Protein AF-A0A2V8LKN6-F1 (afdb_monomer)

Nearest PDB structures (foldseek):
  7vnx-assembly1_A  TM=5.200E-01  e=3.731E+00  Thermococcus kodakarensis
  2mbm-assembly1_A  TM=4.857E-01  e=4.946E+00  synthetic construct
  5x11-assembly4_H  TM=2.671E-01  e=2.246E+00  Bacillus spizizenii str. W23
  5x11-assembly2_E  TM=2.662E-01  e=2.007E+00  Bacillus spizizenii str. W23
  5x11-assembly3_D  TM=2.699E-01  e=6.197E+00  Bacillus spizizenii str. W23

pLDDT: mean 82.4, std 20.18, range [33.5, 98.5]

Solvent-accessible surface area (backbone atoms only — not comparable to full-atom values): 24604 Å² total; per-residue (Å²): 137,89,82,85,87,82,88,91,85,86,77,79,76,67,68,62,62,59,60,67,70,73,63,70,79,82,66,79,77,76,75,74,74,74,75,70,57,70,71,64,58,54,65,75,62,60,66,59,50,88,78,30,35,48,78,50,75,72,41,78,54,87,62,91,79,61,69,93,65,62,73,45,36,39,34,35,39,32,27,42,87,87,65,38,30,33,37,41,38,40,36,35,32,92,36,44,61,51,11,47,17,50,48,28,49,51,36,70,75,76,46,84,60,57,46,37,73,67,73,35,46,43,34,23,40,65,61,99,56,37,39,38,28,22,33,17,34,29,26,38,40,39,33,59,45,74,93,44,57,70,67,58,53,50,48,52,46,44,53,47,41,69,75,48,63,48,66,89,60,68,77,57,67,75,51,66,35,42,65,67,22,87,62,39,54,28,70,29,37,40,25,70,42,62,68,52,44,56,48,50,65,50,59,69,63,79,62,69,84,82,64,59,89,85,74,66,88,84,63,86,81,74,73,72,80,66,65,56,62,75,44,60,70,50,70,82,71,20,36,35,38,37,36,77,61,86,74,23,35,43,34,43,35,41,34,75,38,65,65,58,26,54,57,34,49,56,40,36,54,54,41,46,54,52,30,55,75,68,72,45,84,67,63,40,26,75,48,78,50,86,34,28,45,40,37,20,34,64,29,97,40,52,68,62,21,42,58,55,55,73,52,47,58,80,74,85,80,80,77,59,98,56,86,54,90,53,49,66,59,51,51,48,49,51,47,49,56,54,48,49,52,52,51,51,51,52,51,51,51,51,50,50,49,51,52,50,52,52,51,52,49,51,53,52,50,49,52,53,50,51,51,55,50,51,57,53,49,63,75,62,44,90,76,72,73,67,80,71,77,71,56,73,83,75,57,69,83,79,75,90,81,76,86,83,81,81,87,78,88,75,89,78,82,88,76,90,133

Mean predicted aligned error: 13.29 Å

Structure (mmCIF, N/CA/C/O backbone):
data_AF-A0A2V8LKN6-F1
#
_entry.id   AF-A0A2V8LKN6-F1
#
loop_
_atom_site.group_PDB
_atom_site.id
_atom_site.type_symbol
_atom_site.label_atom_id
_atom_site.label_alt_id
_atom_site.label_comp_id
_atom_site.label_asym_id
_atom_site.label_entity_id
_atom_site.label_seq_id
_atom_site.pdbx_PDB_ins_code
_atom_site.Cartn_x
_atom_site.Cartn_y
_atom_site.Cartn_z
_atom_site.occupancy
_atom_site.B_iso_or_equiv
_atom_site.auth_seq_id
_atom_site.auth_comp_id
_atom_site.auth_asym_id
_atom_site.auth_atom_id
_atom_site.pdbx_PDB_model_num
ATOM 1 N N . MET A 1 1 ? 40.137 40.638 77.095 1.00 41.91 1 MET A N 1
ATOM 2 C CA . MET A 1 1 ? 40.154 39.273 76.521 1.00 41.91 1 MET A CA 1
ATOM 3 C C . MET A 1 1 ? 39.345 39.269 75.228 1.00 41.91 1 MET A C 1
ATOM 5 O O . MET A 1 1 ? 38.194 39.682 75.280 1.00 41.91 1 MET A O 1
ATOM 9 N N . PRO A 1 2 ? 39.936 38.898 74.079 1.00 47.81 2 PRO A N 1
ATOM 10 C CA . PRO A 1 2 ? 39.302 39.020 72.771 1.00 47.81 2 PRO A CA 1
ATOM 11 C C . PRO A 1 2 ? 38.662 37.695 72.332 1.00 47.81 2 PRO A C 1
ATOM 13 O O . PRO A 1 2 ? 39.321 36.656 72.329 1.00 47.81 2 PRO A O 1
ATOM 16 N N . LEU A 1 3 ? 37.404 37.733 71.891 1.00 44.50 3 LEU A N 1
ATOM 17 C CA . LEU A 1 3 ? 36.773 36.624 71.172 1.00 44.50 3 LEU A CA 1
ATOM 18 C C . LEU A 1 3 ? 36.695 36.965 69.682 1.00 44.50 3 LEU A C 1
ATOM 20 O O . LEU A 1 3 ? 36.073 37.935 69.251 1.00 44.50 3 LEU A O 1
ATOM 24 N N . LYS A 1 4 ? 37.428 36.157 68.916 1.00 43.59 4 LYS A N 1
ATOM 25 C CA . LYS A 1 4 ? 37.643 36.214 67.471 1.00 43.59 4 LYS A CA 1
ATOM 26 C C . LYS A 1 4 ? 36.321 36.113 66.700 1.00 43.59 4 LYS A C 1
ATOM 28 O O . LYS A 1 4 ? 35.663 35.080 66.741 1.00 43.59 4 LYS A O 1
ATOM 33 N N . ARG A 1 5 ? 36.010 37.125 65.884 1.00 48.78 5 ARG A N 1
ATOM 34 C CA . ARG A 1 5 ? 35.146 36.986 64.700 1.00 48.78 5 ARG A CA 1
ATOM 35 C C . ARG A 1 5 ? 36.017 36.635 63.495 1.00 48.78 5 ARG A C 1
ATOM 37 O O . ARG A 1 5 ? 36.739 37.497 63.005 1.00 48.78 5 ARG A O 1
ATOM 44 N N . LYS A 1 6 ? 35.942 35.397 63.004 1.00 48.50 6 LYS A N 1
ATOM 45 C CA . LYS A 1 6 ? 36.314 35.033 61.627 1.00 48.50 6 LYS A CA 1
ATOM 46 C C . LYS A 1 6 ? 35.448 33.865 61.149 1.00 48.50 6 LYS A C 1
ATOM 48 O O . LYS A 1 6 ? 35.215 32.934 61.905 1.00 48.50 6 LYS A O 1
ATOM 53 N N . ALA A 1 7 ? 35.108 33.935 59.861 1.00 49.06 7 ALA A N 1
ATOM 54 C CA . ALA A 1 7 ? 34.593 32.880 58.986 1.00 49.06 7 ALA A CA 1
ATOM 55 C C . ALA A 1 7 ? 33.067 32.685 58.896 1.00 49.06 7 ALA A C 1
ATOM 57 O O . ALA A 1 7 ? 32.526 31.695 59.369 1.00 49.06 7 ALA A O 1
ATOM 58 N N . THR A 1 8 ? 32.417 33.539 58.100 1.00 51.28 8 THR A N 1
ATOM 59 C CA . THR A 1 8 ? 31.242 33.138 57.298 1.00 51.28 8 THR A CA 1
ATOM 60 C C . THR A 1 8 ? 31.161 33.987 56.030 1.00 51.28 8 THR A C 1
ATOM 62 O O . THR A 1 8 ? 30.294 34.827 55.851 1.00 51.28 8 THR A O 1
ATOM 65 N N . ALA A 1 9 ? 32.125 33.790 55.134 1.00 50.34 9 ALA A N 1
ATOM 66 C CA . ALA A 1 9 ? 32.105 34.374 53.794 1.00 50.34 9 ALA A CA 1
ATOM 67 C C . ALA A 1 9 ? 32.779 33.401 52.822 1.00 50.34 9 ALA A C 1
ATOM 69 O O . ALA A 1 9 ? 33.890 33.651 52.370 1.00 50.34 9 ALA A O 1
ATOM 70 N N . LYS A 1 10 ? 32.168 32.225 52.605 1.00 45.16 10 LYS A N 1
ATOM 71 C CA . LYS A 1 10 ? 32.581 31.267 51.553 1.00 45.16 10 LYS A CA 1
ATOM 72 C C . LYS A 1 10 ? 31.569 30.140 51.271 1.00 45.16 10 LYS A C 1
ATOM 74 O O . LYS A 1 10 ? 31.955 29.042 50.893 1.00 45.16 10 LYS A O 1
ATOM 79 N N . ARG A 1 11 ? 30.265 30.388 51.453 1.00 43.31 11 ARG A N 1
ATOM 80 C CA . ARG A 1 11 ? 29.203 29.421 51.088 1.00 43.31 11 ARG A CA 1
ATOM 81 C C . ARG A 1 11 ? 28.077 29.987 50.217 1.00 43.31 11 ARG A C 1
ATOM 83 O O . ARG A 1 11 ? 27.134 29.264 49.936 1.00 43.31 11 ARG A O 1
ATOM 90 N N . LEU A 1 12 ? 28.193 31.230 49.741 1.00 41.12 12 LEU A N 1
ATOM 91 C CA . LEU A 1 12 ? 27.159 31.865 48.909 1.00 41.12 12 LEU A CA 1
ATOM 92 C C . LEU A 1 12 ? 27.519 31.969 47.415 1.00 41.12 12 LEU A C 1
ATOM 94 O O . LEU A 1 12 ? 26.747 32.517 46.642 1.00 41.12 12 LEU A O 1
ATOM 98 N N . THR A 1 13 ? 28.670 31.443 46.989 1.00 37.94 13 THR A N 1
ATOM 99 C CA . THR A 1 13 ? 29.116 31.526 45.583 1.00 37.94 13 THR A CA 1
ATOM 100 C C . THR A 1 13 ? 29.052 30.200 44.826 1.00 37.94 13 THR A C 1
ATOM 102 O O . THR A 1 13 ? 29.232 30.196 43.616 1.00 37.94 13 THR A O 1
ATOM 105 N N . VAL A 1 14 ? 28.755 29.080 45.496 1.00 39.69 14 VAL A N 1
ATOM 106 C CA . VAL A 1 14 ? 28.666 27.755 44.843 1.00 39.69 14 VAL A CA 1
ATOM 107 C C . VAL A 1 14 ? 27.216 27.363 44.527 1.00 39.69 14 VAL A C 1
ATOM 109 O O . VAL A 1 14 ? 26.972 26.625 43.580 1.00 39.69 14 VAL A O 1
ATOM 112 N N . THR A 1 15 ? 26.227 27.925 45.224 1.00 38.94 15 THR A N 1
ATOM 113 C CA . THR A 1 15 ? 24.809 27.587 44.999 1.00 38.94 15 THR A CA 1
ATOM 114 C C . THR A 1 15 ? 24.164 28.367 43.847 1.00 38.94 15 THR A C 1
ATOM 116 O O . THR A 1 15 ? 23.124 27.952 43.348 1.00 38.94 15 THR A O 1
ATOM 119 N N . LEU A 1 16 ? 24.782 29.457 43.372 1.00 33.62 16 LEU A N 1
ATOM 120 C CA . LEU A 1 16 ? 24.269 30.241 42.236 1.00 33.62 16 LEU A CA 1
ATOM 121 C C . LEU A 1 16 ? 24.789 29.760 40.868 1.00 33.62 16 LEU A C 1
ATOM 123 O O . LEU A 1 16 ? 24.175 30.055 39.848 1.00 33.62 16 LEU A O 1
ATOM 127 N N . ALA A 1 17 ? 25.860 28.960 40.835 1.00 37.25 17 ALA A N 1
ATOM 128 C CA . ALA A 1 17 ? 26.372 28.351 39.602 1.00 37.25 17 ALA A CA 1
ATOM 129 C C . ALA A 1 17 ? 25.634 27.053 39.213 1.00 37.25 17 ALA A C 1
ATOM 131 O O . ALA A 1 17 ? 25.708 26.629 38.065 1.00 37.25 17 ALA A O 1
ATOM 132 N N . ILE A 1 18 ? 24.888 26.440 40.140 1.00 39.50 18 ILE A N 1
ATOM 133 C CA . ILE A 1 18 ? 24.123 25.208 39.877 1.00 39.50 18 ILE A CA 1
ATOM 134 C C . ILE A 1 18 ? 22.707 25.522 39.361 1.00 39.50 18 ILE A C 1
ATOM 136 O O . ILE A 1 18 ? 22.150 24.744 38.596 1.00 39.50 18 ILE A O 1
ATOM 140 N N . ILE A 1 19 ? 22.145 26.695 39.673 1.00 38.78 19 ILE A N 1
ATOM 141 C CA . ILE A 1 19 ? 20.815 27.097 39.173 1.00 38.78 19 ILE A CA 1
ATOM 142 C C . ILE A 1 19 ? 20.893 27.680 37.746 1.00 38.78 19 ILE A C 1
ATOM 144 O O . ILE A 1 19 ? 19.965 27.504 36.962 1.00 38.78 19 ILE A O 1
ATOM 148 N N . ALA A 1 20 ? 22.024 28.276 37.349 1.00 35.50 20 ALA A N 1
ATOM 149 C CA . ALA A 1 20 ? 22.226 28.776 35.982 1.00 35.50 20 ALA A CA 1
ATOM 150 C C . ALA A 1 20 ? 22.552 27.674 34.946 1.00 35.50 20 ALA A C 1
ATOM 152 O O . ALA A 1 20 ? 22.441 27.916 33.748 1.00 35.50 20 ALA A O 1
ATOM 153 N N . GLY A 1 21 ? 22.918 26.462 35.384 1.00 35.81 21 GLY A N 1
ATOM 154 C CA . GLY A 1 21 ? 23.175 25.312 34.502 1.00 35.81 21 GLY A CA 1
ATOM 155 C C . GLY A 1 21 ? 21.941 24.460 34.175 1.00 35.81 21 GLY A C 1
ATOM 156 O O . GLY A 1 21 ? 22.018 23.597 33.308 1.00 35.81 21 GLY A O 1
ATOM 157 N N . VAL A 1 22 ? 20.809 24.697 34.849 1.00 40.00 22 VAL A N 1
ATOM 158 C CA . VAL A 1 22 ? 19.568 23.901 34.709 1.00 40.00 22 VAL A CA 1
ATOM 159 C C . VAL A 1 22 ? 18.453 24.676 33.983 1.00 40.00 22 VAL A C 1
ATOM 161 O O . VAL A 1 22 ? 17.411 24.123 33.657 1.00 40.00 22 VAL A O 1
ATOM 164 N N . LEU A 1 23 ? 18.697 25.940 33.629 1.00 35.22 23 LEU A N 1
ATOM 165 C CA . LEU A 1 23 ? 17.820 26.759 32.787 1.00 35.22 23 LEU A CA 1
ATOM 166 C C . LEU A 1 23 ? 18.462 26.998 31.414 1.00 35.22 23 LEU A C 1
ATOM 168 O O . LEU A 1 23 ? 18.544 28.129 30.944 1.00 35.22 23 LEU A O 1
ATOM 172 N N . CYS A 1 24 ? 18.937 25.933 30.761 1.00 34.44 24 CYS A N 1
ATOM 173 C CA . CYS A 1 24 ? 19.103 25.990 29.313 1.00 34.44 24 CYS A CA 1
ATOM 174 C C . CYS A 1 24 ? 17.680 26.006 28.744 1.00 34.44 24 CYS A C 1
ATOM 176 O O . CYS A 1 24 ? 16.954 25.026 28.939 1.00 34.44 24 CYS A O 1
ATOM 178 N N . PRO A 1 25 ? 17.214 27.113 28.145 1.00 43.22 25 PRO A N 1
ATOM 179 C CA . PRO A 1 25 ? 15.868 27.146 27.629 1.00 43.22 25 PRO A CA 1
ATOM 180 C C . PRO A 1 25 ? 15.853 26.135 26.482 1.00 43.22 25 PRO A C 1
ATOM 182 O O . PRO A 1 25 ? 16.597 26.268 25.510 1.00 43.22 25 PRO A O 1
ATOM 185 N N . ILE A 1 26 ? 15.056 25.079 26.643 1.00 41.94 26 ILE A N 1
ATOM 186 C CA . ILE A 1 26 ? 14.714 24.137 25.582 1.00 41.94 26 ILE A CA 1
ATOM 187 C C . ILE A 1 26 ? 13.903 24.958 24.579 1.00 41.94 26 ILE A C 1
ATOM 189 O O . ILE A 1 26 ? 12.678 24.953 24.583 1.00 41.94 26 ILE A O 1
ATOM 193 N N . TRP A 1 27 ? 14.588 25.777 23.785 1.00 33.78 27 TRP A N 1
ATOM 194 C CA . TRP A 1 27 ? 14.007 26.339 22.585 1.00 33.78 27 TRP A CA 1
ATOM 195 C C . TRP A 1 27 ? 13.787 25.126 21.699 1.00 33.78 27 TRP A C 1
ATOM 197 O O . TRP A 1 27 ? 14.765 24.412 21.438 1.00 33.78 27 TRP A O 1
ATOM 207 N N . PRO A 1 28 ? 12.543 24.827 21.291 1.00 35.88 28 PRO A N 1
ATOM 208 C CA . PRO A 1 28 ? 12.328 23.799 20.297 1.00 35.88 28 PRO A CA 1
ATOM 209 C C . PRO A 1 28 ? 13.202 24.191 19.109 1.00 35.88 28 PRO A C 1
ATOM 211 O O . PRO A 1 28 ? 12.992 25.230 18.481 1.00 35.88 28 PRO A O 1
ATOM 214 N N . ARG A 1 29 ? 14.253 23.405 18.852 1.00 33.50 29 ARG A N 1
ATOM 215 C CA . ARG A 1 29 ? 14.942 23.459 17.573 1.00 33.50 29 ARG A CA 1
ATOM 216 C C . ARG A 1 29 ? 13.887 23.015 16.583 1.00 33.50 29 ARG A C 1
ATOM 218 O O . ARG A 1 29 ? 13.658 21.823 16.421 1.00 33.50 29 ARG A O 1
ATOM 225 N N . VAL A 1 30 ? 13.198 23.984 15.994 1.00 37.75 30 VAL A N 1
ATOM 226 C CA . VAL A 1 30 ? 12.434 23.763 14.780 1.00 37.75 30 VAL A CA 1
ATOM 227 C C . VAL A 1 30 ? 13.489 23.347 13.770 1.00 37.75 30 VAL A C 1
ATOM 229 O O . VAL A 1 30 ? 14.242 24.174 13.258 1.00 37.75 30 VAL A O 1
ATOM 232 N N . ILE A 1 31 ? 13.643 22.036 13.598 1.00 39.00 31 ILE A N 1
ATOM 233 C CA . ILE A 1 31 ? 14.401 21.472 12.497 1.00 39.00 31 ILE A CA 1
ATOM 234 C C . ILE A 1 31 ? 13.554 21.828 11.285 1.00 39.00 31 ILE A C 1
ATOM 236 O O . ILE A 1 31 ? 12.595 21.136 10.960 1.00 39.00 31 ILE A O 1
ATOM 240 N N . THR A 1 32 ? 13.842 22.971 10.668 1.00 44.47 32 THR A N 1
ATOM 241 C CA . THR A 1 32 ? 13.369 23.242 9.319 1.00 44.47 32 THR A CA 1
ATOM 242 C C . THR A 1 32 ? 13.982 22.148 8.463 1.00 44.47 32 THR A C 1
ATOM 244 O O . THR A 1 32 ? 15.193 22.157 8.227 1.00 44.47 32 THR A O 1
ATOM 247 N N . ALA A 1 33 ? 13.179 21.148 8.100 1.00 51.22 33 ALA A N 1
ATOM 248 C CA . ALA A 1 33 ? 13.589 20.131 7.153 1.00 51.22 33 ALA A CA 1
ATOM 249 C C . ALA A 1 33 ? 14.034 20.876 5.893 1.00 51.22 33 ALA A C 1
ATOM 251 O O . ALA A 1 33 ? 13.239 21.585 5.276 1.00 51.22 33 ALA A O 1
ATOM 252 N N . ASN A 1 34 ? 15.328 20.809 5.575 1.00 59.28 34 ASN A N 1
ATOM 253 C CA . ASN A 1 34 ? 15.840 21.409 4.354 1.00 59.28 34 ASN A CA 1
ATOM 254 C C . ASN A 1 34 ? 15.078 20.761 3.201 1.00 59.28 34 ASN A C 1
ATOM 256 O O . ASN A 1 34 ? 15.179 19.547 3.006 1.00 59.28 34 ASN A O 1
ATOM 260 N N . THR A 1 35 ? 14.297 21.558 2.471 1.00 64.00 35 THR A N 1
ATOM 261 C CA . THR A 1 35 ? 13.681 21.114 1.223 1.00 64.00 35 THR A CA 1
ATOM 262 C C . THR A 1 35 ? 14.800 20.548 0.353 1.00 64.00 35 THR A C 1
ATOM 264 O O . THR A 1 35 ? 15.792 21.262 0.153 1.00 64.00 35 THR A O 1
ATOM 267 N N . PRO A 1 36 ? 14.708 19.283 -0.099 1.00 67.81 36 PRO A N 1
ATOM 268 C CA . PRO A 1 36 ? 15.742 18.693 -0.932 1.00 67.81 36 PRO A CA 1
ATOM 269 C C . PRO A 1 36 ? 16.043 19.622 -2.102 1.00 67.81 36 PRO A C 1
ATOM 271 O O . PRO A 1 36 ? 15.123 20.151 -2.723 1.00 67.81 36 PRO A O 1
ATOM 274 N N . ASP A 1 37 ? 17.326 19.842 -2.380 1.00 79.81 37 ASP A N 1
ATOM 275 C CA . ASP A 1 37 ? 17.744 20.621 -3.542 1.00 79.81 37 ASP A CA 1
ATOM 276 C C . ASP A 1 37 ? 17.088 20.009 -4.795 1.00 79.81 37 ASP A C 1
ATOM 278 O O . ASP A 1 37 ? 17.311 18.819 -5.048 1.00 79.81 37 ASP A O 1
ATOM 282 N N . PRO A 1 38 ? 16.295 20.759 -5.583 1.00 77.75 38 PRO A N 1
ATOM 283 C CA . PRO A 1 38 ? 15.659 20.241 -6.793 1.00 77.75 38 PRO A CA 1
ATOM 284 C C . PRO A 1 38 ? 16.648 19.543 -7.740 1.00 77.75 38 PRO A C 1
ATOM 286 O O . PRO A 1 38 ? 16.300 18.563 -8.396 1.00 77.75 38 PRO A O 1
ATOM 289 N N . GLN A 1 39 ? 17.914 19.978 -7.764 1.00 83.31 39 GLN A N 1
ATOM 290 C CA . GLN A 1 39 ? 18.965 19.340 -8.567 1.00 83.31 39 GLN A CA 1
ATOM 291 C C . GLN A 1 39 ? 19.331 17.933 -8.077 1.00 83.31 39 GLN A C 1
ATOM 293 O O . GLN A 1 39 ? 19.742 17.084 -8.869 1.00 83.31 39 GLN A O 1
ATOM 298 N N . SER A 1 40 ? 19.188 17.658 -6.779 1.00 85.81 40 SER A N 1
ATOM 299 C CA . SER A 1 40 ? 19.441 16.329 -6.216 1.00 85.81 40 SER A CA 1
ATOM 300 C C . SER A 1 40 ? 18.393 15.309 -6.664 1.00 85.81 40 SER A C 1
ATOM 302 O O . SER A 1 40 ? 18.753 14.167 -6.942 1.00 85.81 40 SER A O 1
ATOM 304 N N . GLN A 1 41 ? 17.135 15.731 -6.834 1.00 85.50 41 GLN A N 1
ATOM 305 C CA . GLN A 1 41 ? 16.059 14.866 -7.322 1.00 85.50 41 GLN A CA 1
ATOM 306 C C . GLN A 1 41 ? 16.252 14.499 -8.794 1.00 85.50 41 GLN A C 1
ATOM 308 O O . GLN A 1 41 ? 16.047 13.346 -9.157 1.00 85.50 41 GLN A O 1
ATOM 313 N N . LEU A 1 42 ? 16.748 15.415 -9.636 1.00 88.25 42 LEU A N 1
ATOM 314 C CA . LEU A 1 42 ? 17.029 15.119 -11.051 1.00 88.25 42 LEU A CA 1
ATOM 315 C C . LEU A 1 42 ? 18.015 13.952 -11.241 1.00 88.25 42 LEU A C 1
ATOM 317 O O . LEU A 1 42 ? 17.976 13.281 -12.270 1.00 88.25 42 LEU A O 1
ATOM 321 N N . LYS A 1 43 ? 18.865 13.663 -10.243 1.00 92.50 43 LYS A N 1
ATOM 322 C CA . LYS A 1 43 ? 19.787 12.514 -10.266 1.00 92.50 43 LYS A CA 1
ATOM 323 C C . LYS A 1 43 ? 19.086 11.163 -10.104 1.00 92.50 43 LYS A C 1
ATOM 325 O O . LYS A 1 43 ? 19.699 10.145 -10.410 1.00 92.50 43 LYS A O 1
ATOM 330 N N . LEU A 1 44 ? 17.835 11.142 -9.638 1.00 94.06 44 LEU A N 1
ATOM 331 C CA . LEU A 1 44 ? 17.049 9.917 -9.467 1.00 94.06 44 LEU A CA 1
ATOM 332 C C . LEU A 1 44 ? 16.543 9.347 -10.799 1.00 94.06 44 LEU A C 1
ATOM 334 O O . LEU A 1 44 ? 16.212 8.168 -10.856 1.00 94.06 44 LEU A O 1
ATOM 338 N N . LEU A 1 45 ? 16.508 10.152 -11.868 1.00 96.69 45 LEU A N 1
ATOM 339 C CA . LEU A 1 45 ? 16.130 9.717 -13.216 1.00 96.69 45 LEU A CA 1
ATOM 340 C C . LEU A 1 45 ? 17.368 9.693 -14.127 1.00 96.69 45 LEU A C 1
ATOM 342 O O . LEU A 1 45 ? 17.641 10.686 -14.811 1.00 96.69 45 LEU A O 1
ATOM 346 N N . PRO A 1 46 ? 18.141 8.587 -14.156 1.00 96.81 46 PRO A N 1
ATOM 347 C CA . PRO A 1 46 ? 19.383 8.505 -14.921 1.00 96.81 46 PRO A CA 1
ATOM 348 C C . PRO A 1 46 ? 19.130 8.575 -16.433 1.00 96.81 46 PRO A C 1
ATOM 350 O O . PRO A 1 46 ? 18.031 8.296 -16.910 1.00 96.81 46 PRO A O 1
ATOM 353 N N . ASP A 1 47 ? 20.166 8.914 -17.205 1.00 98.06 47 ASP A N 1
ATOM 354 C CA . ASP A 1 47 ? 20.090 8.991 -18.675 1.00 98.06 47 ASP A CA 1
ATOM 355 C C . ASP A 1 47 ? 19.850 7.623 -19.338 1.00 98.06 47 ASP A C 1
ATOM 357 O O . ASP A 1 47 ? 19.377 7.555 -20.473 1.00 98.06 47 ASP A O 1
ATOM 361 N N . GLN A 1 48 ? 20.165 6.533 -18.637 1.00 98.00 48 GLN A N 1
ATOM 362 C CA . GLN A 1 48 ? 20.004 5.166 -19.115 1.00 98.00 48 GLN A CA 1
ATOM 363 C C . GLN A 1 48 ? 19.554 4.246 -17.974 1.00 98.00 48 GLN A C 1
ATOM 365 O O . GLN A 1 48 ? 20.103 4.305 -16.874 1.00 98.00 48 GLN A O 1
ATOM 370 N N . ILE A 1 49 ? 18.584 3.376 -18.259 1.00 98.06 49 ILE A N 1
ATOM 371 C CA . ILE A 1 49 ? 18.097 2.314 -17.369 1.00 98.06 49 ILE A CA 1
ATOM 372 C C . ILE A 1 49 ? 18.119 1.023 -18.185 1.00 98.06 49 ILE A C 1
ATOM 374 O O . ILE A 1 49 ? 17.296 0.842 -19.075 1.00 98.06 49 ILE A O 1
ATOM 378 N N . GLY A 1 50 ? 19.104 0.153 -17.952 1.00 97.06 50 GLY A N 1
ATOM 379 C CA . GLY A 1 50 ? 19.298 -1.045 -18.777 1.00 97.06 50 GLY A CA 1
ATOM 380 C C . GLY A 1 50 ? 19.427 -0.714 -20.272 1.00 97.06 50 GLY A C 1
ATOM 381 O O . GLY A 1 50 ? 20.347 0.006 -20.669 1.00 97.06 50 GLY A O 1
ATOM 382 N N . SER A 1 51 ? 18.518 -1.238 -21.099 1.00 97.38 51 SER A N 1
ATOM 383 C CA . SER A 1 51 ? 18.449 -0.975 -22.550 1.00 97.38 51 SER A CA 1
ATOM 384 C C . SER A 1 51 ? 17.643 0.279 -22.921 1.00 97.38 51 SER A C 1
ATOM 386 O O . SER A 1 51 ? 17.598 0.657 -24.092 1.00 97.38 51 SER A O 1
ATOM 388 N N . PHE A 1 52 ? 17.029 0.953 -21.947 1.00 98.00 52 PHE A N 1
ATOM 389 C CA . PHE A 1 52 ? 16.213 2.142 -22.169 1.00 98.00 52 PHE A CA 1
ATOM 390 C C . PHE A 1 52 ? 17.055 3.412 -22.039 1.00 98.00 52 PHE A C 1
ATOM 392 O O . PHE A 1 52 ? 17.795 3.586 -21.068 1.00 98.00 52 PHE A O 1
ATOM 399 N N . LYS A 1 53 ? 16.929 4.323 -23.007 1.00 98.25 53 LYS A N 1
ATOM 400 C CA . LYS A 1 53 ? 17.664 5.598 -23.043 1.00 98.25 53 LYS A CA 1
ATOM 401 C C . LYS A 1 53 ? 16.712 6.771 -22.930 1.00 98.25 53 LYS A C 1
ATOM 403 O O . LYS A 1 53 ? 15.679 6.797 -23.593 1.00 98.25 53 LYS A O 1
ATOM 408 N N . ALA A 1 54 ? 17.071 7.756 -22.120 1.00 98.00 54 ALA A N 1
ATOM 409 C CA . ALA A 1 54 ? 16.295 8.974 -22.001 1.00 98.00 54 ALA A CA 1
ATOM 410 C C . ALA A 1 54 ? 16.247 9.727 -23.340 1.00 98.00 54 ALA A C 1
ATOM 412 O O . ALA A 1 54 ? 17.279 9.961 -23.969 1.00 98.00 54 ALA A O 1
ATOM 413 N N . THR A 1 55 ? 15.054 10.149 -23.758 1.00 97.56 55 THR A N 1
ATOM 414 C CA . THR A 1 55 ? 14.861 10.947 -24.984 1.00 97.56 55 THR A CA 1
ATOM 415 C C . THR A 1 55 ? 14.775 12.445 -24.712 1.00 97.56 55 THR A C 1
ATOM 417 O O . THR A 1 55 ? 14.823 13.244 -25.641 1.00 97.56 55 THR A O 1
ATOM 420 N N . ALA A 1 56 ? 14.608 12.830 -23.446 1.00 95.75 56 ALA A N 1
ATOM 421 C CA . ALA A 1 56 ? 14.519 14.213 -22.996 1.00 95.75 56 ALA A CA 1
ATOM 422 C C . ALA A 1 56 ? 15.190 14.374 -21.616 1.00 95.75 56 ALA A C 1
ATOM 424 O O . ALA A 1 56 ? 15.355 13.379 -20.897 1.00 95.75 56 ALA A O 1
ATOM 425 N N . PRO A 1 57 ? 15.597 15.597 -21.228 1.00 96.62 57 PRO A N 1
ATOM 426 C CA . PRO A 1 57 ? 15.973 15.902 -19.849 1.00 96.62 57 PRO A CA 1
ATOM 427 C C . PRO A 1 57 ? 14.821 15.609 -18.877 1.00 96.62 57 PRO A C 1
ATOM 429 O O . PRO A 1 57 ? 13.657 15.676 -19.267 1.00 96.62 57 PRO A O 1
ATOM 432 N N . ALA A 1 58 ? 15.142 15.306 -17.618 1.00 96.12 58 ALA A N 1
ATOM 433 C CA . ALA A 1 58 ? 14.127 15.231 -16.570 1.00 96.12 58 ALA A CA 1
ATOM 434 C C . ALA A 1 58 ? 13.507 16.618 -16.334 1.00 96.12 58 ALA A C 1
ATOM 436 O O . ALA A 1 58 ? 14.217 17.626 -16.301 1.00 96.12 58 ALA A O 1
ATOM 437 N N . ILE A 1 59 ? 12.188 16.660 -16.168 1.00 94.81 59 ILE A N 1
ATOM 438 C CA . ILE A 1 59 ? 11.415 17.882 -15.950 1.00 94.81 59 ILE A CA 1
ATOM 439 C C . ILE A 1 59 ? 10.783 17.791 -14.563 1.00 94.81 59 ILE A C 1
ATOM 441 O O . ILE A 1 59 ? 10.190 16.771 -14.220 1.00 94.81 59 ILE A O 1
ATOM 445 N N . GLY A 1 60 ? 10.922 18.846 -13.761 1.00 90.94 60 GLY A N 1
ATOM 446 C CA . GLY A 1 60 ? 10.166 18.982 -12.518 1.00 90.94 60 GLY A CA 1
ATOM 447 C C . GLY A 1 60 ? 8.718 19.336 -12.828 1.00 90.94 60 GLY A C 1
ATOM 448 O O . GLY A 1 60 ? 8.462 20.326 -13.516 1.00 90.94 60 GLY A O 1
ATOM 449 N N . VAL A 1 61 ? 7.781 18.539 -12.330 1.00 86.94 61 VAL A N 1
ATOM 450 C CA . VAL A 1 61 ? 6.349 18.776 -12.488 1.00 86.94 61 VAL A CA 1
ATOM 451 C C . VAL A 1 61 ? 5.867 19.473 -11.221 1.00 86.94 61 VAL A C 1
ATOM 453 O O . VAL A 1 61 ? 5.837 18.892 -10.141 1.00 86.94 61 VAL A O 1
ATOM 456 N N . MET A 1 62 ? 5.539 20.759 -11.333 1.00 74.62 62 MET A N 1
ATOM 457 C CA . MET A 1 62 ? 4.807 21.455 -10.277 1.00 74.62 62 MET A CA 1
ATOM 458 C C . MET A 1 62 ? 3.327 21.223 -10.509 1.00 74.62 62 MET A C 1
ATOM 460 O O . MET A 1 62 ? 2.673 21.989 -11.216 1.00 74.62 62 MET A O 1
ATOM 464 N N . ASP A 1 63 ? 2.813 20.141 -9.947 1.00 70.12 63 ASP A N 1
ATOM 465 C CA . ASP A 1 63 ? 1.384 19.913 -9.935 1.00 70.12 63 ASP A CA 1
ATOM 466 C C . ASP A 1 63 ? 0.805 20.439 -8.611 1.00 70.12 63 ASP A C 1
ATOM 468 O O . ASP A 1 63 ? 1.100 19.965 -7.517 1.00 70.12 63 ASP A O 1
ATOM 472 N N . ASN A 1 64 ? 0.005 21.501 -8.720 1.00 66.19 64 ASN A N 1
ATOM 473 C CA . ASN A 1 64 ? -0.667 22.127 -7.581 1.00 66.19 64 ASN A CA 1
ATOM 474 C C . ASN A 1 64 ? -1.855 21.289 -7.078 1.00 66.19 64 ASN A C 1
ATOM 476 O O . ASN A 1 64 ? -2.480 21.658 -6.084 1.00 66.19 64 ASN A O 1
ATOM 480 N N . THR A 1 65 ? -2.213 20.217 -7.790 1.00 57.97 65 THR A N 1
ATOM 481 C CA . THR A 1 65 ? -3.340 19.344 -7.450 1.00 57.97 65 THR A CA 1
ATOM 482 C C . THR A 1 65 ? -2.926 18.140 -6.616 1.00 57.97 65 THR A C 1
ATOM 484 O O . THR A 1 65 ? -3.780 17.525 -5.976 1.00 57.97 65 THR A O 1
ATOM 487 N N . VAL A 1 66 ? -1.632 17.817 -6.566 1.00 59.09 66 VAL A N 1
ATOM 488 C CA . VAL A 1 66 ? -1.166 16.647 -5.825 1.00 59.09 66 VAL A CA 1
ATOM 489 C C . VAL A 1 66 ? -1.138 16.974 -4.321 1.00 59.09 66 VAL A C 1
ATOM 491 O O . VAL A 1 66 ? -0.663 18.047 -3.935 1.00 59.09 66 VAL A O 1
ATOM 494 N N . PRO A 1 67 ? -1.671 16.096 -3.444 1.00 62.00 67 PRO A N 1
ATOM 495 C CA . PRO A 1 67 ? -1.713 16.310 -1.994 1.00 62.00 67 PRO A CA 1
ATOM 496 C C . PRO A 1 67 ? -0.354 16.717 -1.411 1.00 62.00 67 PRO A C 1
ATOM 498 O O . PRO A 1 67 ? 0.673 16.303 -1.917 1.00 62.00 67 PRO A O 1
ATOM 501 N N . GLN A 1 68 ? -0.324 17.476 -0.309 1.00 69.62 68 GLN A N 1
ATOM 502 C CA . GLN A 1 68 ? 0.883 18.062 0.325 1.00 69.62 68 GLN A CA 1
ATOM 503 C C . GLN A 1 68 ? 1.966 17.063 0.816 1.00 69.62 68 GLN A C 1
ATOM 505 O O . GLN A 1 68 ? 2.819 17.411 1.624 1.00 69.62 68 GLN A O 1
ATOM 510 N N . LEU A 1 69 ? 1.940 15.814 0.358 1.00 77.00 69 LEU A N 1
ATOM 511 C CA . LEU A 1 69 ? 2.828 14.721 0.738 1.00 77.00 69 LEU A CA 1
ATOM 512 C C . LEU A 1 69 ? 4.149 14.699 -0.058 1.00 77.00 69 LEU A C 1
ATOM 514 O O . LEU A 1 69 ? 5.014 13.870 0.220 1.00 77.00 69 LEU A O 1
ATOM 518 N N . PHE A 1 70 ? 4.327 15.590 -1.040 1.00 81.50 70 PHE A N 1
ATOM 519 C CA . PHE A 1 70 ? 5.507 15.606 -1.910 1.00 81.50 70 PHE A CA 1
ATOM 520 C C . PHE A 1 70 ? 6.611 16.518 -1.408 1.00 81.50 70 PHE A C 1
ATOM 522 O O . PHE A 1 70 ? 6.395 17.693 -1.120 1.00 81.50 70 PHE A O 1
ATOM 529 N N . ARG A 1 71 ? 7.840 16.005 -1.467 1.00 83.44 71 ARG A N 1
ATOM 530 C CA . ARG A 1 71 ? 9.051 16.834 -1.504 1.00 83.44 71 ARG A CA 1
ATOM 531 C C . ARG A 1 71 ? 9.428 17.249 -2.921 1.00 83.44 71 ARG A C 1
ATOM 533 O O . ARG A 1 71 ? 10.193 18.192 -3.096 1.00 83.44 71 ARG A O 1
ATOM 540 N N . GLY A 1 72 ? 8.940 16.530 -3.925 1.00 86.88 72 GLY A N 1
ATOM 541 C CA . GLY A 1 72 ? 9.115 16.881 -5.325 1.00 86.88 72 GLY A CA 1
ATOM 542 C C . GLY A 1 72 ? 8.597 15.799 -6.257 1.00 86.88 72 GLY A C 1
ATOM 543 O O . GLY A 1 72 ? 8.465 14.635 -5.873 1.00 86.88 72 GLY A O 1
ATOM 544 N N . HIS A 1 73 ? 8.292 16.222 -7.477 1.00 92.19 73 HIS A N 1
ATOM 545 C CA . HIS A 1 73 ? 7.765 15.389 -8.544 1.00 92.19 73 HIS A CA 1
ATOM 546 C C . HIS A 1 73 ? 8.560 15.686 -9.811 1.00 92.19 73 HIS A C 1
ATOM 548 O O . HIS A 1 73 ? 8.708 16.839 -10.220 1.00 92.19 73 HIS A O 1
ATOM 554 N N . ILE A 1 74 ? 9.143 14.644 -10.389 1.00 94.81 74 ILE A N 1
ATOM 555 C CA . ILE A 1 74 ? 9.959 14.724 -11.595 1.00 94.81 74 ILE A CA 1
ATOM 556 C C . ILE A 1 74 ? 9.506 13.670 -12.594 1.00 94.81 74 ILE A C 1
ATOM 558 O O . ILE A 1 74 ? 9.035 12.598 -12.222 1.00 94.81 74 ILE A O 1
ATOM 562 N N . GLN A 1 75 ? 9.688 13.967 -13.871 1.00 96.31 75 GLN A N 1
ATOM 563 C CA . GLN A 1 75 ? 9.266 13.100 -14.958 1.00 96.31 75 GLN A CA 1
ATOM 564 C C . GLN A 1 75 ? 10.327 13.058 -16.046 1.00 96.31 75 GLN A C 1
ATOM 566 O O . GLN A 1 75 ? 11.000 14.057 -16.320 1.00 96.31 75 GLN A O 1
ATOM 571 N N . ARG A 1 76 ? 10.487 11.898 -16.682 1.00 97.50 76 ARG A N 1
ATOM 572 C CA . ARG A 1 76 ? 11.405 11.725 -17.805 1.00 97.50 76 ARG A CA 1
ATOM 573 C C . ARG A 1 76 ? 10.899 10.678 -18.785 1.00 97.50 76 ARG A C 1
ATOM 575 O O . ARG A 1 76 ? 10.393 9.633 -18.389 1.00 97.50 76 ARG A O 1
ATOM 582 N N . THR A 1 77 ? 11.082 10.952 -20.073 1.00 97.62 77 THR A N 1
ATOM 583 C CA . THR A 1 77 ? 10.752 10.007 -21.144 1.00 97.62 77 THR A CA 1
ATOM 584 C C . THR A 1 77 ? 11.954 9.146 -21.510 1.00 97.62 77 THR A C 1
ATOM 586 O O . THR A 1 77 ? 13.052 9.665 -21.732 1.00 97.62 77 THR A O 1
ATOM 589 N N . TYR A 1 78 ? 11.717 7.847 -21.653 1.00 97.88 78 TYR A N 1
ATOM 590 C CA . TYR A 1 78 ? 12.676 6.838 -22.083 1.00 97.88 78 TYR A CA 1
ATOM 591 C C . TYR A 1 78 ? 12.218 6.177 -23.384 1.00 97.88 78 TYR A C 1
ATOM 593 O O . TYR A 1 78 ? 11.022 6.072 -23.641 1.00 97.88 78 TYR A O 1
ATOM 601 N N . ALA A 1 79 ? 13.162 5.716 -24.200 1.00 97.31 79 ALA A N 1
ATOM 602 C CA . ALA A 1 79 ? 12.904 4.894 -25.374 1.00 97.31 79 ALA A CA 1
ATOM 603 C C . ALA A 1 79 ? 13.647 3.559 -25.281 1.00 97.31 79 ALA A C 1
ATOM 605 O O . ALA A 1 79 ? 14.804 3.522 -24.852 1.00 97.31 79 ALA A O 1
ATOM 606 N N . SER A 1 80 ? 12.986 2.477 -25.691 1.00 97.12 80 SER A N 1
ATOM 607 C CA . SER A 1 80 ? 13.615 1.169 -25.899 1.00 97.12 80 SER A CA 1
ATOM 608 C C . SER A 1 80 ? 14.420 1.141 -27.205 1.00 97.12 80 SER A C 1
ATOM 610 O O . SER A 1 80 ? 14.321 2.034 -28.049 1.00 97.12 80 SER A O 1
ATOM 612 N N . GLU A 1 81 ? 15.186 0.070 -27.421 1.00 95.94 81 GLU A N 1
ATOM 613 C CA . GLU A 1 81 ? 15.909 -0.170 -28.682 1.00 95.94 81 GLU A CA 1
ATOM 614 C C . GLU A 1 81 ? 14.975 -0.332 -29.893 1.00 95.94 81 GLU A C 1
ATOM 616 O O . GLU A 1 81 ? 15.361 -0.035 -31.022 1.00 95.94 81 GLU A O 1
ATOM 621 N N . THR A 1 82 ? 13.733 -0.764 -29.657 1.00 94.50 82 THR A N 1
ATOM 622 C CA . THR A 1 82 ? 12.685 -0.907 -30.680 1.00 94.50 82 THR A CA 1
ATOM 623 C C . THR A 1 82 ? 12.005 0.419 -31.032 1.00 94.50 82 THR A C 1
ATOM 625 O O . THR A 1 82 ? 11.230 0.470 -31.985 1.00 94.50 82 THR A O 1
ATOM 628 N N . GLY A 1 83 ? 12.303 1.497 -30.296 1.00 95.06 83 GLY A N 1
ATOM 629 C CA . GLY A 1 83 ? 11.744 2.833 -30.506 1.00 95.06 83 GLY A CA 1
ATOM 630 C C . GLY A 1 83 ? 10.453 3.125 -29.734 1.00 95.06 83 GLY A C 1
ATOM 631 O O . GLY A 1 83 ? 9.964 4.252 -29.812 1.00 95.06 83 GLY A O 1
ATOM 632 N N . SER A 1 84 ? 9.914 2.166 -28.971 1.00 96.44 84 SER A N 1
ATOM 633 C CA . SER A 1 84 ? 8.775 2.404 -28.073 1.00 96.44 84 SER A CA 1
ATOM 634 C C . SER A 1 84 ? 9.158 3.377 -26.963 1.00 96.44 84 SER A C 1
ATOM 636 O O . SER A 1 84 ? 10.285 3.335 -26.463 1.00 96.44 84 SER A O 1
ATOM 638 N N . ARG A 1 85 ? 8.228 4.256 -26.577 1.00 96.75 85 ARG A N 1
ATOM 639 C CA . ARG A 1 85 ? 8.475 5.328 -25.610 1.00 96.75 85 ARG A CA 1
ATOM 640 C C . ARG A 1 85 ? 7.686 5.102 -24.329 1.00 96.75 85 ARG A C 1
ATOM 642 O O . ARG A 1 85 ? 6.563 4.608 -24.342 1.00 96.75 85 ARG A O 1
ATOM 649 N N . TYR A 1 86 ? 8.295 5.495 -23.223 1.00 97.50 86 TYR A N 1
ATOM 650 C CA . TYR A 1 86 ? 7.773 5.294 -21.882 1.00 97.50 86 TYR A CA 1
ATOM 651 C C . TYR A 1 86 ? 7.987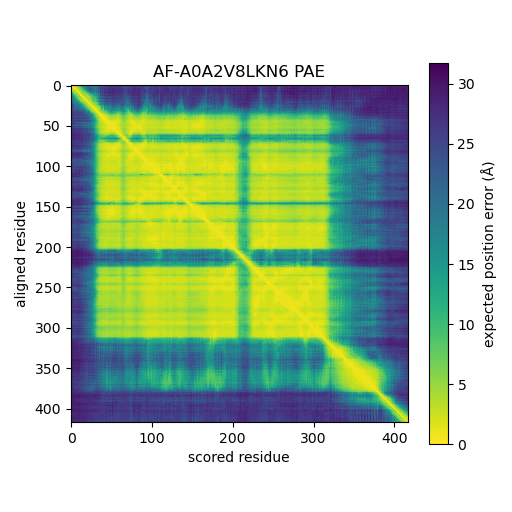 6.553 -21.067 1.00 97.50 86 TYR A C 1
ATOM 653 O O . TYR A 1 86 ? 9.014 7.222 -21.190 1.00 97.50 86 TYR A O 1
ATOM 661 N N . GLU A 1 87 ? 7.029 6.859 -20.217 1.00 97.62 87 GLU A N 1
ATOM 662 C CA . GLU A 1 87 ? 7.109 7.931 -19.248 1.00 97.62 87 GLU A CA 1
ATOM 663 C C . GLU A 1 87 ? 7.414 7.352 -17.877 1.00 97.62 87 GLU A C 1
ATOM 665 O O . GLU A 1 87 ? 6.705 6.465 -17.414 1.00 97.62 87 GLU A O 1
ATOM 670 N N . VAL A 1 88 ? 8.456 7.849 -17.219 1.00 97.81 88 VAL A N 1
ATOM 671 C CA . VAL A 1 88 ? 8.709 7.551 -15.810 1.00 97.81 88 VAL A CA 1
ATOM 672 C C . VAL A 1 88 ? 8.457 8.823 -15.023 1.00 97.81 88 VAL A C 1
ATOM 674 O O . VAL A 1 88 ? 9.156 9.821 -15.203 1.00 97.81 88 VAL A O 1
ATOM 677 N N . SER A 1 89 ? 7.453 8.767 -14.164 1.00 96.81 89 SER A N 1
ATOM 678 C CA . SER A 1 89 ? 7.059 9.805 -13.223 1.00 96.81 89 SER A CA 1
ATOM 679 C C . SER A 1 89 ? 7.444 9.338 -11.821 1.00 96.81 89 SER A C 1
ATOM 681 O O . SER A 1 89 ? 7.129 8.220 -11.417 1.00 96.81 89 SER A O 1
ATOM 683 N N . LEU A 1 90 ? 8.188 10.166 -11.096 1.00 96.31 90 LEU A N 1
ATOM 684 C CA . LEU A 1 90 ? 8.735 9.849 -9.783 1.00 96.31 90 LEU A CA 1
ATOM 685 C C . LEU A 1 90 ? 8.368 10.943 -8.798 1.00 96.31 90 LEU A C 1
ATOM 687 O O . LEU A 1 90 ? 8.624 12.124 -9.038 1.00 96.31 90 LEU A O 1
ATOM 691 N N . ALA A 1 91 ? 7.844 10.531 -7.652 1.00 95.12 91 ALA A N 1
ATOM 692 C CA . ALA A 1 91 ? 7.491 11.420 -6.569 1.00 95.12 91 ALA A CA 1
ATOM 693 C C . ALA A 1 91 ? 8.209 11.005 -5.279 1.00 95.12 91 ALA A C 1
ATOM 695 O O . ALA A 1 91 ? 8.114 9.858 -4.838 1.00 95.12 91 ALA A O 1
ATOM 696 N N . SER A 1 92 ? 8.955 11.938 -4.686 1.00 94.44 92 SER A N 1
ATOM 697 C CA . SER A 1 92 ? 9.676 11.709 -3.430 1.00 94.44 92 SER A CA 1
ATOM 698 C C . SER A 1 92 ? 8.846 12.177 -2.241 1.00 94.44 92 SER A C 1
ATOM 700 O O . SER A 1 92 ? 8.352 13.308 -2.229 1.00 94.44 92 SER A O 1
ATOM 702 N N . THR A 1 93 ? 8.756 11.336 -1.219 1.00 94.50 93 THR A N 1
ATOM 703 C CA . THR A 1 93 ? 8.038 11.595 0.031 1.00 94.50 93 THR A CA 1
ATOM 704 C C . THR A 1 93 ? 9.010 11.753 1.201 1.00 94.50 93 THR A C 1
ATOM 706 O O . THR A 1 93 ? 10.232 11.662 1.051 1.00 94.50 93 THR A O 1
ATOM 709 N N . GLU A 1 94 ? 8.486 12.048 2.390 1.00 92.31 94 GLU A N 1
ATOM 710 C CA . GLU A 1 94 ? 9.301 12.156 3.603 1.00 92.31 94 GLU A CA 1
ATOM 711 C C . GLU A 1 94 ? 9.609 10.799 4.242 1.00 92.31 94 GLU A C 1
ATOM 713 O O . GLU A 1 94 ? 10.625 10.670 4.924 1.00 92.31 94 GLU A O 1
ATOM 718 N N . SER A 1 95 ? 8.739 9.809 4.023 1.00 93.75 95 SER A N 1
ATOM 719 C CA . SER A 1 95 ? 8.835 8.465 4.594 1.00 93.75 95 SER A CA 1
ATOM 720 C C . SER A 1 95 ? 8.264 7.391 3.664 1.00 93.75 95 SER A C 1
ATOM 722 O O . SER A 1 95 ? 7.460 7.681 2.769 1.00 93.75 95 SER A O 1
ATOM 724 N N . ASP A 1 96 ? 8.645 6.139 3.921 1.00 95.69 96 ASP A N 1
ATOM 725 C CA . ASP A 1 96 ? 8.137 4.949 3.233 1.00 95.69 96 ASP A CA 1
ATOM 726 C C . ASP A 1 96 ? 6.610 4.824 3.394 1.00 95.69 96 ASP A C 1
ATOM 728 O O . ASP A 1 96 ? 5.907 4.544 2.422 1.00 95.69 96 ASP A O 1
ATOM 732 N N . SER A 1 97 ? 6.073 5.147 4.581 1.00 95.50 97 SER A N 1
ATOM 733 C CA . SER A 1 97 ? 4.626 5.214 4.847 1.00 95.50 97 SER A CA 1
ATOM 734 C C . SER A 1 97 ? 3.902 6.156 3.886 1.00 95.50 97 SER A C 1
ATOM 736 O O . SER A 1 97 ? 2.850 5.810 3.349 1.00 95.50 97 SER A O 1
ATOM 738 N N . GLN A 1 98 ? 4.457 7.342 3.620 1.00 95.94 98 GLN A N 1
ATOM 739 C CA . GLN A 1 98 ? 3.841 8.299 2.698 1.00 95.94 98 GLN A CA 1
ATOM 740 C C . GLN A 1 98 ? 3.877 7.800 1.245 1.00 95.94 98 GLN A C 1
ATOM 742 O O . GLN A 1 98 ? 2.884 7.941 0.530 1.00 95.94 98 GLN A O 1
ATOM 747 N N . ALA A 1 99 ? 4.978 7.172 0.815 1.00 96.69 99 ALA A N 1
ATOM 748 C CA . ALA A 1 99 ? 5.078 6.578 -0.521 1.00 96.69 99 ALA A CA 1
ATOM 749 C C . ALA A 1 99 ? 4.113 5.388 -0.687 1.00 96.69 99 ALA A C 1
ATOM 751 O O . ALA A 1 99 ? 3.487 5.220 -1.737 1.00 96.69 99 ALA A O 1
ATOM 752 N N . PHE A 1 100 ? 3.917 4.596 0.369 1.00 97.50 100 PHE A N 1
ATOM 753 C CA . PHE A 1 100 ? 2.916 3.532 0.390 1.00 97.50 100 PHE A CA 1
ATOM 754 C C . PHE A 1 100 ? 1.479 4.076 0.380 1.00 97.50 100 PHE A C 1
ATOM 756 O O . PHE A 1 100 ? 0.626 3.564 -0.352 1.00 97.50 100 PHE A O 1
ATOM 763 N N . ALA A 1 101 ? 1.203 5.141 1.142 1.00 96.75 101 ALA A N 1
ATOM 764 C CA . ALA A 1 101 ? -0.096 5.817 1.145 1.00 96.75 101 ALA A CA 1
ATOM 765 C C . ALA A 1 101 ? -0.467 6.277 -0.264 1.00 96.75 101 ALA A C 1
ATOM 767 O O . ALA A 1 101 ? -1.538 5.952 -0.773 1.00 96.75 101 ALA A O 1
ATOM 768 N N . MET A 1 102 ? 0.479 6.930 -0.935 1.00 95.38 102 MET A N 1
ATOM 769 C CA . MET A 1 102 ? 0.367 7.319 -2.332 1.00 95.38 102 MET A CA 1
ATOM 770 C C . MET A 1 102 ? 0.034 6.154 -3.260 1.00 95.38 102 MET A C 1
ATOM 772 O O . MET A 1 102 ? -0.893 6.257 -4.061 1.00 95.38 102 MET A O 1
ATOM 776 N N . LEU A 1 103 ? 0.756 5.038 -3.142 1.00 97.06 103 LEU A N 1
ATOM 777 C CA . LEU A 1 103 ? 0.516 3.871 -3.982 1.00 97.06 103 LEU A CA 1
ATOM 778 C C . LEU A 1 103 ? -0.900 3.321 -3.801 1.00 97.06 103 LEU A C 1
ATOM 780 O O . LEU A 1 103 ? -1.601 3.068 -4.779 1.00 97.06 103 LEU A O 1
ATOM 784 N N . THR A 1 104 ? -1.343 3.146 -2.558 1.00 96.69 104 THR A N 1
ATOM 785 C CA . THR A 1 104 ? -2.684 2.606 -2.291 1.00 96.69 104 THR A CA 1
ATOM 786 C C . THR A 1 104 ? -3.802 3.583 -2.663 1.00 96.69 104 THR A C 1
ATOM 788 O O . THR A 1 104 ? -4.863 3.147 -3.112 1.00 96.69 104 THR A O 1
ATOM 791 N N . HIS A 1 105 ? -3.551 4.890 -2.562 1.00 94.19 105 HIS A N 1
ATOM 792 C CA . HIS A 1 105 ? -4.464 5.937 -3.006 1.00 94.19 105 HIS A CA 1
ATOM 793 C C . HIS A 1 105 ? -4.576 5.989 -4.539 1.00 94.19 105 HIS A C 1
ATOM 795 O O . HIS A 1 105 ? -5.681 5.961 -5.078 1.00 94.19 105 HIS A O 1
ATOM 801 N N . ALA A 1 106 ? -3.448 5.949 -5.257 1.00 93.69 106 ALA A N 1
ATOM 802 C CA . ALA A 1 106 ? -3.431 5.844 -6.716 1.00 93.69 106 ALA A CA 1
ATOM 803 C C . ALA A 1 106 ? -4.166 4.581 -7.186 1.00 93.69 106 ALA A C 1
ATOM 805 O O . ALA A 1 106 ? -4.981 4.646 -8.105 1.00 93.69 106 ALA A O 1
ATOM 806 N N . LYS A 1 107 ? -3.954 3.445 -6.504 1.00 95.06 107 LYS A N 1
ATOM 807 C CA . LYS A 1 107 ? -4.696 2.206 -6.767 1.00 95.06 107 LYS A CA 1
ATOM 808 C C . LYS A 1 107 ? -6.195 2.455 -6.666 1.00 95.06 107 LYS A C 1
ATOM 810 O O . LYS A 1 107 ? -6.899 2.226 -7.635 1.00 95.06 107 LYS A O 1
ATOM 815 N N . MET A 1 108 ? -6.662 2.983 -5.534 1.00 91.94 108 MET A N 1
ATOM 816 C CA . MET A 1 108 ? -8.079 3.269 -5.282 1.00 91.94 108 MET A CA 1
ATOM 817 C C . MET A 1 108 ? -8.733 4.118 -6.385 1.00 91.94 108 MET A C 1
ATOM 819 O O . MET A 1 108 ? -9.892 3.878 -6.720 1.00 91.94 108 MET A O 1
ATOM 823 N N . ILE A 1 109 ? -8.010 5.088 -6.952 1.00 88.56 109 ILE A N 1
ATOM 824 C CA . ILE A 1 109 ? -8.518 5.962 -8.019 1.00 88.56 109 ILE A CA 1
ATOM 825 C C . ILE A 1 109 ? -8.527 5.249 -9.376 1.00 88.56 109 ILE A C 1
ATOM 827 O O . ILE A 1 109 ? -9.495 5.359 -10.128 1.00 88.56 109 ILE A O 1
ATOM 831 N N . VAL A 1 110 ? -7.443 4.546 -9.704 1.00 88.81 110 VAL A N 1
ATOM 832 C CA . VAL A 1 110 ? -7.169 4.097 -11.074 1.00 88.81 110 VAL A CA 1
ATOM 833 C C . VAL A 1 110 ? -7.711 2.693 -11.350 1.00 88.81 110 VAL A C 1
ATOM 835 O O . VAL A 1 110 ? -8.099 2.395 -12.479 1.00 88.81 110 VAL A O 1
ATOM 838 N N . THR A 1 111 ? -7.712 1.790 -10.364 1.00 88.94 111 THR A N 1
ATOM 839 C CA . THR A 1 111 ? -7.987 0.369 -10.615 1.00 88.94 111 THR A CA 1
ATOM 840 C C . THR A 1 111 ? -8.416 -0.417 -9.375 1.00 88.94 111 THR A C 1
ATOM 842 O O . THR A 1 111 ? -8.109 -0.094 -8.236 1.00 88.94 111 THR A O 1
ATOM 845 N N . SER A 1 112 ? -9.070 -1.551 -9.594 1.00 85.69 112 SER A N 1
ATOM 846 C CA . SER A 1 112 ? -9.287 -2.562 -8.555 1.00 85.69 112 SER A CA 1
ATOM 847 C C . SER A 1 112 ? -8.229 -3.651 -8.517 1.00 85.69 112 SER A C 1
ATOM 849 O O . SER A 1 112 ? -8.382 -4.613 -7.757 1.00 85.69 112 SER A O 1
ATOM 851 N N . ALA A 1 113 ? -7.232 -3.581 -9.403 1.00 89.88 113 ALA A N 1
ATOM 852 C CA . ALA A 1 113 ? -6.200 -4.597 -9.480 1.00 89.88 113 ALA A CA 1
ATOM 853 C C . ALA A 1 113 ? -5.587 -4.805 -8.084 1.00 89.88 113 ALA A C 1
ATOM 855 O O . ALA A 1 113 ? -5.318 -3.824 -7.383 1.00 89.88 113 ALA A O 1
ATOM 856 N N . PRO A 1 114 ? -5.399 -6.065 -7.653 1.00 93.94 114 PRO A N 1
ATOM 857 C CA . PRO A 1 114 ? -4.827 -6.336 -6.347 1.00 93.94 114 PRO A CA 1
ATOM 858 C C . PRO A 1 114 ? -3.397 -5.803 -6.294 1.00 93.94 114 PRO A C 1
ATOM 860 O O . PRO A 1 114 ? -2.638 -5.917 -7.262 1.00 93.94 114 PRO A O 1
ATOM 863 N N . LEU A 1 115 ? -3.031 -5.243 -5.143 1.00 96.50 115 LEU A N 1
ATOM 864 C CA . LEU A 1 115 ? -1.648 -4.883 -4.867 1.00 96.50 115 LEU A CA 1
ATOM 865 C C . LEU A 1 115 ? -0.796 -6.158 -4.812 1.00 96.50 115 LEU A C 1
ATOM 867 O O . LEU A 1 115 ? -1.157 -7.131 -4.151 1.00 96.50 115 LEU A O 1
ATOM 871 N N . ARG A 1 116 ? 0.344 -6.150 -5.495 1.00 96.88 116 ARG A N 1
ATOM 872 C CA . ARG A 1 116 ? 1.331 -7.228 -5.488 1.00 96.88 116 ARG A CA 1
ATOM 873 C C . ARG A 1 116 ? 2.501 -6.827 -4.614 1.00 96.88 116 ARG A C 1
ATOM 875 O O . ARG A 1 116 ? 3.076 -5.757 -4.784 1.00 96.88 116 ARG A O 1
ATOM 882 N N . LEU A 1 117 ? 2.850 -7.696 -3.679 1.00 95.44 117 LEU A N 1
ATOM 883 C CA . LEU A 1 117 ? 3.964 -7.481 -2.763 1.00 95.44 117 LEU A CA 1
ATOM 884 C C . LEU A 1 117 ? 5.211 -8.154 -3.335 1.00 95.44 117 LEU A C 1
ATOM 886 O O . LEU A 1 117 ? 5.121 -9.292 -3.797 1.00 95.44 117 LEU A O 1
ATOM 890 N N . ASN A 1 118 ? 6.359 -7.477 -3.274 1.00 94.56 118 ASN A N 1
ATOM 891 C CA . ASN A 1 118 ? 7.651 -7.994 -3.745 1.00 94.56 118 ASN A CA 1
ATOM 892 C C . ASN A 1 118 ? 7.696 -8.392 -5.241 1.00 94.56 118 ASN A C 1
ATOM 894 O O . ASN A 1 118 ? 8.467 -9.276 -5.612 1.00 94.56 118 ASN A O 1
ATOM 898 N N . ASP A 1 119 ? 6.866 -7.774 -6.091 1.00 96.06 119 ASP A N 1
ATOM 899 C CA . ASP A 1 119 ? 6.926 -7.935 -7.556 1.00 96.06 119 ASP A CA 1
ATOM 900 C C . ASP A 1 119 ? 7.864 -6.867 -8.149 1.00 96.06 119 ASP A C 1
ATOM 902 O O . ASP A 1 119 ? 9.012 -7.145 -8.499 1.00 96.06 119 ASP A O 1
ATOM 906 N N . ILE A 1 120 ? 7.425 -5.603 -8.149 1.00 97.88 120 ILE A N 1
ATOM 907 C CA . ILE A 1 120 ? 8.227 -4.440 -8.553 1.00 97.88 120 ILE A CA 1
ATOM 908 C C . ILE A 1 120 ? 8.329 -3.493 -7.357 1.00 97.88 120 ILE A C 1
ATOM 910 O O . ILE A 1 120 ? 7.313 -3.109 -6.784 1.00 97.88 120 ILE A O 1
ATOM 914 N N . GLY A 1 121 ? 9.553 -3.119 -6.979 1.00 97.38 121 GLY A N 1
ATOM 915 C CA . GLY A 1 121 ? 9.786 -2.352 -5.752 1.00 97.38 121 GLY A CA 1
ATOM 916 C C . GLY A 1 121 ? 9.397 -3.145 -4.499 1.00 97.38 121 GLY A C 1
ATOM 917 O O . GLY A 1 121 ? 9.579 -4.361 -4.451 1.00 97.38 121 GLY A O 1
ATOM 918 N N . THR A 1 122 ? 8.867 -2.453 -3.492 1.00 96.81 122 THR A N 1
ATOM 919 C CA . THR A 1 122 ? 8.338 -3.071 -2.264 1.00 96.81 122 THR A CA 1
ATOM 920 C C . THR A 1 122 ? 6.904 -3.571 -2.480 1.00 96.81 122 THR A C 1
ATOM 922 O O . THR A 1 122 ? 6.560 -4.699 -2.119 1.00 96.81 122 THR A O 1
ATOM 925 N N . ALA A 1 123 ? 6.066 -2.763 -3.132 1.00 97.75 123 ALA A N 1
ATOM 926 C CA . ALA A 1 123 ? 4.761 -3.183 -3.632 1.00 97.75 123 ALA A CA 1
ATOM 927 C C . ALA A 1 123 ? 4.416 -2.454 -4.930 1.00 97.75 123 ALA A C 1
ATOM 929 O O . ALA A 1 123 ? 4.870 -1.330 -5.160 1.00 97.75 123 ALA A O 1
ATOM 930 N N . SER A 1 124 ? 3.572 -3.081 -5.746 1.00 98.06 124 SER A N 1
ATOM 931 C CA . SER A 1 124 ? 3.154 -2.551 -7.039 1.00 98.06 124 SER A CA 1
ATOM 932 C C . SER A 1 124 ? 1.733 -2.950 -7.424 1.00 98.06 124 SER A C 1
ATOM 934 O O . SER A 1 124 ? 1.152 -3.893 -6.887 1.00 98.06 124 SER A O 1
ATOM 936 N N . PHE A 1 125 ? 1.165 -2.243 -8.394 1.00 97.56 125 PHE A N 1
ATOM 937 C CA . PHE A 1 125 ? 0.018 -2.710 -9.163 1.00 97.56 125 PHE A CA 1
ATOM 938 C C . PHE A 1 125 ? 0.182 -2.319 -10.635 1.00 97.56 125 PHE A C 1
ATOM 940 O O . PHE A 1 125 ? 0.986 -1.458 -10.995 1.00 97.56 125 PHE A O 1
ATOM 947 N N . THR A 1 126 ? -0.567 -2.982 -11.511 1.00 96.75 126 THR A N 1
ATOM 948 C CA . THR A 1 126 ? -0.456 -2.804 -12.964 1.00 96.75 126 THR A CA 1
ATOM 949 C C . THR A 1 126 ? -1.831 -2.559 -13.564 1.00 96.75 126 THR A C 1
ATOM 951 O O . THR A 1 126 ? -2.801 -3.225 -13.197 1.00 96.75 126 THR A O 1
ATOM 954 N N . THR A 1 127 ? -1.908 -1.611 -14.492 1.00 95.19 127 THR A N 1
ATOM 955 C CA . THR A 1 127 ? -3.070 -1.360 -15.350 1.00 95.19 127 THR A CA 1
ATOM 956 C C . THR A 1 127 ? -2.749 -1.806 -16.779 1.00 95.19 127 THR A C 1
ATOM 958 O O . THR A 1 127 ? -1.705 -2.401 -17.037 1.00 95.19 127 THR A O 1
ATOM 961 N N . SER A 1 128 ? -3.640 -1.543 -17.734 1.00 92.69 128 SER A N 1
ATOM 962 C CA . SER A 1 128 ? -3.349 -1.801 -19.147 1.00 92.69 128 SER A CA 1
ATOM 963 C C . SER A 1 128 ? -2.309 -0.852 -19.751 1.00 92.69 128 SER A C 1
ATOM 965 O O . SER A 1 128 ? -1.821 -1.151 -20.832 1.00 92.69 128 SER A O 1
ATOM 967 N N . GLN A 1 129 ? -2.013 0.281 -19.104 1.00 94.38 129 GLN A N 1
ATOM 968 C CA . GLN A 1 129 ? -1.187 1.364 -19.667 1.00 94.38 129 GLN A CA 1
ATOM 969 C C . GLN A 1 129 ? -0.032 1.799 -18.759 1.00 94.38 129 GLN A C 1
ATOM 971 O O . GLN A 1 129 ? 0.931 2.386 -19.246 1.00 94.38 129 GLN A O 1
ATOM 976 N N . SER A 1 130 ? -0.113 1.507 -17.460 1.00 96.75 130 SER A N 1
ATOM 977 C CA . SER A 1 130 ? 0.867 1.968 -16.481 1.00 96.75 130 SER A CA 1
ATOM 978 C C . SER A 1 130 ? 1.170 0.903 -15.431 1.00 96.75 130 SER A C 1
ATOM 980 O O . SER A 1 130 ? 0.342 0.044 -15.103 1.00 96.75 130 SER A O 1
ATOM 982 N N . ILE A 1 131 ? 2.364 0.990 -14.857 1.00 97.75 131 ILE A N 1
ATOM 983 C CA . ILE A 1 131 ? 2.780 0.258 -13.664 1.00 97.75 131 ILE A CA 1
ATOM 984 C C . ILE A 1 131 ? 3.061 1.277 -12.572 1.00 97.75 131 ILE A C 1
ATOM 986 O O . ILE A 1 131 ? 3.838 2.205 -12.771 1.00 97.75 131 ILE A O 1
ATOM 990 N N . PHE A 1 132 ? 2.467 1.060 -11.407 1.00 98.12 132 PHE A N 1
ATOM 991 C CA . PHE A 1 132 ? 2.677 1.886 -10.230 1.00 98.12 132 PHE A CA 1
ATOM 992 C C . PHE A 1 132 ? 3.393 1.058 -9.181 1.00 98.12 132 PHE A C 1
ATOM 994 O O . PHE A 1 132 ? 3.006 -0.085 -8.928 1.00 98.12 132 PHE A O 1
ATOM 1001 N N . PHE A 1 133 ? 4.420 1.614 -8.558 1.00 98.44 133 PHE A N 1
ATOM 1002 C CA . PHE A 1 133 ? 5.102 0.958 -7.454 1.00 98.44 133 PHE A CA 1
ATOM 1003 C C . PHE A 1 133 ? 5.689 1.974 -6.485 1.00 98.44 133 PHE A C 1
ATOM 1005 O O . PHE A 1 133 ? 5.809 3.158 -6.791 1.00 98.44 133 PHE A O 1
ATOM 1012 N N . PHE A 1 134 ? 6.067 1.500 -5.306 1.00 97.94 134 PHE A N 1
ATOM 1013 C CA . PHE A 1 134 ? 6.867 2.285 -4.378 1.00 97.94 134 PHE A CA 1
ATOM 1014 C C . PHE A 1 134 ? 8.100 1.498 -3.940 1.00 97.94 134 PHE A C 1
ATOM 1016 O O . PHE A 1 134 ? 8.086 0.261 -3.919 1.00 97.94 134 PHE A O 1
ATOM 1023 N N . LYS A 1 135 ? 9.174 2.212 -3.611 1.00 97.56 135 LYS A N 1
ATOM 1024 C CA . LYS A 1 135 ? 10.381 1.648 -3.007 1.00 97.56 135 LYS A CA 1
ATOM 1025 C C . LYS A 1 135 ? 11.063 2.719 -2.155 1.00 97.56 135 LYS A C 1
ATOM 1027 O O . LYS A 1 135 ? 11.339 3.812 -2.654 1.00 97.56 135 LYS A O 1
ATOM 1032 N N . GLY A 1 136 ? 11.278 2.418 -0.875 1.00 96.00 136 GLY A N 1
ATOM 1033 C CA . GLY A 1 136 ? 11.678 3.413 0.118 1.00 96.00 136 GLY A CA 1
ATOM 1034 C C . GLY A 1 136 ? 10.719 4.607 0.141 1.00 96.00 136 GLY A C 1
ATOM 1035 O O . GLY A 1 136 ? 9.500 4.453 0.042 1.00 96.00 136 GLY A O 1
ATOM 1036 N N . THR A 1 137 ? 11.280 5.813 0.146 1.00 96.00 137 THR A N 1
ATOM 1037 C CA . THR A 1 137 ? 10.552 7.095 0.134 1.00 96.00 137 THR A CA 1
ATOM 1038 C C . THR A 1 137 ? 10.120 7.550 -1.264 1.00 96.00 137 THR A C 1
ATOM 1040 O O . THR A 1 137 ? 9.874 8.734 -1.500 1.00 96.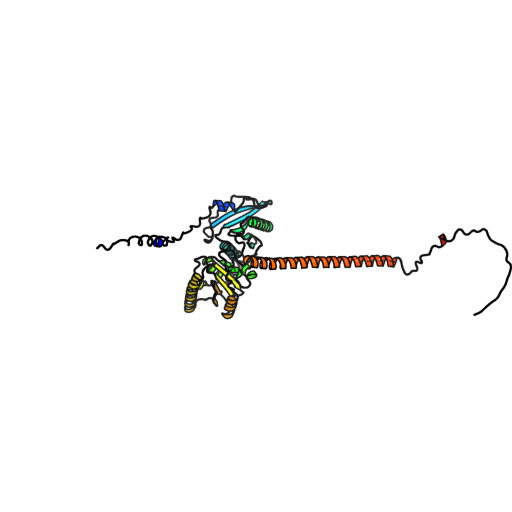00 137 THR A O 1
ATOM 1043 N N . THR A 1 138 ? 10.090 6.641 -2.239 1.00 96.81 138 THR A N 1
ATOM 1044 C CA . THR A 1 138 ? 9.832 6.983 -3.639 1.00 96.81 138 THR A CA 1
ATOM 1045 C C . THR A 1 138 ? 8.611 6.246 -4.163 1.00 96.81 138 THR A C 1
ATOM 1047 O O . THR A 1 138 ? 8.571 5.016 -4.171 1.00 96.81 138 THR A O 1
ATOM 1050 N N . PHE A 1 139 ? 7.637 7.007 -4.653 1.00 97.25 139 PHE A N 1
ATOM 1051 C CA . PHE A 1 139 ? 6.531 6.520 -5.467 1.00 97.25 139 PHE A CA 1
ATOM 1052 C C . PHE A 1 139 ? 6.866 6.705 -6.949 1.00 97.25 139 PHE A C 1
ATOM 1054 O O . PHE A 1 139 ? 7.408 7.739 -7.343 1.00 97.25 139 PHE A O 1
ATOM 1061 N N . VAL A 1 140 ? 6.552 5.707 -7.770 1.00 97.75 140 VAL A N 1
ATOM 1062 C CA . VAL A 1 140 ? 6.855 5.704 -9.200 1.00 97.75 140 VAL A CA 1
ATOM 1063 C C . VAL A 1 140 ? 5.642 5.257 -9.999 1.00 97.75 140 VAL A C 1
ATOM 1065 O O . VAL A 1 140 ? 5.019 4.238 -9.696 1.00 97.75 140 VAL A O 1
ATOM 1068 N N . GLU A 1 141 ? 5.376 5.982 -11.076 1.00 97.62 141 GLU A N 1
ATOM 1069 C CA . GLU A 1 141 ? 4.524 5.562 -12.178 1.00 97.62 141 GLU A CA 1
ATOM 1070 C C . GLU A 1 141 ? 5.379 5.394 -13.439 1.00 97.62 141 GLU A C 1
ATOM 1072 O O . GLU A 1 141 ? 6.142 6.283 -13.817 1.00 97.62 141 GLU A O 1
ATOM 1077 N N . VAL A 1 142 ? 5.245 4.246 -14.099 1.00 98.00 142 VAL A N 1
ATOM 1078 C CA . VAL A 1 142 ? 5.817 3.982 -15.420 1.00 98.00 142 VAL A CA 1
ATOM 1079 C C . VAL A 1 142 ? 4.660 3.808 -16.391 1.00 98.00 142 VAL A C 1
ATOM 1081 O O . VAL A 1 142 ? 3.965 2.794 -16.332 1.00 98.00 142 VAL A O 1
ATOM 1084 N N . GLY A 1 143 ? 4.442 4.799 -17.248 1.00 96.69 143 GLY A N 1
ATOM 1085 C CA . GLY A 1 143 ? 3.369 4.838 -18.236 1.00 96.69 143 GLY A CA 1
ATOM 1086 C C . GLY A 1 143 ? 3.870 4.601 -19.658 1.00 96.69 143 GLY A C 1
ATOM 1087 O O . GLY A 1 143 ? 5.005 4.921 -20.015 1.00 96.69 143 GLY A O 1
ATOM 1088 N N . GLU A 1 144 ? 3.016 4.034 -20.496 1.00 95.94 144 GLU A N 1
ATOM 1089 C CA . GLU A 1 144 ? 3.249 3.904 -21.931 1.00 95.94 144 GLU A CA 1
ATOM 1090 C C . GLU A 1 144 ? 3.008 5.229 -22.676 1.00 95.94 144 GLU A C 1
ATOM 1092 O O . GLU A 1 144 ? 1.993 5.895 -22.477 1.00 95.94 144 GLU A O 1
ATOM 1097 N N . ILE A 1 145 ? 3.897 5.556 -23.621 1.00 93.69 145 ILE A N 1
ATOM 1098 C CA . ILE A 1 145 ? 3.668 6.584 -24.640 1.00 93.69 145 ILE A CA 1
ATOM 1099 C C . ILE A 1 145 ? 3.610 5.883 -26.007 1.00 93.69 145 ILE A C 1
ATOM 1101 O O . ILE A 1 145 ? 4.641 5.528 -26.571 1.00 93.69 145 ILE A O 1
ATOM 1105 N N . GLU A 1 146 ? 2.395 5.718 -26.540 1.00 84.19 146 GLU A N 1
ATOM 1106 C CA . GLU A 1 146 ? 2.086 5.209 -27.893 1.00 84.19 146 GLU A CA 1
ATOM 1107 C C . GLU A 1 146 ? 2.447 3.734 -28.200 1.00 84.19 146 GLU A C 1
ATOM 1109 O O . GLU A 1 146 ? 3.522 3.425 -28.712 1.00 84.19 146 GLU A O 1
ATOM 1114 N N . LYS A 1 147 ? 1.471 2.826 -28.039 1.00 80.38 147 LYS A N 1
ATOM 1115 C CA . LYS A 1 147 ? 1.505 1.407 -28.472 1.00 80.38 147 LYS A CA 1
ATOM 1116 C C . LYS A 1 147 ? 2.777 0.662 -28.056 1.00 80.38 147 LYS A C 1
ATOM 1118 O O . LYS A 1 147 ? 3.374 -0.071 -28.848 1.00 80.38 147 LYS A O 1
ATOM 1123 N N . ALA A 1 148 ? 3.189 0.861 -26.817 1.00 88.62 148 ALA A N 1
ATOM 1124 C CA . ALA A 1 148 ? 4.332 0.198 -26.229 1.00 88.62 148 ALA A CA 1
ATOM 1125 C C . ALA A 1 148 ? 3.989 -1.222 -25.749 1.00 88.62 148 ALA A C 1
ATOM 1127 O O . ALA A 1 148 ? 2.834 -1.583 -25.527 1.00 88.62 148 ALA A O 1
ATOM 1128 N N . SER A 1 149 ? 5.013 -2.065 -25.624 1.00 94.25 149 SER A N 1
ATOM 1129 C CA . SER A 1 149 ? 4.838 -3.429 -25.124 1.00 94.25 149 SER A CA 1
ATOM 1130 C C . SER A 1 149 ? 4.717 -3.418 -23.601 1.00 94.25 149 SER A C 1
ATOM 1132 O O . SER A 1 149 ? 5.569 -2.858 -22.910 1.00 94.25 149 SER A O 1
ATOM 1134 N N . LEU A 1 150 ? 3.710 -4.107 -23.057 1.00 94.62 150 LEU A N 1
ATOM 1135 C CA . LEU A 1 150 ? 3.570 -4.291 -21.608 1.00 94.62 150 LEU A CA 1
ATOM 1136 C C . LEU A 1 150 ? 4.782 -5.022 -20.997 1.00 94.62 150 LEU A C 1
ATOM 1138 O O . LEU A 1 150 ? 5.120 -4.795 -19.836 1.00 94.62 150 LEU A O 1
ATOM 1142 N N . ASP A 1 151 ? 5.445 -5.892 -21.761 1.00 96.62 151 ASP A N 1
ATOM 1143 C CA . ASP A 1 151 ? 6.622 -6.627 -21.284 1.00 96.62 151 ASP A CA 1
ATOM 1144 C C . ASP A 1 151 ? 7.852 -5.717 -21.171 1.00 96.62 151 ASP A C 1
ATOM 1146 O O . ASP A 1 151 ? 8.605 -5.802 -20.196 1.00 96.62 151 ASP A O 1
ATOM 1150 N N . ASP A 1 152 ? 8.016 -4.783 -22.109 1.00 96.75 152 ASP A N 1
ATOM 1151 C CA . ASP A 1 152 ? 9.047 -3.747 -22.029 1.00 96.75 152 ASP A CA 1
ATOM 1152 C C . ASP A 1 152 ? 8.754 -2.790 -20.865 1.00 96.75 152 ASP A C 1
ATOM 1154 O O . ASP A 1 152 ? 9.665 -2.461 -20.107 1.00 96.75 152 ASP A O 1
ATOM 1158 N N . LEU A 1 153 ? 7.485 -2.407 -20.667 1.00 97.06 153 LEU A N 1
ATOM 1159 C CA . LEU A 1 153 ? 7.050 -1.568 -19.545 1.00 97.06 153 LEU A CA 1
ATOM 1160 C C . LEU A 1 153 ? 7.418 -2.208 -18.196 1.00 97.06 153 LEU A C 1
ATOM 1162 O O . LEU A 1 153 ? 8.008 -1.556 -17.333 1.00 97.06 153 LEU A O 1
ATOM 1166 N N . LYS A 1 154 ? 7.130 -3.507 -18.026 1.00 97.81 154 LYS A N 1
ATOM 1167 C CA . LYS A 1 154 ? 7.532 -4.278 -16.835 1.00 97.81 154 LYS A CA 1
ATOM 1168 C C . LYS A 1 154 ? 9.044 -4.339 -16.682 1.00 97.81 154 LYS A C 1
ATOM 1170 O O . LYS A 1 154 ? 9.548 -4.166 -15.575 1.00 97.81 154 LYS A O 1
ATOM 1175 N N . THR A 1 155 ? 9.767 -4.569 -17.775 1.00 97.88 155 THR A N 1
ATOM 1176 C CA . THR A 1 155 ? 11.233 -4.642 -17.761 1.00 97.88 155 THR A CA 1
ATOM 1177 C C . THR A 1 155 ? 11.844 -3.317 -17.310 1.00 97.88 155 THR A C 1
ATOM 1179 O O . THR A 1 155 ? 12.681 -3.316 -16.405 1.00 97.88 155 THR A O 1
ATOM 1182 N N . LEU A 1 156 ? 11.381 -2.194 -17.869 1.00 98.25 156 LEU A N 1
ATOM 1183 C CA . LEU A 1 156 ? 11.790 -0.851 -17.462 1.00 98.25 156 LEU A CA 1
ATOM 1184 C C . LEU A 1 156 ? 11.489 -0.612 -15.979 1.00 98.25 156 LEU A C 1
ATOM 1186 O O . LEU A 1 156 ? 12.374 -0.190 -15.238 1.00 98.25 156 LEU A O 1
ATOM 1190 N N . ALA A 1 157 ? 10.276 -0.936 -15.524 1.00 98.38 157 ALA A N 1
ATOM 1191 C CA . ALA A 1 157 ? 9.877 -0.752 -14.132 1.00 98.38 157 ALA A CA 1
ATOM 1192 C C . ALA A 1 157 ? 10.735 -1.578 -13.152 1.00 98.38 157 ALA A C 1
ATOM 1194 O O . ALA A 1 157 ? 11.192 -1.039 -12.146 1.00 98.38 157 ALA A O 1
ATOM 1195 N N . HIS A 1 158 ? 11.034 -2.851 -13.451 1.00 98.44 158 HIS A N 1
ATOM 1196 C CA . HIS A 1 158 ? 11.931 -3.672 -12.623 1.00 98.44 158 HIS A CA 1
ATOM 1197 C C . HIS A 1 158 ? 13.356 -3.116 -12.578 1.00 98.44 158 HIS A C 1
ATOM 1199 O O . HIS A 1 158 ? 13.942 -3.016 -11.500 1.00 98.44 158 HIS A O 1
ATOM 1205 N N . GLN A 1 159 ? 13.922 -2.764 -13.735 1.00 98.25 159 GLN A N 1
ATOM 1206 C CA . GLN A 1 159 ? 15.280 -2.223 -13.810 1.00 98.25 159 GLN A CA 1
ATOM 1207 C C . GLN A 1 159 ? 15.379 -0.883 -13.082 1.00 98.25 159 GLN A C 1
ATOM 1209 O O . GLN A 1 159 ? 16.348 -0.645 -12.366 1.00 98.25 159 GLN A O 1
ATOM 1214 N N . PHE A 1 160 ? 14.358 -0.036 -13.199 1.00 98.25 160 PHE A N 1
ATOM 1215 C CA . PHE A 1 160 ? 14.314 1.231 -12.487 1.00 98.25 160 PHE A CA 1
ATOM 1216 C C . PHE A 1 160 ? 14.135 1.039 -10.977 1.00 98.25 160 PHE A C 1
ATOM 1218 O O . PHE A 1 160 ? 14.843 1.647 -10.181 1.00 98.25 160 PHE A O 1
ATOM 1225 N N . ALA A 1 161 ? 13.279 0.111 -10.545 1.00 98.06 161 ALA A N 1
ATOM 1226 C CA . ALA A 1 161 ? 13.152 -0.221 -9.130 1.00 98.06 161 ALA A CA 1
ATOM 1227 C C . ALA A 1 161 ? 14.486 -0.690 -8.514 1.00 98.06 161 ALA A C 1
ATOM 1229 O O . ALA A 1 161 ? 14.714 -0.486 -7.324 1.00 98.06 161 ALA A O 1
ATOM 1230 N N . GLN A 1 162 ? 15.398 -1.292 -9.288 1.00 97.31 162 GLN A N 1
ATOM 1231 C CA . GLN A 1 162 ? 16.728 -1.689 -8.804 1.00 97.31 162 GLN A CA 1
ATOM 1232 C C . GLN A 1 162 ? 17.669 -0.501 -8.556 1.00 97.31 162 GLN A C 1
ATOM 1234 O O . GLN A 1 162 ? 18.586 -0.641 -7.750 1.00 97.31 162 GLN A O 1
ATOM 1239 N N . THR A 1 163 ? 17.443 0.657 -9.185 1.00 96.88 163 THR A N 1
ATOM 1240 C CA . THR A 1 163 ? 18.281 1.854 -8.989 1.00 96.88 163 THR A CA 1
ATOM 1241 C C . THR A 1 163 ? 17.876 2.688 -7.776 1.00 96.88 163 THR A C 1
ATOM 1243 O O . THR A 1 163 ? 18.626 3.570 -7.369 1.00 96.88 163 THR A O 1
ATOM 1246 N N . LEU A 1 164 ? 16.694 2.435 -7.212 1.00 96.69 164 LEU A N 1
ATOM 1247 C CA . LEU A 1 164 ? 16.166 3.175 -6.068 1.00 96.69 164 LEU A CA 1
ATOM 1248 C C . LEU A 1 164 ? 16.604 2.553 -4.738 1.00 96.69 164 LEU A C 1
ATOM 1250 O O . LEU A 1 164 ? 16.738 1.326 -4.624 1.00 96.69 164 LEU A O 1
ATOM 1254 N N . ASP A 1 165 ? 16.771 3.409 -3.729 1.00 95.12 165 ASP A N 1
ATOM 1255 C CA . ASP A 1 165 ? 16.991 2.999 -2.342 1.00 95.12 165 ASP A CA 1
ATOM 1256 C C . ASP A 1 165 ? 15.810 2.143 -1.860 1.00 95.12 165 ASP A C 1
ATOM 1258 O O . ASP A 1 165 ? 14.652 2.427 -2.164 1.00 95.12 165 ASP A O 1
ATOM 1262 N N . ALA A 1 166 ? 16.109 1.056 -1.151 1.00 92.69 166 ALA A N 1
ATOM 1263 C CA . ALA A 1 166 ? 15.091 0.192 -0.570 1.00 92.69 166 ALA A CA 1
ATOM 1264 C C . ALA A 1 166 ? 14.360 0.853 0.604 1.00 92.69 166 ALA A C 1
ATOM 1266 O O . ALA A 1 166 ? 13.231 0.452 0.884 1.00 92.69 166 ALA A O 1
ATOM 1267 N N . GLY A 1 167 ? 14.970 1.855 1.249 1.00 93.25 167 GLY A N 1
ATOM 1268 C CA . GLY A 1 167 ? 14.468 2.404 2.505 1.00 93.25 167 GLY A CA 1
ATOM 1269 C C . GLY A 1 167 ? 14.420 1.319 3.579 1.00 93.25 167 GLY A C 1
ATOM 1270 O O . GLY A 1 167 ? 15.347 0.514 3.697 1.00 93.25 167 GLY A O 1
ATOM 1271 N N . GLU A 1 168 ? 13.323 1.262 4.330 1.00 87.88 168 GLU A N 1
ATOM 1272 C CA . GLU A 1 168 ? 13.070 0.163 5.268 1.00 87.88 168 GLU A CA 1
ATOM 1273 C C . GLU A 1 168 ? 12.659 -1.121 4.533 1.00 87.88 168 GLU A C 1
ATOM 1275 O O . GLU A 1 168 ? 12.834 -2.221 5.053 1.00 87.88 168 GLU A O 1
ATOM 1280 N N . GLY A 1 169 ? 12.162 -0.999 3.297 1.00 86.19 169 GLY A N 1
ATOM 1281 C CA . GLY A 1 169 ? 11.817 -2.136 2.443 1.00 86.19 169 GLY A CA 1
ATOM 1282 C C . GLY A 1 169 ? 10.589 -2.915 2.917 1.00 86.19 169 GLY A C 1
ATOM 1283 O O . GLY A 1 169 ? 10.365 -4.037 2.464 1.00 86.19 169 GLY A O 1
ATOM 1284 N N . GLU A 1 170 ? 9.788 -2.338 3.814 1.00 90.44 170 GLU A N 1
ATOM 1285 C CA . GLU A 1 170 ? 8.638 -2.999 4.419 1.00 90.44 170 GLU A CA 1
ATOM 1286 C C . GLU A 1 170 ? 7.324 -2.253 4.166 1.00 90.44 170 GLU A C 1
ATOM 1288 O O . GLU A 1 170 ? 7.269 -1.041 3.978 1.00 90.44 170 GLU A O 1
ATOM 1293 N N . ILE A 1 171 ? 6.228 -3.013 4.173 1.00 94.62 171 ILE A N 1
ATOM 1294 C CA . ILE A 1 171 ? 4.873 -2.457 4.224 1.00 94.62 171 ILE A CA 1
ATOM 1295 C C . ILE A 1 171 ? 4.652 -1.885 5.629 1.00 94.62 171 ILE A C 1
ATOM 1297 O O . ILE A 1 171 ? 5.019 -2.573 6.594 1.00 94.62 171 ILE A O 1
ATOM 1301 N N . PRO A 1 172 ? 4.001 -0.713 5.770 1.00 95.25 172 PRO A N 1
ATOM 1302 C CA . PRO A 1 172 ? 3.706 -0.132 7.071 1.00 95.25 172 PRO A CA 1
ATOM 1303 C C . PRO A 1 172 ? 3.071 -1.136 8.032 1.00 95.25 172 PRO A C 1
ATOM 1305 O O . PRO A 1 172 ? 2.148 -1.878 7.676 1.00 95.25 172 PRO A O 1
ATOM 1308 N N . VAL A 1 173 ? 3.576 -1.156 9.265 1.00 94.31 173 VAL A N 1
ATOM 1309 C CA . VAL A 1 173 ? 3.199 -2.142 10.288 1.00 94.31 173 VAL A CA 1
ATOM 1310 C C . VAL A 1 173 ? 1.693 -2.127 10.555 1.00 94.31 173 VAL A C 1
ATOM 1312 O O . VAL A 1 173 ? 1.095 -3.191 10.699 1.00 94.31 173 VAL A O 1
ATOM 1315 N N . LEU A 1 174 ? 1.058 -0.954 10.496 1.00 95.69 174 LEU A N 1
ATOM 1316 C CA . LEU A 1 174 ? -0.387 -0.801 10.658 1.00 95.69 174 LEU A CA 1
ATOM 1317 C C . LEU A 1 174 ? -1.210 -1.688 9.707 1.00 95.69 174 LEU A C 1
ATOM 1319 O O . LEU A 1 174 ? -2.235 -2.240 10.104 1.00 95.69 174 LEU A O 1
ATOM 1323 N N . VAL A 1 175 ? -0.743 -1.900 8.472 1.00 96.75 175 VAL A N 1
ATOM 1324 C CA . VAL A 1 175 ? -1.406 -2.794 7.507 1.00 96.75 175 VAL A CA 1
ATOM 1325 C C . VAL A 1 175 ? -1.363 -4.242 7.993 1.00 96.75 175 VAL A C 1
ATOM 1327 O O . VAL A 1 175 ? -2.336 -4.973 7.829 1.00 96.75 175 VAL A O 1
ATOM 1330 N N . LYS A 1 176 ? -0.270 -4.655 8.646 1.00 95.31 176 LYS A N 1
ATOM 1331 C CA . LYS A 1 176 ? -0.094 -6.008 9.200 1.00 95.31 176 LYS A CA 1
ATOM 1332 C C . LYS A 1 176 ? -1.040 -6.288 10.383 1.00 95.31 176 LYS A C 1
ATOM 1334 O O . LYS A 1 176 ? -1.215 -7.448 10.750 1.00 95.31 176 LYS A O 1
ATOM 1339 N N . HIS A 1 177 ? -1.675 -5.257 10.953 1.00 95.62 177 HIS A N 1
ATOM 1340 C CA . HIS A 1 177 ? -2.689 -5.385 12.011 1.00 95.62 177 HIS A CA 1
ATOM 1341 C C . HIS A 1 177 ? -4.113 -5.615 11.494 1.00 95.62 177 HIS A C 1
ATOM 1343 O O . HIS A 1 177 ? -5.028 -5.836 12.293 1.00 95.62 177 HIS A O 1
ATOM 1349 N N . LEU A 1 178 ? -4.310 -5.604 10.175 1.00 96.94 178 LEU A N 1
ATOM 1350 C CA . LEU A 1 178 ? -5.567 -6.013 9.566 1.00 96.94 178 LEU A CA 1
ATOM 1351 C C . LEU A 1 178 ? -5.826 -7.522 9.782 1.00 96.94 178 LEU A C 1
ATOM 1353 O O . LEU A 1 178 ? -4.901 -8.335 9.684 1.00 96.94 178 LEU A O 1
ATOM 1357 N N . PRO A 1 179 ? -7.078 -7.935 10.035 1.00 97.06 179 PRO A N 1
ATOM 1358 C CA . PRO A 1 179 ? -7.467 -9.341 9.953 1.00 97.06 179 PRO A CA 1
ATOM 1359 C C . PRO A 1 179 ? -7.146 -9.931 8.569 1.00 97.06 179 PRO A C 1
ATOM 1361 O O . PRO A 1 179 ? -7.492 -9.341 7.555 1.00 97.06 179 PRO A O 1
ATOM 1364 N N . ASP A 1 180 ? -6.480 -11.089 8.514 1.00 96.06 180 ASP A N 1
ATOM 1365 C CA . ASP A 1 180 ? -6.006 -11.683 7.247 1.00 96.06 180 ASP A CA 1
ATOM 1366 C C . ASP A 1 180 ? -5.223 -10.680 6.370 1.00 96.06 180 ASP A C 1
ATOM 1368 O O . ASP A 1 180 ? -5.485 -10.507 5.175 1.00 96.06 180 ASP A O 1
ATOM 1372 N N . TRP A 1 181 ? -4.277 -9.956 6.986 1.00 95.19 181 TRP A N 1
ATOM 1373 C CA . TRP A 1 181 ? -3.600 -8.823 6.350 1.00 95.19 181 TRP A CA 1
ATOM 1374 C C . TRP A 1 181 ? -2.954 -9.157 5.003 1.00 95.19 181 TRP A C 1
ATOM 1376 O O . TRP A 1 181 ? -2.867 -8.280 4.155 1.00 95.19 181 TRP A O 1
ATOM 1386 N N . GLN A 1 182 ? -2.518 -10.396 4.765 1.00 94.00 182 GLN A N 1
ATOM 1387 C CA . GLN A 1 182 ? -1.913 -10.795 3.492 1.00 94.00 182 GLN A CA 1
ATOM 1388 C C . GLN A 1 182 ? -2.889 -10.634 2.319 1.00 94.00 182 GLN A C 1
ATOM 1390 O O . GLN A 1 182 ? -2.481 -10.222 1.231 1.00 94.00 182 GLN A O 1
ATOM 1395 N N . THR A 1 183 ? -4.169 -10.932 2.547 1.00 95.06 183 THR A N 1
ATOM 1396 C CA . THR A 1 183 ? -5.248 -10.708 1.581 1.00 95.06 183 THR A CA 1
ATOM 1397 C C . THR A 1 183 ? -5.741 -9.267 1.666 1.00 95.06 183 THR A C 1
ATOM 1399 O O . THR A 1 183 ? -5.874 -8.594 0.644 1.00 95.06 183 THR A O 1
ATOM 1402 N N . ALA A 1 184 ? -5.969 -8.754 2.881 1.00 95.75 184 ALA A N 1
ATOM 1403 C CA . ALA A 1 184 ? -6.533 -7.421 3.076 1.00 95.75 184 ALA A CA 1
ATOM 1404 C C . ALA A 1 184 ? -5.623 -6.307 2.529 1.00 95.75 184 ALA A C 1
ATOM 1406 O O . ALA A 1 184 ? -6.122 -5.361 1.921 1.00 95.75 184 ALA A O 1
ATOM 1407 N N . ALA A 1 185 ? -4.297 -6.447 2.638 1.00 95.62 185 ALA A N 1
ATOM 1408 C CA . ALA A 1 185 ? -3.310 -5.505 2.100 1.00 95.62 185 ALA A CA 1
ATOM 1409 C C . ALA A 1 185 ? -3.428 -5.319 0.580 1.00 95.62 185 ALA A C 1
ATOM 1411 O O . ALA A 1 185 ? -3.115 -4.251 0.053 1.00 95.62 185 ALA A O 1
ATOM 1412 N N . GLN A 1 186 ? -3.919 -6.333 -0.141 1.00 95.62 186 GLN A N 1
ATOM 1413 C CA . GLN A 1 186 ? -4.110 -6.252 -1.590 1.00 95.62 186 GLN A CA 1
ATOM 1414 C C . GLN A 1 186 ? -5.187 -5.237 -1.970 1.00 95.62 186 GLN A C 1
ATOM 1416 O O . GLN A 1 186 ? -5.136 -4.647 -3.053 1.00 95.62 186 GLN A O 1
ATOM 1421 N N . HIS A 1 187 ? -6.136 -4.990 -1.065 1.00 94.69 187 HIS A N 1
ATOM 1422 C CA . HIS A 1 187 ? -7.315 -4.161 -1.292 1.00 94.69 187 HIS A CA 1
ATOM 1423 C C . HIS A 1 187 ? -7.419 -2.960 -0.348 1.00 94.69 187 HIS A C 1
ATOM 1425 O O . HIS A 1 187 ? -8.178 -2.047 -0.654 1.00 94.69 187 HIS A O 1
ATOM 1431 N N . SER A 1 188 ? -6.612 -2.891 0.710 1.00 96.25 188 SER A N 1
ATOM 1432 C CA . SER A 1 188 ? -6.627 -1.778 1.655 1.00 96.25 188 SER A CA 1
ATOM 1433 C C . SER A 1 188 ? -6.155 -0.460 1.042 1.00 96.25 188 SER A C 1
ATOM 1435 O O . SER A 1 188 ? -5.378 -0.445 0.079 1.00 96.25 188 SER A O 1
ATOM 1437 N N . VAL A 1 189 ? -6.588 0.635 1.661 1.00 97.00 189 VAL A N 1
ATOM 1438 C CA . VAL A 1 189 ? -6.095 1.993 1.420 1.00 97.00 189 VAL A CA 1
ATOM 1439 C C . VAL A 1 189 ? -5.416 2.482 2.686 1.00 97.00 189 VAL A C 1
ATOM 1441 O O . VAL A 1 189 ? -5.985 2.392 3.773 1.00 97.00 189 VAL A O 1
ATOM 1444 N N . TYR A 1 190 ? -4.191 2.965 2.547 1.00 97.69 190 TYR A N 1
ATOM 1445 C CA . TYR A 1 190 ? -3.386 3.468 3.644 1.00 97.69 190 TYR A CA 1
ATOM 1446 C C . TYR A 1 190 ? -3.272 4.988 3.541 1.00 97.69 190 TYR A C 1
ATOM 1448 O O . TYR A 1 190 ? -3.084 5.536 2.456 1.00 97.69 190 TYR A O 1
ATOM 1456 N N . CYS A 1 191 ? -3.421 5.670 4.669 1.00 97.25 191 CYS A N 1
ATOM 1457 C CA . CYS A 1 191 ? -3.580 7.111 4.731 1.00 97.25 191 CYS A CA 1
ATOM 1458 C C . CYS A 1 191 ? -2.716 7.719 5.828 1.00 97.25 191 CYS A C 1
ATOM 1460 O O . CYS A 1 191 ? -2.698 7.266 6.964 1.00 97.25 191 CYS A O 1
ATOM 1462 N N . VAL A 1 192 ? -2.067 8.821 5.478 1.00 96.56 192 VAL A N 1
ATOM 1463 C CA . VAL A 1 192 ? -1.219 9.642 6.358 1.00 96.56 192 VAL A CA 1
ATOM 1464 C C . VAL A 1 192 ? -1.813 11.045 6.549 1.00 96.56 192 VAL A C 1
ATOM 1466 O O . VAL A 1 192 ? -1.148 11.968 7.005 1.00 96.56 192 VAL A O 1
ATOM 1469 N N . SER A 1 193 ? -3.068 11.239 6.131 1.00 95.56 193 SER A N 1
ATOM 1470 C CA . SER A 1 193 ? -3.805 12.494 6.262 1.00 95.56 193 SER A CA 1
ATOM 1471 C C . SER A 1 193 ? -5.299 12.238 6.444 1.00 95.56 193 SER A C 1
ATOM 1473 O O . SER A 1 193 ? -5.846 11.246 5.947 1.00 95.56 193 SER A O 1
ATOM 1475 N N . LEU A 1 194 ? -5.976 13.175 7.115 1.00 95.06 194 LEU A N 1
ATOM 1476 C CA . LEU A 1 194 ? -7.419 13.097 7.340 1.00 95.06 194 LEU A CA 1
ATOM 1477 C C . LEU A 1 194 ? -8.209 13.100 6.023 1.00 95.06 194 LEU A C 1
ATOM 1479 O O . LEU A 1 194 ? -9.169 12.346 5.886 1.00 95.06 194 LEU A O 1
ATOM 1483 N N . GLY A 1 195 ? -7.785 13.913 5.049 1.00 93.50 195 GLY A N 1
ATOM 1484 C CA . GLY A 1 195 ? -8.428 13.987 3.735 1.00 93.50 195 GLY A CA 1
ATOM 1485 C C . GLY A 1 195 ? -8.402 12.644 3.004 1.00 93.50 195 GLY A C 1
ATOM 1486 O O . GLY A 1 195 ? -9.449 12.174 2.566 1.00 93.50 195 GLY A O 1
ATOM 1487 N N . CYS A 1 196 ? -7.239 11.977 2.980 1.00 94.50 196 CYS A N 1
ATOM 1488 C CA . CYS A 1 196 ? -7.118 10.625 2.427 1.00 94.50 196 CYS A CA 1
ATOM 1489 C C . CYS A 1 196 ? -8.063 9.651 3.133 1.00 94.50 196 CYS A C 1
ATOM 1491 O O . CYS A 1 196 ? -8.759 8.892 2.467 1.00 94.50 196 CYS A O 1
ATOM 1493 N N . LEU A 1 197 ? -8.113 9.673 4.472 1.00 96.12 197 LEU A N 1
ATOM 1494 C CA . LEU A 1 197 ? -8.945 8.740 5.234 1.00 96.12 197 LEU A CA 1
ATOM 1495 C C . LEU A 1 197 ? -10.438 8.931 4.930 1.00 96.12 197 LEU A C 1
ATOM 1497 O O . LEU A 1 197 ? -11.157 7.958 4.700 1.00 96.12 197 LEU A O 1
ATOM 1501 N N . GLN A 1 198 ? -10.905 10.180 4.927 1.00 94.38 198 GLN A N 1
ATOM 1502 C CA . GLN A 1 198 ? -12.299 10.507 4.631 1.00 94.38 198 GLN A CA 1
ATOM 1503 C C . GLN A 1 198 ? -12.685 10.069 3.217 1.00 94.38 198 GLN A C 1
ATOM 1505 O O . GLN A 1 198 ? -13.744 9.471 3.028 1.00 94.38 198 GLN A O 1
ATOM 1510 N N . GLU A 1 199 ? -11.811 10.311 2.241 1.00 91.88 199 GLU A N 1
ATOM 1511 C CA . GLU A 1 199 ? -12.008 9.871 0.865 1.00 91.88 199 GLU A CA 1
ATOM 1512 C C . GLU A 1 199 ? -11.980 8.341 0.738 1.00 91.88 199 GLU A C 1
ATOM 1514 O O . GLU A 1 199 ? -12.860 7.757 0.111 1.00 91.88 199 GLU A O 1
ATOM 1519 N N . ALA A 1 200 ? -11.038 7.661 1.392 1.00 93.62 200 ALA A N 1
ATOM 1520 C CA . ALA A 1 200 ? -10.920 6.206 1.353 1.00 93.62 200 ALA A CA 1
ATOM 1521 C C . ALA A 1 200 ? -12.173 5.511 1.895 1.00 93.62 200 ALA A C 1
ATOM 1523 O O . ALA A 1 200 ? -12.698 4.584 1.274 1.00 93.62 200 ALA A O 1
ATOM 1524 N N . VAL A 1 201 ? -12.695 5.990 3.023 1.00 94.12 201 VAL A N 1
ATOM 1525 C CA . VAL A 1 201 ? -13.944 5.501 3.623 1.00 94.12 201 VAL A CA 1
ATOM 1526 C C . VAL A 1 201 ? -15.143 5.748 2.707 1.00 94.12 201 VAL A C 1
ATOM 1528 O O . VAL A 1 201 ? -16.032 4.902 2.603 1.00 94.12 201 VAL A O 1
ATOM 1531 N N . HIS A 1 202 ? -15.144 6.876 2.002 1.00 89.19 202 HIS A N 1
ATOM 1532 C CA . HIS A 1 202 ? -16.194 7.260 1.068 1.00 89.19 202 HIS A CA 1
ATOM 1533 C C . HIS A 1 202 ? -16.192 6.422 -0.221 1.00 89.19 202 HIS A C 1
ATOM 1535 O O . HIS A 1 202 ? -17.252 6.033 -0.709 1.00 89.19 202 HIS A O 1
ATOM 1541 N N . LEU A 1 203 ? -15.012 6.135 -0.775 1.00 84.06 203 LEU A N 1
ATOM 1542 C CA . LEU A 1 203 ? -14.847 5.456 -2.063 1.00 84.06 203 LEU A CA 1
ATOM 1543 C C . LEU A 1 203 ? -14.905 3.933 -1.979 1.00 84.06 203 LEU A C 1
ATOM 1545 O O . LEU A 1 203 ? -15.237 3.283 -2.969 1.00 84.06 203 LEU A O 1
ATOM 1549 N N . SER A 1 204 ? -14.594 3.361 -0.819 1.00 72.25 204 SER A N 1
ATOM 1550 C CA . SER A 1 204 ? -14.571 1.906 -0.643 1.00 72.25 204 SER A CA 1
ATOM 1551 C C . SER A 1 204 ? -15.951 1.287 -0.385 1.00 72.25 204 SER A C 1
ATOM 1553 O O . SER A 1 204 ? -16.057 0.062 -0.367 1.00 72.25 204 SER A O 1
ATOM 1555 N N . GLY A 1 205 ? -17.013 2.091 -0.260 1.00 64.12 205 GLY A N 1
ATOM 1556 C CA . GLY A 1 205 ? -18.395 1.607 -0.287 1.00 64.12 205 GLY A CA 1
ATOM 1557 C C . GLY A 1 205 ? -18.855 1.324 -1.718 1.00 64.12 205 GLY A C 1
ATOM 1558 O O . GLY A 1 205 ? -19.222 2.257 -2.423 1.00 64.12 205 GLY A O 1
ATOM 1559 N N . ASP A 1 206 ? -18.805 0.054 -2.136 1.00 56.97 206 ASP A N 1
ATOM 1560 C CA . ASP A 1 206 ? -19.427 -0.506 -3.349 1.00 56.97 206 ASP A CA 1
ATOM 1561 C C . ASP A 1 206 ? -19.429 0.410 -4.587 1.00 56.97 206 ASP A C 1
ATOM 1563 O O . ASP A 1 206 ? -20.459 0.602 -5.234 1.00 56.97 206 ASP A O 1
ATOM 1567 N N . ARG A 1 207 ? -18.268 0.944 -4.994 1.00 59.03 207 ARG A N 1
ATOM 1568 C CA . ARG A 1 207 ? -18.120 1.283 -6.415 1.00 59.03 207 ARG A CA 1
ATOM 1569 C C . ARG A 1 207 ? -18.122 -0.038 -7.176 1.00 59.03 207 ARG A C 1
ATOM 1571 O O . ARG A 1 207 ? -17.209 -0.838 -6.954 1.00 59.03 207 ARG A O 1
ATOM 1578 N N . PRO A 1 208 ? -19.091 -0.300 -8.070 1.00 53.28 208 PRO A N 1
ATOM 1579 C CA . PRO A 1 208 ? -19.005 -1.460 -8.929 1.00 53.28 208 PRO A CA 1
ATOM 1580 C C . PRO A 1 208 ? -17.859 -1.175 -9.899 1.00 53.28 208 PRO A C 1
ATOM 1582 O O . PRO A 1 208 ? -17.927 -0.360 -10.820 1.00 53.28 208 PRO A O 1
ATOM 1585 N N . ILE A 1 209 ? -16.726 -1.773 -9.571 1.00 51.38 209 ILE A N 1
ATOM 1586 C CA . ILE A 1 209 ? -15.499 -1.711 -10.337 1.00 51.38 209 ILE A CA 1
ATOM 1587 C C . ILE A 1 209 ? -15.808 -2.282 -11.723 1.00 51.38 209 ILE A C 1
ATOM 1589 O O . ILE A 1 209 ? -16.191 -3.444 -11.848 1.00 51.38 209 ILE A O 1
ATOM 1593 N N . GLY A 1 210 ? -15.635 -1.460 -12.757 1.00 49.91 210 GLY A N 1
ATOM 1594 C CA . GLY A 1 210 ? -15.957 -1.821 -14.138 1.00 49.91 210 GLY A CA 1
ATOM 1595 C C . GLY A 1 210 ? -17.241 -1.192 -14.679 1.00 49.91 210 GLY A C 1
ATOM 1596 O O . GLY A 1 210 ? -17.724 -1.646 -15.715 1.00 49.91 210 GLY A O 1
ATOM 1597 N N . LEU A 1 211 ? -17.795 -0.160 -14.028 1.00 44.84 211 LEU A N 1
ATOM 1598 C CA . LEU A 1 211 ? -18.881 0.606 -14.637 1.00 44.84 211 LEU A CA 1
ATOM 1599 C C . LEU A 1 211 ? -18.406 1.263 -15.933 1.00 44.84 211 LEU A C 1
ATOM 1601 O O . LEU A 1 211 ? -17.642 2.228 -15.923 1.00 44.84 211 LEU A O 1
ATOM 1605 N N . ASP A 1 212 ? -18.944 0.763 -17.043 1.00 52.88 212 ASP A N 1
ATOM 1606 C CA . ASP A 1 212 ? -19.205 1.556 -18.234 1.00 52.88 212 ASP A CA 1
ATOM 1607 C C . ASP A 1 212 ? -19.802 2.892 -17.763 1.00 52.88 212 ASP A C 1
ATOM 1609 O O . ASP A 1 212 ? -20.964 2.951 -17.346 1.00 52.88 212 ASP A O 1
ATOM 1613 N N . ILE A 1 213 ? -19.003 3.964 -17.819 1.00 56.88 213 ILE A N 1
ATOM 1614 C CA . ILE A 1 213 ? -19.355 5.331 -17.373 1.00 56.88 213 ILE A CA 1
ATOM 1615 C C . ILE A 1 213 ? -20.690 5.787 -18.007 1.00 56.88 213 ILE A C 1
ATOM 1617 O O . ILE A 1 213 ? -21.378 6.674 -17.510 1.00 56.88 213 ILE A O 1
ATOM 1621 N N . ASN A 1 214 ? -21.093 5.118 -19.087 1.00 57.56 214 ASN A N 1
ATOM 1622 C CA . ASN A 1 214 ? -22.253 5.416 -19.901 1.00 57.56 214 ASN A CA 1
ATOM 1623 C C . ASN A 1 214 ? -23.567 4.707 -19.496 1.00 57.56 214 ASN A C 1
ATOM 1625 O O . ASN A 1 214 ? -24.603 5.105 -20.025 1.00 57.56 214 ASN A O 1
ATOM 1629 N N . LYS A 1 215 ? -23.592 3.669 -18.631 1.00 55.97 215 LYS A N 1
ATOM 1630 C CA . LYS A 1 215 ? -24.773 2.762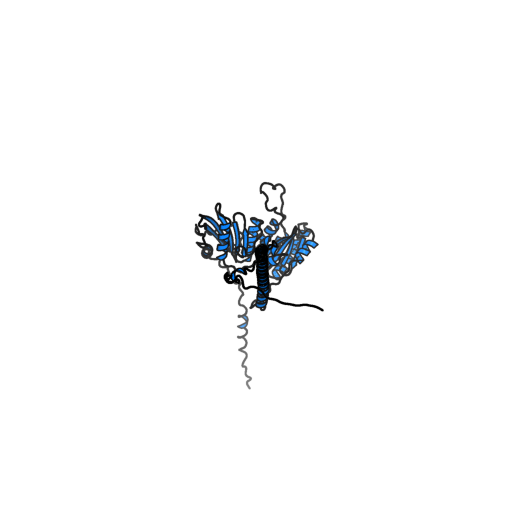 -18.547 1.00 55.97 215 LYS A CA 1
ATOM 1631 C C . LYS A 1 215 ? -25.544 2.696 -17.219 1.00 55.97 215 LYS A C 1
ATOM 1633 O O . LYS A 1 215 ? -26.712 2.321 -17.245 1.00 55.97 215 LYS A O 1
ATOM 1638 N N . GLU A 1 216 ? -24.969 3.098 -16.086 1.00 48.91 216 GLU A N 1
ATOM 1639 C CA . GLU A 1 216 ? -25.622 2.982 -14.761 1.00 48.91 216 GLU A CA 1
ATOM 1640 C C . GLU A 1 216 ? -25.804 4.316 -14.011 1.00 48.91 216 GLU A C 1
ATOM 1642 O O . GLU A 1 216 ? -26.022 4.354 -12.802 1.00 48.91 216 GLU A O 1
ATOM 1647 N N . ALA A 1 217 ? -25.848 5.432 -14.740 1.00 54.47 217 ALA A N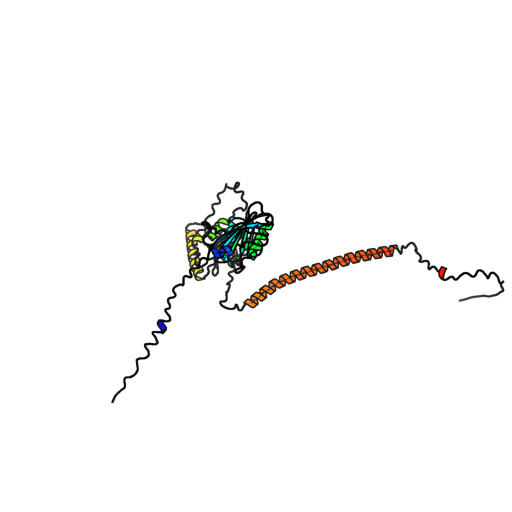 1
ATOM 1648 C CA . ALA A 1 217 ? -26.107 6.775 -14.206 1.00 54.47 217 ALA A CA 1
ATOM 1649 C C . ALA A 1 217 ? -27.508 6.987 -13.563 1.00 54.47 217 ALA A C 1
ATOM 1651 O O . ALA A 1 217 ? -27.914 8.123 -13.332 1.00 54.47 217 ALA A O 1
ATOM 1652 N N . SER A 1 218 ? -28.291 5.935 -13.293 1.00 54.56 218 SER A N 1
ATOM 1653 C CA . SER A 1 218 ? -29.713 6.050 -12.923 1.00 54.56 218 SER A CA 1
ATOM 1654 C C . SER A 1 218 ? -30.032 5.847 -11.439 1.00 54.56 218 SER A C 1
ATOM 1656 O O . SER A 1 218 ? -31.188 6.012 -11.050 1.00 54.56 218 SER A O 1
ATOM 1658 N N . ARG A 1 219 ? -29.052 5.538 -10.580 1.00 54.88 219 ARG A N 1
ATOM 1659 C CA . ARG A 1 219 ? -29.219 5.674 -9.124 1.00 54.88 219 ARG A CA 1
ATOM 1660 C C . ARG A 1 219 ? -28.084 6.524 -8.562 1.00 54.88 219 ARG A C 1
ATOM 1662 O O . ARG A 1 219 ? -26.944 6.073 -8.598 1.00 54.88 219 ARG A O 1
ATOM 1669 N N . PRO A 1 220 ? -28.364 7.730 -8.037 1.00 52.34 220 PRO A N 1
ATOM 1670 C CA . PRO A 1 220 ? -27.355 8.483 -7.318 1.00 52.34 220 PRO A CA 1
ATOM 1671 C C . PRO A 1 220 ? -27.067 7.729 -6.020 1.00 52.34 220 PRO A C 1
ATOM 1673 O O . PRO A 1 220 ? -27.809 7.833 -5.043 1.00 52.34 220 PRO A O 1
ATOM 1676 N N . PHE A 1 221 ? -26.006 6.924 -6.012 1.00 54.28 221 PHE A N 1
ATOM 1677 C CA . PHE A 1 221 ? -25.347 6.595 -4.761 1.00 54.28 221 PHE A CA 1
ATOM 1678 C C . PHE A 1 221 ? -24.846 7.931 -4.216 1.00 54.28 221 PHE A C 1
ATOM 1680 O O . PHE A 1 221 ? -23.975 8.558 -4.816 1.00 54.28 221 PHE A O 1
ATOM 1687 N N . VAL A 1 222 ? -25.487 8.421 -3.154 1.00 57.91 222 VAL A N 1
ATOM 1688 C CA . VAL A 1 222 ? -25.022 9.582 -2.396 1.00 57.91 222 VAL A CA 1
ATOM 1689 C C . VAL A 1 222 ? -24.260 9.012 -1.209 1.00 57.91 222 VAL A C 1
ATOM 1691 O O . VAL A 1 222 ? -24.876 8.705 -0.184 1.00 57.91 222 VAL A O 1
ATOM 1694 N N . PRO A 1 223 ? -22.951 8.771 -1.354 1.00 60.94 223 PRO A N 1
ATOM 1695 C CA . PRO A 1 223 ? -22.132 8.311 -0.250 1.00 60.94 223 PRO A CA 1
ATOM 1696 C C . PRO A 1 223 ? -22.253 9.292 0.919 1.00 60.94 223 PRO A C 1
ATOM 1698 O O . PRO A 1 223 ? -22.003 10.492 0.790 1.00 60.94 223 PRO A O 1
ATOM 1701 N N . GLN A 1 224 ? -22.703 8.770 2.059 1.00 71.56 224 GLN A N 1
ATOM 1702 C CA . GLN A 1 224 ? -22.887 9.549 3.276 1.00 71.56 224 GLN A CA 1
ATOM 1703 C C . GLN A 1 224 ? -21.499 9.829 3.873 1.00 71.56 224 GLN A C 1
ATOM 1705 O O . GLN A 1 224 ? -20.761 8.877 4.143 1.00 71.56 224 GLN A O 1
ATOM 1710 N N . PRO A 1 225 ? -21.105 11.100 4.068 1.00 84.19 225 PRO A N 1
ATOM 1711 C CA . PRO A 1 225 ? -19.871 11.408 4.781 1.00 84.19 225 PRO A CA 1
ATOM 1712 C C . PRO A 1 225 ? -19.950 10.797 6.182 1.00 84.19 225 PRO A C 1
ATOM 1714 O O . PRO A 1 225 ? -20.991 10.898 6.821 1.00 84.19 225 PRO A O 1
ATOM 1717 N N . GLN A 1 226 ? -18.871 10.170 6.657 1.00 93.38 226 GLN A N 1
ATOM 1718 C CA . GLN A 1 226 ? -18.789 9.634 8.019 1.00 93.38 226 GLN A CA 1
ATOM 1719 C C . GLN A 1 226 ? -18.362 10.763 8.968 1.00 93.38 226 GLN A C 1
ATOM 1721 O O . GLN A 1 226 ? -17.160 11.020 9.103 1.00 93.38 226 GLN A O 1
ATOM 1726 N N . PRO A 1 227 ? -19.294 11.475 9.636 1.00 95.44 227 PRO A N 1
ATOM 1727 C CA . PRO A 1 227 ? -18.971 12.750 10.278 1.00 95.44 227 PRO A CA 1
ATOM 1728 C C . PRO A 1 227 ? -18.088 12.561 11.515 1.00 95.44 227 PRO A C 1
ATOM 1730 O O . PRO A 1 227 ? -17.391 13.483 11.932 1.00 95.44 227 PRO A O 1
ATOM 1733 N N . VAL A 1 228 ? -18.087 11.349 12.085 1.00 97.31 228 VAL A N 1
ATOM 1734 C CA . VAL A 1 228 ? -17.231 10.965 13.213 1.00 97.31 228 VAL A CA 1
ATOM 1735 C C . VAL A 1 228 ? -15.743 11.098 12.885 1.00 97.31 228 VAL A C 1
ATOM 1737 O O . VAL A 1 228 ? -14.963 11.455 13.761 1.00 97.31 228 VAL A O 1
ATOM 1740 N N . LEU A 1 229 ? -15.344 10.882 11.625 1.00 97.12 229 LEU A N 1
ATOM 1741 C CA . LEU A 1 229 ? -13.941 10.981 11.222 1.00 97.12 229 LEU A CA 1
ATOM 1742 C C . LEU A 1 229 ? -13.429 12.420 11.303 1.00 97.12 229 LEU A C 1
ATOM 1744 O O . LEU A 1 229 ? -12.242 12.625 11.505 1.00 97.12 229 LEU A O 1
ATOM 1748 N N . GLY A 1 230 ? -14.311 13.420 11.214 1.00 96.56 230 GLY A N 1
ATOM 1749 C CA . GLY A 1 230 ? -13.944 14.824 11.416 1.00 96.56 230 GLY A CA 1
ATOM 1750 C C . GLY A 1 230 ? -13.522 15.165 12.851 1.00 96.56 230 GLY A C 1
ATOM 1751 O O . GLY A 1 230 ? -13.020 16.259 13.077 1.00 96.56 230 GLY A O 1
ATOM 1752 N N . ALA A 1 231 ? -13.720 14.259 13.817 1.00 97.44 231 ALA A N 1
ATOM 1753 C CA . ALA A 1 231 ? -13.212 14.416 15.181 1.00 97.44 231 ALA A CA 1
ATOM 1754 C C . ALA A 1 231 ? -11.755 13.948 15.346 1.00 97.44 231 ALA A C 1
ATOM 1756 O O . ALA A 1 231 ? -11.163 14.201 16.397 1.00 97.44 231 ALA A O 1
ATOM 1757 N N . LEU A 1 232 ? -11.202 13.255 14.341 1.00 97.88 232 LEU A N 1
ATOM 1758 C CA . LEU A 1 232 ? -9.827 12.771 14.352 1.00 97.88 232 LEU A CA 1
ATOM 1759 C C . LEU A 1 232 ? -8.846 13.911 14.109 1.00 97.88 232 LEU A C 1
ATOM 1761 O O . LEU A 1 232 ? -9.037 14.749 13.229 1.00 97.88 232 LEU A O 1
ATOM 1765 N N . ASP A 1 233 ? -7.761 13.874 14.861 1.00 97.38 233 ASP A N 1
ATOM 1766 C CA . ASP A 1 233 ? -6.623 14.762 14.732 1.00 97.38 233 ASP A CA 1
ATOM 1767 C C . ASP A 1 233 ? -5.452 13.999 14.119 1.00 97.38 233 ASP A C 1
ATOM 1769 O O . ASP A 1 233 ? -4.993 13.008 14.689 1.00 97.38 233 ASP A O 1
ATOM 1773 N N . PHE A 1 234 ? -4.999 14.441 12.946 1.00 95.88 234 PHE A N 1
ATOM 1774 C CA . PHE A 1 234 ? -3.882 13.814 12.240 1.00 95.88 234 PHE A CA 1
ATOM 1775 C C . PHE A 1 234 ? -2.517 14.419 12.601 1.00 95.88 234 PHE A C 1
ATOM 1777 O O . PHE A 1 234 ? -1.498 14.061 12.005 1.00 95.88 234 PHE A O 1
ATOM 1784 N N . GLU A 1 235 ? -2.467 15.318 13.586 1.00 93.38 235 GLU A N 1
ATOM 1785 C CA . GLU A 1 235 ? -1.208 15.840 14.103 1.00 93.38 235 GLU A CA 1
ATOM 1786 C C . GLU A 1 235 ? -0.313 14.731 14.685 1.00 93.38 235 GLU A C 1
ATOM 1788 O O . GLU A 1 235 ? -0.757 13.649 15.080 1.00 93.38 235 GLU A O 1
ATOM 1793 N N . GLY A 1 236 ? 0.995 14.998 14.709 1.00 91.12 236 GLY A N 1
ATOM 1794 C CA . GLY A 1 236 ? 1.969 14.117 15.354 1.00 91.12 236 GLY A CA 1
ATOM 1795 C C . GLY A 1 236 ? 2.278 12.815 14.612 1.00 91.12 236 GLY A C 1
ATOM 1796 O O . GLY A 1 236 ? 2.825 11.915 15.241 1.00 91.12 236 GLY A O 1
ATOM 1797 N N . GLY A 1 237 ? 1.967 12.710 13.315 1.00 93.69 237 GLY A N 1
ATOM 1798 C CA . GLY A 1 237 ? 2.282 11.530 12.495 1.00 93.69 237 GLY A CA 1
ATOM 1799 C C . GLY A 1 237 ? 1.242 10.416 12.595 1.00 93.69 237 GLY A C 1
ATOM 1800 O O . GLY A 1 237 ? 1.599 9.246 12.568 1.00 93.69 237 GLY A O 1
ATOM 1801 N N . THR A 1 238 ? -0.030 10.773 12.769 1.00 96.62 238 THR A N 1
ATOM 1802 C CA . THR A 1 238 ? -1.135 9.810 12.799 1.00 96.62 238 THR A CA 1
ATOM 1803 C C . THR A 1 238 ? -1.304 9.141 11.436 1.00 96.62 238 THR A C 1
ATOM 1805 O O . THR A 1 238 ? -1.299 9.800 10.393 1.00 96.62 238 THR A O 1
ATOM 1808 N N . GLU A 1 239 ? -1.499 7.830 11.454 1.00 97.62 239 GLU A N 1
ATOM 1809 C CA . GLU A 1 239 ? -1.650 7.004 10.260 1.00 97.62 239 GLU A CA 1
ATOM 1810 C C . GLU A 1 239 ? -2.965 6.229 10.337 1.00 97.62 239 GLU A C 1
ATOM 1812 O O . GLU A 1 239 ? -3.513 5.991 11.413 1.00 97.62 239 GLU A O 1
ATOM 1817 N N . ALA A 1 240 ? -3.505 5.831 9.192 1.00 98.12 240 ALA A N 1
ATOM 1818 C CA . ALA A 1 240 ? -4.735 5.067 9.132 1.00 98.12 240 ALA A CA 1
ATOM 1819 C C . ALA A 1 240 ? -4.711 4.038 8.007 1.00 98.12 240 ALA A C 1
ATOM 1821 O O . ALA A 1 240 ? -4.084 4.232 6.967 1.00 98.12 240 ALA A O 1
ATOM 1822 N N . VAL A 1 241 ? -5.454 2.953 8.192 1.00 97.94 241 VAL A N 1
ATOM 1823 C CA . VAL A 1 241 ? -5.710 1.957 7.155 1.00 97.94 241 VAL A CA 1
ATOM 1824 C C . VAL A 1 241 ? -7.200 1.650 7.081 1.00 97.94 241 VAL A C 1
ATOM 1826 O O . VAL A 1 241 ? -7.874 1.511 8.102 1.00 97.94 241 VAL A O 1
ATOM 1829 N N . VAL A 1 242 ? -7.707 1.549 5.856 1.00 97.88 242 VAL A N 1
ATOM 1830 C CA . VAL A 1 242 ? -9.095 1.214 5.531 1.00 97.88 242 VAL A CA 1
ATOM 1831 C C . VAL A 1 242 ? -9.106 -0.090 4.745 1.00 97.88 242 VAL A C 1
ATOM 1833 O O . VAL A 1 242 ? -8.374 -0.224 3.764 1.00 97.88 242 VAL A O 1
ATOM 1836 N N . ALA A 1 243 ? -9.933 -1.051 5.151 1.00 96.88 243 ALA A N 1
ATOM 1837 C CA . ALA A 1 243 ? -10.105 -2.320 4.447 1.00 96.88 243 ALA A CA 1
ATOM 1838 C C . ALA A 1 243 ? -11.555 -2.816 4.526 1.00 96.88 243 ALA A C 1
ATOM 1840 O O . ALA A 1 243 ? -12.233 -2.638 5.538 1.00 96.88 243 ALA A O 1
ATOM 1841 N N . ASN A 1 244 ? -12.017 -3.479 3.467 1.00 95.38 244 ASN A N 1
ATOM 1842 C CA . ASN A 1 244 ? -13.372 -4.022 3.382 1.00 95.38 244 ASN A CA 1
ATOM 1843 C C . ASN A 1 244 ? -13.404 -5.510 3.756 1.00 95.38 244 ASN A C 1
ATOM 1845 O O . ASN A 1 244 ? -12.574 -6.290 3.292 1.00 95.38 244 ASN A O 1
ATOM 1849 N N . TYR A 1 245 ? -14.411 -5.903 4.537 1.00 95.81 245 TYR A N 1
ATOM 1850 C CA . TYR A 1 245 ? -14.690 -7.270 4.983 1.00 95.81 245 TYR A CA 1
ATOM 1851 C C . TYR A 1 245 ? -16.164 -7.599 4.722 1.00 95.81 245 TYR A C 1
ATOM 1853 O O . TYR A 1 245 ? -17.030 -7.459 5.592 1.00 95.81 245 TYR A O 1
ATOM 1861 N N . GLY A 1 246 ? -16.458 -8.018 3.489 1.00 93.06 246 GLY A N 1
ATOM 1862 C CA . GLY A 1 246 ? -17.835 -8.167 3.021 1.00 93.06 246 GLY A CA 1
ATOM 1863 C C . GLY A 1 246 ? -18.522 -6.803 2.949 1.00 93.06 246 GLY A C 1
ATOM 1864 O O . GLY A 1 246 ? -18.030 -5.911 2.271 1.00 93.06 246 GLY A O 1
ATOM 1865 N N . GLN A 1 247 ? -19.637 -6.642 3.664 1.00 91.94 247 GLN A N 1
ATOM 1866 C CA . GLN A 1 247 ? -20.357 -5.362 3.761 1.00 91.94 247 GLN A CA 1
ATOM 1867 C C . GLN A 1 247 ? -19.747 -4.407 4.796 1.00 91.94 247 GLN A C 1
ATOM 1869 O O . GLN A 1 247 ? -19.995 -3.205 4.748 1.00 91.94 247 GLN A O 1
ATOM 1874 N N . SER A 1 248 ? -18.948 -4.935 5.726 1.00 95.56 248 SER A N 1
ATOM 1875 C CA . SER A 1 248 ? -18.311 -4.140 6.770 1.00 95.56 248 SER A CA 1
ATOM 1876 C C . SER A 1 248 ? -17.057 -3.466 6.228 1.00 95.56 248 SER A C 1
ATOM 1878 O O . SER A 1 248 ? -16.269 -4.082 5.514 1.00 95.56 248 SER A O 1
ATOM 1880 N N . GLN A 1 249 ? -16.810 -2.236 6.650 1.00 96.44 249 GLN A N 1
ATOM 1881 C CA . GLN A 1 249 ? -15.566 -1.525 6.388 1.00 96.44 249 GLN A CA 1
ATOM 1882 C C . GLN A 1 249 ? -14.849 -1.290 7.715 1.00 96.44 249 GLN A C 1
ATOM 1884 O O . GLN A 1 249 ? -15.393 -0.663 8.624 1.00 96.44 249 GLN A O 1
ATOM 1889 N N . LEU A 1 250 ? -13.636 -1.820 7.830 1.00 97.81 250 LEU A N 1
ATOM 1890 C CA . LEU A 1 250 ? -12.767 -1.659 8.987 1.00 97.81 250 LEU A CA 1
ATOM 1891 C C . LEU A 1 250 ? -11.834 -0.474 8.755 1.00 97.81 250 LEU A C 1
ATOM 1893 O O . LEU A 1 250 ? -11.152 -0.407 7.731 1.00 97.81 250 LEU A O 1
ATOM 1897 N N . VAL A 1 251 ? -11.767 0.417 9.736 1.00 98.12 251 VAL A N 1
ATOM 1898 C CA . VAL A 1 251 ? -10.800 1.513 9.781 1.00 98.12 251 VAL A CA 1
ATOM 1899 C C . VAL A 1 251 ? -9.992 1.385 11.059 1.00 98.12 251 VAL A C 1
ATOM 1901 O O . VAL A 1 251 ? -10.561 1.331 12.147 1.00 98.12 251 VAL A O 1
ATOM 1904 N N . ILE A 1 252 ? -8.670 1.363 10.934 1.00 98.12 252 ILE A N 1
ATOM 1905 C CA . ILE A 1 252 ? -7.750 1.425 12.071 1.00 98.12 252 ILE A CA 1
ATOM 1906 C C . ILE A 1 252 ? -6.973 2.727 11.944 1.00 98.12 252 ILE A C 1
ATOM 1908 O O . ILE A 1 252 ? -6.367 2.973 10.905 1.00 98.12 252 ILE A O 1
ATOM 1912 N N . VAL A 1 253 ? -7.000 3.550 12.988 1.00 98.31 253 VAL A N 1
ATOM 1913 C CA . VAL A 1 253 ? -6.215 4.783 13.093 1.00 98.31 253 VAL A CA 1
ATOM 1914 C C . VAL A 1 253 ? -5.184 4.595 14.194 1.00 98.31 253 VAL A C 1
ATOM 1916 O O . VAL A 1 253 ? -5.559 4.314 15.332 1.00 98.31 253 VAL A O 1
ATOM 1919 N N . GLU A 1 254 ? -3.907 4.728 13.863 1.00 97.50 254 GLU A N 1
ATOM 1920 C CA . GLU A 1 254 ? -2.791 4.649 14.798 1.00 97.50 254 GLU A CA 1
ATOM 1921 C C . GLU A 1 254 ? -2.289 6.040 15.166 1.00 97.50 254 GLU A C 1
ATOM 1923 O O . GLU A 1 254 ? -1.932 6.846 14.308 1.00 97.50 254 GLU A O 1
ATOM 1928 N N . PHE A 1 255 ? -2.211 6.286 16.472 1.00 96.88 255 PHE A N 1
ATOM 1929 C CA . PHE A 1 255 ? -1.590 7.481 17.022 1.00 96.88 255 PHE A CA 1
ATOM 1930 C C . PHE A 1 255 ? -0.176 7.168 17.512 1.00 96.88 255 PHE A C 1
ATOM 1932 O O . PHE A 1 255 ? 0.057 6.176 18.208 1.00 96.88 255 PHE A O 1
ATOM 1939 N N . THR A 1 256 ? 0.766 8.065 17.229 1.00 93.94 256 THR A N 1
ATOM 1940 C CA . THR A 1 256 ? 2.183 7.886 17.588 1.00 93.94 256 THR A CA 1
ATOM 1941 C C . THR A 1 256 ? 2.433 7.842 19.092 1.00 93.94 256 THR A C 1
ATOM 1943 O O . THR A 1 256 ? 3.416 7.252 19.543 1.00 93.94 256 THR A O 1
ATOM 1946 N N . THR A 1 257 ? 1.542 8.431 19.900 1.00 93.94 257 THR A N 1
ATOM 1947 C CA . THR A 1 257 ? 1.656 8.416 21.361 1.00 93.94 257 THR A CA 1
ATOM 1948 C C . THR A 1 257 ? 0.361 7.967 22.042 1.00 93.94 257 THR A C 1
ATOM 1950 O O . THR A 1 257 ? -0.737 8.253 21.553 1.00 93.94 257 THR A O 1
ATOM 1953 N N . PRO A 1 258 ? 0.459 7.333 23.228 1.00 95.06 258 PRO A N 1
ATOM 1954 C CA . PRO A 1 258 ? -0.718 7.017 24.033 1.00 95.06 258 PRO A CA 1
ATOM 1955 C C . PRO A 1 258 ? -1.543 8.255 24.404 1.00 95.06 258 PRO A C 1
ATOM 1957 O O . PRO A 1 258 ? -2.762 8.158 24.507 1.00 95.06 258 PRO A O 1
ATOM 1960 N N . GLN A 1 259 ? -0.893 9.411 24.585 1.00 96.25 259 GLN A N 1
ATOM 1961 C CA . GLN A 1 259 ? -1.572 10.664 24.916 1.00 96.25 259 GLN A CA 1
ATOM 1962 C C . GLN A 1 259 ? -2.470 11.122 23.761 1.00 96.25 259 GLN A C 1
ATOM 1964 O O . GLN A 1 259 ? -3.660 11.335 23.976 1.00 96.25 259 GLN A O 1
ATOM 1969 N N . PHE A 1 260 ? -1.943 11.159 22.529 1.00 96.88 260 PHE A N 1
ATOM 1970 C CA . PHE A 1 260 ? -2.747 11.480 21.343 1.00 96.88 260 PHE A CA 1
ATOM 1971 C C . PHE A 1 260 ? -3.918 10.514 21.161 1.00 96.88 260 PHE A C 1
ATOM 1973 O O . PHE A 1 260 ? -5.014 10.949 20.813 1.00 96.88 260 PHE A O 1
ATOM 1980 N N . SER A 1 261 ? -3.714 9.225 21.450 1.00 96.88 261 SER A N 1
ATOM 1981 C CA . SER A 1 261 ? -4.787 8.230 21.397 1.00 96.88 261 SER A CA 1
ATOM 1982 C C . SER A 1 261 ? -5.905 8.513 22.406 1.00 96.88 261 SER A C 1
ATOM 1984 O O . SER A 1 261 ? -7.076 8.447 22.045 1.00 96.88 261 SER A O 1
ATOM 1986 N N . VAL A 1 262 ? -5.575 8.858 23.655 1.00 98.00 262 VAL A N 1
ATOM 1987 C CA . VAL A 1 262 ? -6.570 9.172 24.700 1.00 98.00 262 VAL A CA 1
ATOM 1988 C C . VAL A 1 262 ? -7.323 10.472 24.398 1.00 98.00 262 VAL A C 1
ATOM 1990 O O . VAL A 1 262 ? -8.545 10.541 24.577 1.00 98.00 262 VAL A O 1
ATOM 1993 N N . ASP A 1 263 ? -6.615 11.489 23.909 1.00 98.06 263 ASP A N 1
ATOM 1994 C CA . ASP A 1 263 ? -7.217 12.775 23.561 1.00 98.06 263 ASP A CA 1
ATOM 1995 C C . ASP A 1 263 ? -8.188 12.624 22.380 1.00 98.06 263 ASP A C 1
ATOM 1997 O O . ASP A 1 263 ? -9.319 13.117 22.434 1.00 98.06 263 ASP A O 1
ATOM 2001 N N . ASN A 1 264 ? -7.793 11.872 21.346 1.00 98.25 264 ASN A N 1
ATOM 2002 C CA . ASN A 1 264 ? -8.669 11.549 20.221 1.00 98.25 264 ASN A CA 1
ATOM 2003 C C . ASN A 1 264 ? -9.854 10.674 20.639 1.00 98.25 264 ASN A C 1
ATOM 2005 O O . ASN A 1 264 ? -10.975 10.956 20.228 1.00 98.25 264 ASN A O 1
ATOM 2009 N N . ASP A 1 265 ? -9.656 9.665 21.491 1.00 98.50 265 ASP A N 1
ATOM 2010 C CA . ASP A 1 265 ? -10.738 8.800 21.982 1.00 98.50 265 ASP A CA 1
ATOM 2011 C C . ASP A 1 265 ? -11.854 9.602 22.661 1.00 98.50 265 ASP A C 1
ATOM 2013 O O . ASP A 1 265 ? -13.036 9.402 22.382 1.00 98.50 265 ASP A O 1
ATOM 2017 N N . SER A 1 266 ? -11.479 10.588 23.478 1.00 98.25 266 SER A N 1
ATOM 2018 C CA . SER A 1 266 ? -12.432 11.489 24.134 1.00 98.25 266 SER A CA 1
ATOM 2019 C C . SER A 1 266 ? -13.226 12.332 23.122 1.00 98.25 266 SER A C 1
ATOM 2021 O O . SER A 1 266 ? -14.446 12.490 23.260 1.00 98.25 266 SER A O 1
ATOM 2023 N N . ARG A 1 267 ? -12.561 12.846 22.074 1.00 98.31 267 ARG A N 1
ATOM 2024 C CA . ARG A 1 267 ? -13.203 13.603 20.979 1.00 98.31 267 ARG A CA 1
ATOM 2025 C C . ARG A 1 267 ? -14.154 12.718 20.172 1.00 98.31 267 ARG A C 1
ATOM 2027 O O . ARG A 1 267 ? -15.290 13.118 19.918 1.00 98.31 267 ARG A O 1
ATOM 2034 N N . ILE A 1 268 ? -13.717 11.509 19.824 1.00 98.38 268 ILE A N 1
ATOM 2035 C CA . ILE A 1 268 ? -14.496 10.528 19.062 1.00 98.38 268 ILE A CA 1
ATOM 2036 C C . ILE A 1 268 ? -15.751 10.127 19.839 1.00 98.38 268 ILE A C 1
ATOM 2038 O O . ILE A 1 268 ? -16.848 10.212 19.292 1.00 98.38 268 ILE A O 1
ATOM 2042 N N . TRP A 1 269 ? -15.629 9.756 21.117 1.00 98.25 269 TRP A N 1
ATOM 2043 C CA . TRP A 1 269 ? -16.780 9.398 21.954 1.00 98.25 269 TRP A CA 1
ATOM 2044 C C . TRP A 1 269 ? -17.798 10.527 22.060 1.00 98.25 269 TRP A C 1
ATOM 2046 O O . TRP A 1 269 ? -18.999 10.299 21.890 1.00 98.25 269 TRP A O 1
ATOM 2056 N N . THR A 1 270 ? -17.316 11.749 22.291 1.00 98.44 270 THR A N 1
ATOM 2057 C CA . THR A 1 270 ? -18.167 12.942 22.335 1.00 98.44 270 THR A CA 1
ATOM 2058 C C . THR A 1 270 ? -18.905 13.121 21.011 1.00 98.44 270 THR A C 1
ATOM 2060 O O . THR A 1 270 ? -20.120 13.327 21.006 1.00 98.44 270 THR A O 1
ATOM 2063 N N . LYS A 1 271 ? -18.204 12.961 19.879 1.00 98.31 271 LYS A N 1
ATOM 2064 C CA . LYS A 1 271 ? -18.809 13.104 18.555 1.00 98.31 271 LYS A CA 1
ATOM 2065 C C . LYS A 1 271 ? -19.822 12.002 18.249 1.00 98.31 271 LYS A C 1
ATOM 2067 O O . LYS A 1 271 ? -20.888 12.300 17.723 1.00 98.31 271 LYS A O 1
ATOM 2072 N N . ILE A 1 272 ? -19.544 10.749 18.609 1.00 98.12 272 ILE A N 1
ATOM 2073 C CA . ILE A 1 272 ? -20.491 9.634 18.445 1.00 98.12 272 ILE A CA 1
ATOM 2074 C C . ILE A 1 272 ? -21.768 9.892 19.254 1.00 98.12 272 ILE A C 1
ATOM 2076 O O . ILE A 1 272 ? -22.867 9.702 18.734 1.00 98.12 272 ILE A O 1
ATOM 2080 N N . ALA A 1 273 ? -21.645 10.355 20.502 1.00 98.31 273 ALA A N 1
ATOM 2081 C CA . ALA A 1 273 ? -22.797 10.684 21.339 1.00 98.31 273 ALA A CA 1
ATOM 2082 C C . ALA A 1 273 ? -23.631 11.837 20.750 1.00 98.31 273 ALA A C 1
ATOM 2084 O O . ALA A 1 273 ? -24.859 11.751 20.718 1.00 98.31 273 ALA A O 1
ATOM 2085 N N . GLU A 1 274 ? -22.969 12.878 20.236 1.00 98.25 274 GLU A N 1
ATOM 2086 C CA . GLU A 1 274 ? -23.610 14.002 19.545 1.00 98.25 274 GLU A CA 1
ATOM 2087 C C . GLU A 1 274 ? -24.388 13.533 18.304 1.00 98.25 274 GLU A C 1
ATOM 2089 O O . GLU A 1 274 ? -25.580 13.815 18.176 1.00 98.25 274 GLU A O 1
ATOM 2094 N N . LEU A 1 275 ? -23.741 12.763 17.421 1.00 97.75 275 LEU A N 1
ATOM 2095 C CA . LEU A 1 275 ? -24.348 12.240 16.192 1.00 97.75 275 LEU A CA 1
ATOM 2096 C C . LEU A 1 275 ? -25.544 11.334 16.496 1.00 97.75 275 LEU A C 1
ATOM 2098 O O . LEU A 1 275 ? -26.589 11.458 15.858 1.00 97.75 275 LEU A O 1
ATOM 2102 N N . LYS A 1 276 ? -25.431 10.486 17.525 1.00 97.00 276 LYS A N 1
ATOM 2103 C CA . LYS A 1 276 ? -26.531 9.634 17.991 1.00 97.00 276 LYS A CA 1
ATOM 2104 C C . LYS A 1 276 ? -27.717 10.459 18.494 1.00 97.00 276 LYS A C 1
ATOM 2106 O O . LYS A 1 276 ? -28.858 10.125 18.186 1.00 97.00 276 LYS A O 1
ATOM 2111 N N . GLY A 1 277 ? -27.463 11.550 19.221 1.00 98.00 277 GLY A N 1
ATOM 2112 C CA . GLY A 1 277 ? -28.504 12.490 19.653 1.00 98.00 277 GLY A CA 1
ATOM 2113 C C . GLY A 1 277 ? -29.185 13.225 18.492 1.00 98.00 277 GLY A C 1
ATOM 2114 O O . GLY A 1 277 ? -30.359 13.571 18.592 1.00 98.00 277 GLY A O 1
ATOM 2115 N N . GLN A 1 278 ? -28.472 13.418 17.381 1.00 97.81 278 GLN A N 1
ATOM 2116 C CA . GLN A 1 278 ? -28.975 14.054 16.157 1.00 97.81 278 GLN A CA 1
ATOM 2117 C C . GLN A 1 278 ? -29.624 13.066 15.170 1.00 97.81 278 GLN A C 1
ATOM 2119 O O . GLN A 1 278 ? -30.108 13.492 14.123 1.00 97.81 278 GLN A O 1
ATOM 2124 N N . GLY A 1 279 ? -29.620 11.759 15.459 1.00 96.06 279 GLY A N 1
ATOM 2125 C CA . GLY A 1 279 ? -30.084 10.731 14.520 1.00 96.06 279 GLY A CA 1
ATOM 2126 C C . GLY A 1 279 ? -29.221 10.611 13.256 1.00 96.06 279 GLY A C 1
ATOM 2127 O O . GLY A 1 279 ? -29.698 10.113 12.238 1.00 96.06 279 GLY A O 1
ATOM 2128 N N . GLN A 1 280 ? -27.974 11.087 13.301 1.00 95.81 280 GLN A N 1
ATOM 2129 C CA . GLN A 1 280 ? -27.009 10.960 12.210 1.00 95.81 280 GLN A CA 1
ATOM 2130 C C . GLN A 1 280 ? -26.337 9.578 12.221 1.00 95.81 280 GLN A C 1
ATOM 2132 O O . GLN A 1 280 ? -26.276 8.934 13.274 1.00 95.81 280 GLN A O 1
ATOM 2137 N N . PRO A 1 281 ? -25.815 9.108 11.072 1.00 92.81 281 PRO A N 1
ATOM 2138 C CA . PRO A 1 281 ? -25.109 7.835 11.010 1.00 92.81 281 PRO A CA 1
ATOM 2139 C C . PRO A 1 281 ? -23.884 7.828 11.936 1.00 92.81 281 PRO A C 1
ATOM 2141 O O . PRO A 1 281 ? -23.064 8.748 11.938 1.00 92.81 281 PRO A O 1
ATOM 2144 N N . THR A 1 282 ? -23.762 6.754 12.714 1.00 96.69 282 THR A N 1
ATOM 2145 C CA . THR A 1 282 ? -22.613 6.443 13.573 1.00 96.69 282 THR A CA 1
ATOM 2146 C C . THR A 1 282 ? -21.975 5.130 13.120 1.00 96.69 282 THR A C 1
ATOM 2148 O O . THR A 1 282 ? -22.661 4.315 12.498 1.00 96.69 282 THR A O 1
ATOM 2151 N N . PRO A 1 283 ? -20.693 4.875 13.438 1.00 97.25 283 PRO A N 1
ATOM 2152 C CA . PRO A 1 283 ? -20.085 3.571 13.178 1.00 97.25 283 PRO A CA 1
ATOM 2153 C C . PRO A 1 283 ? -20.886 2.444 13.853 1.00 97.25 283 PRO A C 1
ATOM 2155 O O . PRO A 1 283 ? -21.425 2.632 14.946 1.00 97.25 283 PRO A O 1
ATOM 2158 N N . SER A 1 284 ? -20.936 1.269 13.218 1.00 97.38 284 SER A N 1
ATOM 2159 C CA . SER A 1 284 ? -21.567 0.059 13.766 1.00 97.38 284 SER A CA 1
ATOM 2160 C C . SER A 1 284 ? -20.848 -0.438 15.024 1.00 97.38 284 SER A C 1
ATOM 2162 O O . SER A 1 284 ? -21.479 -1.018 15.902 1.00 97.38 284 SER A O 1
ATOM 2164 N N . ALA A 1 285 ? -19.533 -0.209 15.115 1.00 98.31 285 ALA A N 1
ATOM 2165 C CA . ALA A 1 285 ? -18.751 -0.385 16.335 1.00 98.31 285 ALA A CA 1
ATOM 2166 C C . ALA A 1 285 ? -17.569 0.592 16.376 1.00 98.31 285 ALA A C 1
ATOM 2168 O O . ALA A 1 285 ? -17.005 0.956 15.341 1.00 98.31 285 ALA A O 1
ATOM 2169 N N . TYR A 1 286 ? -17.173 0.979 17.586 1.00 98.25 286 TYR A N 1
ATOM 2170 C CA . TYR A 1 286 ? -15.981 1.777 17.851 1.00 98.25 286 TYR A CA 1
ATOM 2171 C C . TYR A 1 286 ? -15.267 1.251 19.097 1.00 98.25 286 TYR A C 1
ATOM 2173 O O . TYR A 1 286 ? -15.917 0.940 20.099 1.00 98.25 286 TYR A O 1
ATOM 2181 N N . ARG A 1 287 ? -13.933 1.157 19.051 1.00 98.19 287 ARG A N 1
ATOM 2182 C CA . ARG A 1 287 ? -13.125 0.778 20.213 1.00 98.19 287 ARG A CA 1
ATOM 2183 C C . ARG A 1 287 ? -11.713 1.338 20.146 1.00 98.19 287 ARG A C 1
ATOM 2185 O O . ARG A 1 287 ? -11.058 1.256 19.110 1.00 98.19 287 ARG A O 1
ATOM 2192 N N . ARG A 1 288 ? -11.204 1.788 21.293 1.00 97.44 288 ARG A N 1
ATOM 2193 C CA . ARG A 1 288 ? -9.775 2.046 21.480 1.00 97.44 288 ARG A CA 1
ATOM 2194 C C . ARG A 1 288 ? -9.044 0.764 21.881 1.00 97.44 288 ARG A C 1
ATOM 2196 O O . ARG A 1 288 ? -9.430 0.109 22.849 1.00 97.44 288 ARG A O 1
ATOM 2203 N N . VAL A 1 289 ? -7.973 0.423 21.171 1.00 96.06 289 VAL A N 1
ATOM 2204 C CA . VAL A 1 289 ? -7.119 -0.744 21.440 1.00 96.06 289 VAL A CA 1
ATOM 2205 C C . VAL A 1 289 ? -5.663 -0.282 21.497 1.00 96.06 289 VAL A C 1
ATOM 2207 O O . VAL A 1 289 ? -5.011 -0.108 20.474 1.00 96.06 289 VAL A O 1
ATOM 2210 N N . GLY A 1 290 ? -5.140 -0.042 22.702 1.00 94.69 290 GLY A N 1
ATOM 2211 C CA . GLY A 1 290 ? -3.798 0.531 22.859 1.00 94.69 290 GLY A CA 1
ATOM 2212 C C . GLY A 1 290 ? -3.729 1.941 22.268 1.00 94.69 290 GLY A C 1
ATOM 2213 O O . GLY A 1 290 ? -4.478 2.815 22.702 1.00 94.69 290 GLY A O 1
ATOM 2214 N N . ASN A 1 291 ? -2.856 2.144 21.280 1.00 96.19 291 ASN A N 1
ATOM 2215 C CA . ASN A 1 291 ? -2.755 3.407 20.541 1.00 96.19 291 ASN A CA 1
ATOM 2216 C C . ASN A 1 291 ? -3.670 3.458 19.307 1.00 96.19 291 ASN A C 1
ATOM 2218 O O . ASN A 1 291 ? -3.578 4.406 18.531 1.00 96.19 291 ASN A O 1
ATOM 2222 N N . TYR A 1 292 ? -4.519 2.447 19.095 1.00 97.56 292 TYR A N 1
ATOM 2223 C CA . TYR A 1 292 ? -5.403 2.382 17.934 1.00 97.56 292 TYR A CA 1
ATOM 2224 C C . TYR A 1 292 ? -6.809 2.843 18.279 1.00 97.56 292 TYR A C 1
ATOM 2226 O O . TYR A 1 292 ? -7.355 2.465 19.316 1.00 97.56 292 TYR A O 1
ATOM 2234 N N . SER A 1 293 ? -7.419 3.584 17.364 1.00 98.19 293 SER A N 1
ATOM 2235 C CA . SER A 1 293 ? -8.864 3.775 17.290 1.00 98.19 293 SER A CA 1
ATOM 2236 C C . SER A 1 293 ? -9.398 2.931 16.140 1.00 98.19 293 SER A C 1
ATOM 2238 O O . SER A 1 293 ? -9.051 3.153 14.982 1.00 98.19 293 SER A O 1
ATOM 2240 N N . VAL A 1 294 ? -10.222 1.938 16.469 1.00 98.44 294 VAL A N 1
ATOM 2241 C CA . VAL A 1 294 ? -10.782 0.984 15.510 1.00 98.44 294 VAL A CA 1
ATOM 2242 C C . VAL A 1 294 ? -12.256 1.302 15.297 1.00 98.44 294 VAL A C 1
ATOM 2244 O O . VAL A 1 294 ? -13.042 1.291 16.247 1.00 98.44 294 VAL A O 1
ATOM 2247 N N . PHE A 1 295 ? -12.633 1.561 14.050 1.00 98.44 295 PHE A N 1
ATOM 2248 C CA . PHE A 1 295 ? -14.010 1.780 13.626 1.00 98.44 295 PHE A CA 1
ATOM 2249 C C . PHE A 1 295 ? -14.453 0.648 12.709 1.00 98.44 295 PHE A C 1
ATOM 2251 O O . PHE A 1 295 ? -13.688 0.181 11.866 1.00 98.44 295 PHE A O 1
ATOM 2258 N N . VAL A 1 296 ? -15.716 0.256 12.830 1.00 97.88 296 VAL A N 1
ATOM 2259 C CA . VAL A 1 296 ? -16.386 -0.579 11.834 1.00 97.88 296 VAL A CA 1
ATOM 2260 C C . VAL A 1 296 ? -17.598 0.174 11.321 1.00 97.88 296 VAL A C 1
ATOM 2262 O O . VAL A 1 296 ? -18.525 0.459 12.079 1.00 97.88 296 VAL A O 1
ATOM 2265 N N . PHE A 1 297 ? -17.588 0.493 10.033 1.00 96.69 297 PHE A N 1
ATOM 2266 C CA . PHE A 1 297 ? -18.716 1.077 9.318 1.00 96.69 297 PHE A CA 1
ATOM 2267 C C . PHE A 1 297 ? -19.476 -0.011 8.564 1.00 96.69 297 PHE A C 1
ATOM 2269 O O . PHE A 1 297 ? -18.909 -1.049 8.222 1.00 96.69 297 PHE A O 1
ATOM 2276 N N . ASN A 1 298 ? -20.760 0.237 8.299 1.00 94.12 298 ASN A N 1
ATOM 2277 C CA . ASN A 1 298 ? -21.620 -0.624 7.477 1.00 94.12 298 ASN A CA 1
ATOM 2278 C C . ASN A 1 298 ? -21.693 -2.094 7.945 1.00 94.12 298 ASN A C 1
ATOM 2280 O O . ASN A 1 298 ? -22.022 -2.988 7.170 1.00 94.12 298 ASN A O 1
ATOM 2284 N N . GLY A 1 299 ? -21.400 -2.358 9.222 1.00 95.06 299 GLY A N 1
ATOM 2285 C CA . GLY A 1 299 ? -21.556 -3.686 9.802 1.00 95.06 299 GLY A CA 1
ATOM 2286 C C . GLY A 1 299 ? -23.039 -4.061 9.896 1.00 95.06 299 GLY A C 1
ATOM 2287 O O . GLY A 1 299 ? -23.839 -3.198 10.275 1.00 95.06 299 GLY A O 1
ATOM 2288 N N . PRO A 1 300 ? -23.415 -5.321 9.597 1.00 94.81 300 PRO A N 1
ATOM 2289 C CA . PRO A 1 300 ? -24.815 -5.755 9.581 1.00 94.81 300 PRO A CA 1
ATOM 2290 C C . PRO A 1 300 ? -25.471 -5.658 10.964 1.00 94.81 300 PRO A C 1
ATOM 2292 O O . PRO A 1 300 ? -26.666 -5.394 11.077 1.00 94.81 300 PRO A O 1
ATOM 2295 N N . ASP A 1 301 ? -24.678 -5.851 12.016 1.00 96.69 301 ASP A N 1
ATOM 2296 C CA . ASP A 1 301 ? -25.075 -5.730 13.409 1.00 96.69 301 ASP A CA 1
ATOM 2297 C C . ASP A 1 301 ? -23.849 -5.431 14.292 1.00 96.69 301 ASP A C 1
ATOM 2299 O O . ASP A 1 301 ? -22.697 -5.662 13.907 1.00 96.69 301 ASP A O 1
ATOM 2303 N N . GLU A 1 302 ? -24.099 -4.924 15.499 1.00 96.81 302 GLU A N 1
ATOM 2304 C CA . GLU A 1 302 ? -23.058 -4.544 16.462 1.00 96.81 302 GLU A CA 1
ATOM 2305 C C . GLU A 1 302 ? -22.195 -5.737 16.914 1.00 96.81 302 GLU A C 1
ATOM 2307 O O . GLU A 1 302 ? -21.000 -5.575 17.167 1.00 96.81 302 GLU A O 1
ATOM 2312 N N . LYS A 1 303 ? -22.753 -6.953 16.997 1.00 97.75 303 LYS A N 1
ATOM 2313 C CA . LYS A 1 303 ? -22.008 -8.146 17.427 1.00 97.75 303 LYS A CA 1
ATOM 2314 C C . LYS A 1 303 ? -21.005 -8.569 16.354 1.00 97.75 303 LYS A C 1
ATOM 2316 O O . LYS A 1 303 ? -19.848 -8.826 16.681 1.00 97.75 303 LYS A O 1
ATOM 2321 N N . THR A 1 304 ? -21.418 -8.603 15.090 1.00 97.25 304 THR A N 1
ATOM 2322 C CA . THR A 1 304 ? -20.535 -8.882 13.948 1.00 97.25 304 THR A CA 1
ATOM 2323 C C . THR A 1 304 ? -19.449 -7.815 13.820 1.00 97.25 304 THR A C 1
ATOM 2325 O O . THR A 1 304 ? -18.278 -8.147 13.638 1.00 97.25 304 THR A O 1
ATOM 2328 N N . ALA A 1 305 ? -19.809 -6.540 13.991 1.00 97.88 305 ALA A N 1
ATOM 2329 C CA . ALA A 1 305 ? -18.849 -5.442 13.982 1.00 97.88 305 ALA A CA 1
ATOM 2330 C C . ALA A 1 305 ? -17.808 -5.581 15.110 1.00 97.88 305 ALA A C 1
ATOM 2332 O O . ALA A 1 305 ? -16.608 -5.488 14.861 1.00 97.88 305 ALA A O 1
ATOM 2333 N N . ASN A 1 306 ? -18.234 -5.897 16.336 1.00 98.00 306 ASN A N 1
ATOM 2334 C CA . ASN A 1 306 ? -17.317 -6.133 17.452 1.00 98.00 306 ASN A CA 1
ATOM 2335 C C . ASN A 1 306 ? -16.416 -7.360 17.249 1.00 98.00 306 ASN A C 1
ATOM 2337 O O . ASN A 1 306 ? -15.239 -7.292 17.592 1.00 98.00 306 ASN A O 1
ATOM 2341 N N . ALA A 1 307 ? -16.922 -8.437 16.643 1.00 97.88 307 ALA A N 1
ATOM 2342 C CA . ALA A 1 307 ? -16.112 -9.611 16.318 1.00 97.88 307 ALA A CA 1
ATOM 2343 C C . ALA A 1 307 ? -15.007 -9.304 15.290 1.00 97.88 307 ALA A C 1
ATOM 2345 O O . ALA A 1 307 ? -13.963 -9.957 15.292 1.00 97.88 307 ALA A O 1
ATOM 2346 N N . LEU A 1 308 ? -15.214 -8.318 14.411 1.00 97.50 308 LEU A N 1
ATOM 2347 C CA . LEU A 1 308 ? -14.171 -7.831 13.507 1.00 97.50 308 LEU A CA 1
ATOM 2348 C C . LEU A 1 308 ? -13.127 -6.991 14.258 1.00 97.50 308 LEU A C 1
ATOM 2350 O O . LEU A 1 308 ? -11.932 -7.178 14.047 1.00 97.50 308 LEU A O 1
ATOM 2354 N N . VAL A 1 309 ? -13.561 -6.131 15.187 1.00 97.88 309 VAL A N 1
ATOM 2355 C CA . VAL A 1 309 ? -12.653 -5.370 16.067 1.00 97.88 309 VAL A CA 1
ATOM 2356 C C . VAL A 1 309 ? -11.781 -6.304 16.915 1.00 97.88 309 VAL A C 1
ATOM 2358 O O . VAL A 1 309 ? -10.591 -6.050 17.066 1.00 97.88 309 VAL A O 1
ATOM 2361 N N . ASP A 1 310 ? -12.335 -7.407 17.425 1.00 97.31 310 ASP A N 1
ATOM 2362 C CA . ASP A 1 310 ? -11.612 -8.384 18.258 1.00 97.31 310 ASP A CA 1
ATOM 2363 C C . ASP A 1 310 ? -10.458 -9.086 17.519 1.00 97.31 310 ASP A C 1
ATOM 2365 O O . ASP A 1 310 ? -9.546 -9.625 18.149 1.00 97.31 310 ASP A O 1
ATOM 2369 N N . GLN A 1 311 ? -10.485 -9.088 16.185 1.00 97.06 311 GLN A N 1
ATOM 2370 C CA . GLN A 1 311 ? -9.421 -9.658 15.360 1.00 97.06 311 GLN A CA 1
ATOM 2371 C C . GLN A 1 311 ? -8.241 -8.697 15.169 1.00 97.06 311 GLN A C 1
ATOM 2373 O O . GLN A 1 311 ? -7.159 -9.145 14.784 1.00 97.06 311 GLN A O 1
ATOM 2378 N N . VAL A 1 312 ? -8.415 -7.403 15.467 1.00 96.19 312 VAL A N 1
ATOM 2379 C CA . VAL A 1 312 ? -7.337 -6.412 15.418 1.00 96.19 312 VAL A CA 1
ATOM 2380 C C . VAL A 1 312 ? -6.413 -6.628 16.613 1.00 96.19 312 VAL A C 1
ATOM 2382 O O . VAL A 1 312 ? -6.751 -6.333 17.761 1.00 96.19 312 VAL A O 1
ATOM 2385 N N . LYS A 1 313 ? -5.217 -7.150 16.343 1.00 88.50 313 LYS A N 1
ATOM 2386 C CA . LYS A 1 313 ? -4.196 -7.383 17.367 1.00 88.50 313 LYS A CA 1
ATOM 2387 C C . LYS A 1 313 ? -3.252 -6.195 17.428 1.00 88.50 313 LYS A C 1
ATOM 2389 O O . LYS A 1 313 ? -2.469 -5.989 16.509 1.00 88.50 313 LYS A O 1
ATOM 2394 N N . TYR A 1 314 ? -3.290 -5.461 18.536 1.00 84.31 314 TYR A N 1
ATOM 2395 C CA . TYR A 1 314 ? -2.242 -4.500 18.863 1.00 84.31 314 TYR A CA 1
ATOM 2396 C C . TYR A 1 314 ? -0.984 -5.269 19.273 1.00 84.31 314 TYR A C 1
ATOM 2398 O O . TYR A 1 314 ? -0.908 -5.797 20.387 1.00 84.31 314 TYR A O 1
ATOM 2406 N N . GLU A 1 315 ? -0.001 -5.356 18.380 1.00 78.38 315 GLU A N 1
ATOM 2407 C CA . GLU A 1 315 ? 1.324 -5.828 18.765 1.00 78.38 315 GLU A CA 1
ATOM 2408 C C . GLU A 1 315 ? 2.159 -4.613 19.134 1.00 78.38 315 GLU A C 1
ATOM 2410 O O . GLU A 1 315 ? 2.502 -3.785 18.296 1.00 78.38 315 GLU A O 1
ATOM 2415 N N . LYS A 1 316 ? 2.493 -4.492 20.419 1.00 67.69 316 LYS A N 1
ATOM 2416 C CA . LYS A 1 316 ? 3.443 -3.476 20.852 1.00 67.69 316 LYS A CA 1
ATOM 2417 C C . LYS A 1 316 ? 4.799 -3.808 20.230 1.00 67.69 316 LYS A C 1
ATOM 2419 O O . LYS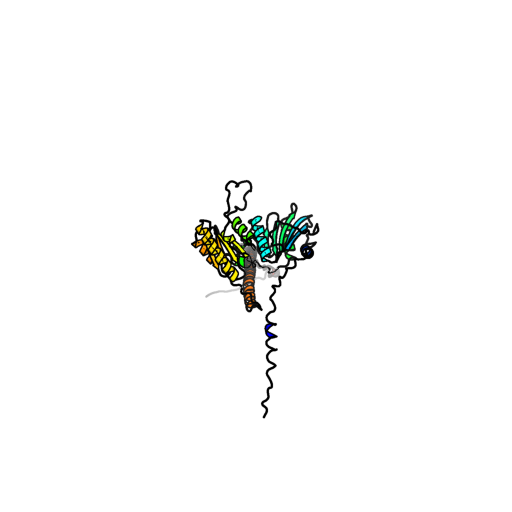 A 1 316 ? 5.522 -4.657 20.756 1.00 67.69 316 LYS A O 1
ATOM 2424 N N . VAL A 1 317 ? 5.160 -3.129 19.143 1.00 66.00 317 VAL A N 1
ATOM 2425 C CA . VAL A 1 317 ? 6.524 -3.172 18.617 1.00 66.00 317 VAL A CA 1
ATOM 2426 C C . VAL A 1 317 ? 7.400 -2.418 19.609 1.00 66.00 317 VAL A C 1
ATOM 2428 O O . VAL A 1 317 ? 7.481 -1.194 19.622 1.00 66.00 317 VAL A O 1
ATOM 2431 N N . VAL A 1 318 ? 8.009 -3.161 20.529 1.00 64.88 318 VAL A N 1
ATOM 2432 C CA . VAL A 1 318 ? 9.023 -2.606 21.421 1.00 64.88 318 VAL A CA 1
ATOM 2433 C C . VAL A 1 318 ? 10.269 -2.384 20.574 1.00 64.88 318 VAL A C 1
ATOM 2435 O O . VAL A 1 318 ? 11.003 -3.330 20.288 1.00 64.88 318 VAL A O 1
ATOM 2438 N N . GLN A 1 319 ? 10.470 -1.144 20.134 1.00 62.94 319 GLN A N 1
ATOM 2439 C CA . GLN A 1 319 ? 11.737 -0.720 19.562 1.00 62.94 319 GLN A CA 1
ATOM 2440 C C . GLN A 1 319 ? 12.689 -0.422 20.718 1.00 62.94 319 GLN A C 1
ATOM 2442 O O . GLN A 1 319 ? 12.441 0.451 21.553 1.00 62.94 319 GLN A O 1
ATOM 2447 N N . TRP A 1 320 ? 13.753 -1.209 20.814 1.00 68.00 320 TRP A N 1
ATOM 2448 C CA . TRP A 1 320 ? 14.785 -0.990 21.813 1.00 68.00 320 TRP A CA 1
ATOM 2449 C C . TRP A 1 320 ? 15.627 0.215 21.386 1.00 68.00 320 TRP A C 1
ATOM 2451 O O . TRP A 1 320 ? 16.064 0.297 20.245 1.00 68.00 320 TRP A O 1
ATOM 2461 N N . LEU A 1 321 ? 15.860 1.160 22.303 1.00 70.06 321 LEU A N 1
ATOM 2462 C CA . LEU A 1 321 ? 16.715 2.337 22.063 1.00 70.06 321 LEU A CA 1
ATOM 2463 C C . LEU A 1 321 ? 18.224 1.995 22.032 1.00 70.06 321 LEU A C 1
ATOM 2465 O O . LEU A 1 321 ? 19.058 2.891 21.949 1.00 70.06 321 LEU A O 1
ATOM 2469 N N . GLY A 1 322 ? 18.575 0.712 22.123 1.00 77.06 322 GLY A N 1
ATOM 2470 C CA . GLY A 1 322 ? 19.926 0.166 22.004 1.00 77.06 322 GLY A CA 1
ATOM 2471 C C . GLY A 1 322 ? 19.879 -1.174 21.269 1.00 77.06 322 GLY A C 1
ATOM 2472 O O . GLY A 1 322 ? 18.859 -1.492 20.658 1.00 77.06 322 GLY A O 1
ATOM 2473 N N . ASP A 1 323 ? 20.950 -1.966 21.344 1.00 73.62 323 ASP A N 1
ATOM 2474 C CA . ASP A 1 323 ? 20.987 -3.287 20.707 1.00 73.62 323 ASP A CA 1
ATOM 2475 C C . ASP A 1 323 ? 19.808 -4.144 21.196 1.00 73.62 323 ASP A C 1
ATOM 2477 O O . ASP A 1 323 ? 19.677 -4.407 22.394 1.00 73.62 323 ASP A O 1
ATOM 2481 N N . ASP A 1 324 ? 18.925 -4.546 20.274 1.00 65.75 324 ASP A N 1
ATOM 2482 C CA . ASP A 1 324 ? 17.770 -5.385 20.599 1.00 65.75 324 ASP A CA 1
ATOM 2483 C C . ASP A 1 324 ? 18.284 -6.730 21.148 1.00 65.75 324 ASP A C 1
ATOM 2485 O O . ASP A 1 324 ? 18.896 -7.503 20.401 1.00 65.75 324 ASP A O 1
ATOM 2489 N N . PRO A 1 325 ? 18.039 -7.047 22.436 1.00 78.56 325 PRO A N 1
ATOM 2490 C CA . PRO A 1 325 ? 18.542 -8.272 23.051 1.00 78.56 325 PRO A CA 1
ATOM 2491 C C . PRO A 1 325 ? 17.958 -9.533 22.397 1.00 78.56 325 PRO A C 1
ATOM 2493 O O . PRO A 1 325 ? 18.516 -10.619 22.546 1.00 78.56 325 PRO A O 1
ATOM 2496 N N . HIS A 1 326 ? 16.864 -9.397 21.643 1.00 82.38 326 HIS A N 1
ATOM 2497 C CA . HIS A 1 326 ? 16.201 -10.475 20.920 1.00 82.38 326 HIS A CA 1
ATOM 2498 C C . HIS A 1 326 ? 16.475 -10.455 19.414 1.00 82.38 326 HIS A C 1
ATOM 2500 O O . HIS A 1 326 ? 15.907 -11.280 18.695 1.00 82.38 326 HIS A O 1
ATOM 2506 N N . LEU A 1 327 ? 17.342 -9.569 18.909 1.00 74.88 327 LEU A N 1
ATOM 2507 C CA . LEU A 1 327 ? 17.625 -9.482 17.474 1.00 74.88 327 LEU A CA 1
ATOM 2508 C C . LEU A 1 327 ? 18.127 -10.821 16.938 1.00 74.88 327 LEU A C 1
ATOM 2510 O O . LEU A 1 327 ? 17.621 -11.312 15.933 1.00 74.88 327 LEU A O 1
ATOM 2514 N N . TYR A 1 328 ? 19.054 -11.457 17.660 1.00 74.44 328 TYR A N 1
ATOM 2515 C CA . TYR A 1 328 ? 19.585 -12.768 17.291 1.00 74.44 328 TYR A CA 1
ATOM 2516 C C . TYR A 1 328 ? 18.503 -13.859 17.305 1.00 74.44 328 TYR A C 1
ATOM 2518 O O . TYR A 1 328 ? 18.434 -14.667 16.384 1.00 74.44 328 TYR A O 1
ATOM 2526 N N . GLU A 1 329 ? 17.603 -13.852 18.294 1.00 78.75 329 GLU A N 1
ATOM 2527 C CA . GLU A 1 329 ? 16.494 -14.813 18.374 1.00 78.75 329 GLU A CA 1
ATOM 2528 C C . GLU A 1 329 ? 15.475 -14.619 17.244 1.00 78.75 329 GLU A C 1
ATOM 2530 O O . GLU A 1 329 ? 14.977 -15.599 16.682 1.00 78.75 329 GLU A O 1
ATOM 2535 N N . ARG A 1 330 ? 15.164 -13.367 16.881 1.00 73.50 330 ARG A N 1
ATOM 2536 C CA . ARG A 1 330 ? 14.291 -13.046 15.742 1.00 73.50 330 ARG A CA 1
ATOM 2537 C C . ARG A 1 330 ? 14.940 -13.457 14.430 1.00 73.50 330 ARG A C 1
ATOM 2539 O O . ARG A 1 330 ? 14.278 -14.109 13.626 1.00 73.50 330 ARG A O 1
ATOM 2546 N N . LEU A 1 331 ? 16.228 -13.160 14.244 1.00 75.38 331 LEU A N 1
ATOM 2547 C CA . LEU A 1 331 ? 16.983 -13.582 13.065 1.00 75.38 331 LEU A CA 1
ATOM 2548 C C . LEU A 1 331 ? 17.017 -15.107 12.965 1.00 75.38 331 LEU A C 1
ATOM 2550 O O . LEU A 1 331 ? 16.771 -15.658 11.899 1.00 75.38 331 LEU A O 1
ATOM 2554 N N . GLN A 1 332 ? 17.248 -15.801 14.082 1.00 77.19 332 GLN A N 1
ATOM 2555 C CA . GLN A 1 332 ? 17.235 -17.256 14.137 1.00 77.19 332 GLN A CA 1
ATOM 2556 C C . GLN A 1 332 ? 15.848 -17.813 13.804 1.00 77.19 332 GLN A C 1
ATOM 2558 O O . GLN A 1 332 ? 15.763 -18.742 13.006 1.00 77.19 332 GLN A O 1
ATOM 2563 N N . LYS A 1 333 ? 14.753 -17.256 14.342 1.00 76.94 333 LYS A N 1
ATOM 2564 C CA . LYS A 1 333 ? 13.382 -17.675 13.991 1.00 76.94 333 LYS A CA 1
ATOM 2565 C C . LYS A 1 333 ? 13.073 -17.439 12.518 1.00 76.94 333 LYS A C 1
ATOM 2567 O O . LYS A 1 333 ? 12.578 -18.352 11.865 1.00 76.94 333 LYS A O 1
ATOM 2572 N N . TYR A 1 334 ? 13.405 -16.261 12.000 1.00 71.44 334 TYR A N 1
ATOM 2573 C CA . TYR A 1 334 ? 13.202 -15.903 10.600 1.00 71.44 334 TYR A CA 1
ATOM 2574 C C . TYR A 1 334 ? 14.002 -16.818 9.670 1.00 71.44 334 TYR A C 1
ATOM 2576 O O . TYR A 1 334 ? 13.448 -17.405 8.740 1.00 71.44 334 TYR A O 1
ATOM 2584 N N . LEU A 1 335 ? 15.288 -17.025 9.965 1.00 71.38 335 LEU A N 1
ATOM 2585 C CA . LEU A 1 335 ? 16.138 -17.954 9.231 1.00 71.38 335 LEU A CA 1
ATOM 2586 C C . LEU A 1 335 ? 15.613 -19.379 9.342 1.00 71.38 335 LEU A C 1
ATOM 2588 O O . LEU A 1 335 ? 15.563 -20.060 8.331 1.00 71.38 335 LEU A O 1
ATOM 2592 N N . THR A 1 336 ? 15.167 -19.836 10.512 1.00 74.00 336 THR A N 1
ATOM 2593 C CA . THR A 1 336 ? 14.639 -21.198 10.687 1.00 74.00 336 THR A CA 1
ATOM 2594 C C . THR A 1 336 ? 13.338 -21.388 9.911 1.00 74.00 336 THR A C 1
ATOM 2596 O O . THR A 1 336 ? 13.194 -22.388 9.221 1.00 74.00 336 THR A O 1
ATOM 2599 N N . GLN A 1 337 ? 12.411 -20.428 9.952 1.00 72.56 337 GLN A N 1
ATOM 2600 C CA . GLN A 1 337 ? 11.151 -20.497 9.206 1.00 72.56 337 GLN A CA 1
ATOM 2601 C C . GLN A 1 337 ? 11.387 -20.463 7.691 1.00 72.56 337 GLN A C 1
ATOM 2603 O O . GLN A 1 337 ? 10.853 -21.301 6.962 1.00 72.56 337 GLN A O 1
ATOM 2608 N N . THR A 1 338 ? 12.235 -19.547 7.222 1.00 73.94 338 THR A N 1
ATOM 2609 C CA . THR A 1 338 ? 12.513 -19.374 5.791 1.00 73.94 338 THR A CA 1
ATOM 2610 C C . THR A 1 338 ? 13.354 -20.531 5.247 1.00 73.94 338 THR A C 1
ATOM 2612 O O . THR A 1 338 ? 13.017 -21.122 4.221 1.00 73.94 338 THR A O 1
ATOM 2615 N N . SER A 1 339 ? 14.414 -20.928 5.960 1.00 76.62 339 SER A N 1
ATOM 2616 C CA . SER A 1 339 ? 15.274 -22.045 5.554 1.00 76.62 339 SER A CA 1
ATOM 2617 C C . SER A 1 339 ? 14.560 -23.385 5.641 1.00 76.62 339 SER A C 1
ATOM 2619 O O . SER A 1 339 ? 14.745 -24.189 4.736 1.00 76.62 339 SER A O 1
ATOM 2621 N N . ALA A 1 340 ? 13.705 -23.629 6.643 1.00 75.50 340 ALA A N 1
ATOM 2622 C CA . ALA A 1 340 ? 12.927 -24.866 6.717 1.00 75.50 340 ALA A CA 1
ATOM 2623 C C . ALA A 1 340 ? 11.953 -24.987 5.540 1.00 75.50 340 ALA A C 1
ATOM 2625 O O . ALA A 1 340 ? 11.825 -26.071 4.972 1.00 75.50 340 ALA A O 1
ATOM 2626 N N . GLY A 1 341 ? 11.310 -23.885 5.134 1.00 72.50 341 GLY A N 1
ATOM 2627 C CA . GLY A 1 341 ? 10.446 -23.855 3.952 1.00 72.50 341 GLY A CA 1
ATOM 2628 C C . GLY A 1 341 ? 11.208 -24.177 2.665 1.00 72.50 341 GLY A C 1
ATOM 2629 O O . GLY A 1 341 ? 10.804 -25.065 1.910 1.00 72.50 341 GLY A O 1
ATOM 2630 N N . VAL A 1 342 ? 12.350 -23.515 2.448 1.00 83.88 342 VAL A N 1
ATOM 2631 C CA . VAL A 1 342 ? 13.209 -23.749 1.274 1.00 83.88 342 VAL A CA 1
ATOM 2632 C C . VAL A 1 342 ? 13.788 -25.166 1.282 1.00 83.88 342 VAL A C 1
ATOM 2634 O O . VAL A 1 342 ? 13.694 -25.863 0.274 1.00 83.88 342 VAL A O 1
ATOM 2637 N N . LEU A 1 343 ? 14.314 -25.643 2.414 1.00 79.31 343 LEU A N 1
ATOM 2638 C CA . LEU A 1 343 ? 14.807 -27.015 2.569 1.00 79.31 343 LEU A CA 1
ATOM 2639 C C . LEU A 1 343 ? 13.707 -28.032 2.282 1.00 79.31 343 LEU A C 1
ATOM 2641 O O . LEU A 1 343 ? 13.942 -28.968 1.527 1.00 79.31 343 LEU A O 1
ATOM 2645 N N . ALA A 1 344 ? 12.499 -27.845 2.818 1.00 81.06 344 ALA A N 1
ATOM 2646 C CA . ALA A 1 344 ? 11.381 -28.744 2.556 1.00 81.06 344 ALA A CA 1
ATOM 2647 C C . ALA A 1 344 ? 10.993 -28.762 1.068 1.00 81.06 344 ALA A C 1
ATOM 2649 O O . ALA A 1 344 ? 10.714 -29.832 0.525 1.00 81.06 344 ALA A O 1
ATOM 2650 N N . ALA A 1 345 ? 11.000 -27.611 0.390 1.00 82.12 345 ALA A N 1
ATOM 2651 C CA . ALA A 1 345 ? 10.719 -27.521 -1.042 1.00 82.12 345 ALA A CA 1
ATOM 2652 C C . ALA A 1 345 ? 11.807 -28.201 -1.895 1.00 82.12 345 ALA A C 1
ATOM 2654 O O . ALA A 1 345 ? 11.496 -28.981 -2.802 1.00 82.12 345 ALA A O 1
ATOM 2655 N N . VAL A 1 346 ? 13.085 -27.973 -1.579 1.00 90.50 346 VAL A N 1
ATOM 2656 C CA . VAL A 1 346 ? 14.225 -28.617 -2.252 1.00 90.50 346 VAL A CA 1
ATOM 2657 C C . VAL A 1 346 ? 14.216 -30.128 -2.013 1.00 90.50 346 VAL A C 1
ATOM 2659 O O . VAL A 1 346 ? 14.412 -30.904 -2.945 1.00 90.50 346 VAL A O 1
ATOM 2662 N N . LEU A 1 347 ? 13.923 -30.578 -0.793 1.00 88.31 347 LEU A N 1
ATOM 2663 C CA . LEU A 1 347 ? 13.907 -31.998 -0.438 1.00 88.31 347 LEU A CA 1
ATOM 2664 C C . LEU A 1 347 ? 12.717 -32.732 -1.078 1.00 88.31 347 LEU A C 1
ATOM 2666 O O . LEU A 1 347 ? 12.873 -33.848 -1.569 1.00 88.31 347 LEU A O 1
ATOM 2670 N N . LYS A 1 348 ? 11.547 -32.083 -1.176 1.00 86.88 348 LYS A N 1
ATOM 2671 C CA . LYS A 1 348 ? 10.394 -32.612 -1.925 1.00 86.88 348 LYS A CA 1
ATOM 2672 C C . LYS A 1 348 ? 10.670 -32.699 -3.425 1.00 86.88 348 LYS A C 1
ATOM 2674 O O . LYS A 1 348 ? 10.384 -33.729 -4.027 1.00 86.88 348 LYS A O 1
ATOM 2679 N N . SER A 1 349 ? 11.224 -31.647 -4.030 1.00 91.06 349 SER A N 1
ATOM 2680 C CA . SER A 1 349 ? 11.492 -31.619 -5.477 1.00 91.06 349 SER A CA 1
ATOM 2681 C C . SER A 1 349 ? 12.601 -32.594 -5.885 1.00 91.06 349 SER A C 1
ATOM 2683 O O . SER A 1 349 ? 12.415 -33.371 -6.822 1.00 91.06 349 SER A O 1
ATOM 2685 N N . SER A 1 350 ? 13.716 -32.630 -5.150 1.00 92.2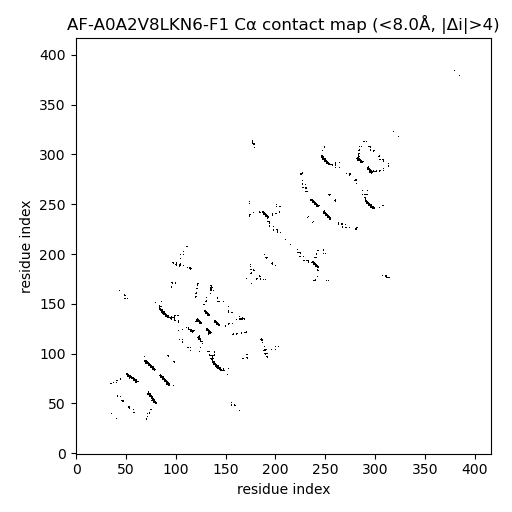5 350 SER A N 1
ATOM 2686 C CA . SER A 1 350 ? 14.805 -33.590 -5.387 1.00 92.25 350 SER A CA 1
ATOM 2687 C C . SER A 1 350 ? 14.373 -35.037 -5.131 1.00 92.25 350 SER A C 1
ATOM 2689 O O . SER A 1 350 ? 14.660 -35.910 -5.952 1.00 92.25 350 SER A O 1
ATOM 2691 N N . GLY A 1 351 ? 13.616 -35.296 -4.059 1.00 93.56 351 GLY A N 1
ATOM 2692 C CA . GLY A 1 351 ? 13.068 -36.621 -3.766 1.00 93.56 351 GLY A CA 1
ATOM 2693 C C . GLY A 1 351 ? 12.108 -37.120 -4.850 1.00 93.56 351 GLY A C 1
ATOM 2694 O O . GLY A 1 351 ? 12.206 -38.268 -5.283 1.00 93.56 351 GLY A O 1
ATOM 2695 N N . LEU A 1 352 ? 11.221 -36.253 -5.346 1.00 93.75 352 LEU A N 1
ATOM 2696 C CA . LEU A 1 352 ? 10.275 -36.604 -6.408 1.00 93.75 352 LEU A CA 1
ATOM 2697 C C . LEU A 1 352 ? 10.984 -36.843 -7.749 1.00 93.75 352 LEU A C 1
ATOM 2699 O O . LEU A 1 352 ? 10.651 -37.799 -8.446 1.00 93.75 352 LEU A O 1
ATOM 2703 N N . SER A 1 353 ? 12.007 -36.046 -8.071 1.00 95.88 353 SER A N 1
ATOM 2704 C CA . SER A 1 353 ? 12.864 -36.264 -9.245 1.00 95.88 353 SER A CA 1
ATOM 2705 C C . SER A 1 353 ? 13.578 -37.620 -9.190 1.00 95.88 353 SER A C 1
ATOM 2707 O O . SER A 1 353 ? 13.542 -38.379 -10.160 1.00 95.88 353 SER A O 1
ATOM 2709 N N . LEU A 1 354 ? 14.149 -37.985 -8.035 1.00 96.62 354 LEU A N 1
ATOM 2710 C CA . LEU A 1 354 ? 14.805 -39.282 -7.852 1.00 96.62 354 LEU A CA 1
ATOM 2711 C C . LEU A 1 354 ? 13.825 -40.447 -8.048 1.00 96.62 354 LEU A C 1
ATOM 2713 O O . LEU A 1 354 ? 14.138 -41.398 -8.765 1.00 96.62 354 LEU A O 1
ATOM 2717 N N . LEU A 1 355 ? 12.628 -40.363 -7.457 1.00 96.31 355 LEU A N 1
ATOM 2718 C CA . LEU A 1 355 ? 11.586 -41.379 -7.627 1.00 96.31 355 LEU A CA 1
ATOM 2719 C C . LEU A 1 355 ? 11.155 -41.518 -9.091 1.00 96.31 355 LEU A C 1
ATOM 2721 O O . LEU A 1 355 ? 10.984 -42.637 -9.574 1.00 96.31 355 LEU A O 1
ATOM 2725 N N . LEU A 1 356 ? 11.024 -40.403 -9.812 1.00 97.12 356 LEU A N 1
ATOM 2726 C CA . LEU A 1 356 ? 10.622 -40.393 -11.217 1.00 97.12 356 LEU A CA 1
ATOM 2727 C C . LEU A 1 356 ? 11.712 -40.998 -12.116 1.00 97.12 356 LEU A C 1
ATOM 2729 O O . LEU A 1 356 ? 11.407 -41.826 -12.975 1.00 97.12 356 LEU A O 1
ATOM 2733 N N . CYS A 1 357 ? 12.984 -40.682 -11.857 1.00 97.38 357 CYS A N 1
ATOM 2734 C CA . CYS A 1 357 ? 14.130 -41.304 -12.523 1.00 97.38 357 CYS A CA 1
ATOM 2735 C C . CYS A 1 357 ? 14.198 -42.818 -12.274 1.00 97.38 357 CYS A C 1
ATOM 2737 O O . CYS A 1 357 ? 14.395 -43.586 -13.218 1.00 97.38 357 CYS A O 1
ATOM 2739 N N . LEU A 1 358 ? 13.996 -43.268 -11.030 1.00 97.62 358 LEU A N 1
ATOM 2740 C CA . LEU A 1 358 ? 13.982 -44.695 -10.692 1.00 97.62 358 LEU A CA 1
ATOM 2741 C C . LEU A 1 358 ? 12.806 -45.425 -11.350 1.00 97.62 358 LEU A C 1
ATOM 2743 O O . LEU A 1 358 ? 12.995 -46.509 -11.900 1.00 97.62 358 LEU A O 1
ATOM 2747 N N . ALA A 1 359 ? 11.614 -44.826 -11.352 1.00 97.62 359 ALA A N 1
ATOM 2748 C CA . ALA A 1 359 ? 10.431 -45.397 -11.988 1.00 97.62 359 ALA A CA 1
ATOM 2749 C C . ALA A 1 359 ? 10.603 -45.517 -13.511 1.00 97.62 359 ALA A C 1
ATOM 2751 O O . ALA A 1 359 ? 10.359 -46.584 -14.078 1.00 97.62 359 ALA A O 1
ATOM 2752 N N . ALA A 1 360 ? 11.083 -44.457 -14.170 1.00 97.94 360 ALA A N 1
ATOM 2753 C CA . ALA A 1 360 ? 11.357 -44.467 -15.605 1.00 97.94 360 ALA A CA 1
ATOM 2754 C C . ALA A 1 360 ? 12.453 -45.484 -15.962 1.00 97.94 360 ALA A C 1
ATOM 2756 O O . ALA A 1 360 ? 12.281 -46.285 -16.883 1.00 97.94 360 ALA A O 1
ATOM 2757 N N . GLY A 1 361 ? 13.545 -45.513 -15.193 1.00 98.12 361 GLY A N 1
ATOM 2758 C CA . GLY A 1 361 ? 14.633 -46.473 -15.369 1.00 98.12 361 GLY A CA 1
ATOM 2759 C C . GLY A 1 361 ? 14.174 -47.924 -15.203 1.00 98.12 361 GLY A C 1
ATOM 2760 O O . GLY A 1 361 ? 14.502 -48.771 -16.034 1.00 98.12 361 GLY A O 1
ATOM 2761 N N . ALA A 1 362 ? 13.360 -48.213 -14.184 1.00 98.00 362 ALA A N 1
ATOM 2762 C CA . ALA A 1 362 ? 12.800 -49.543 -13.953 1.00 98.00 362 ALA A CA 1
ATOM 2763 C C . ALA A 1 362 ? 11.846 -49.973 -15.078 1.00 98.00 362 ALA A C 1
ATOM 2765 O O . ALA A 1 362 ? 11.899 -51.121 -15.529 1.00 98.00 362 ALA A O 1
ATOM 2766 N N . LEU A 1 363 ? 11.005 -49.060 -15.570 1.00 98.06 363 LEU A N 1
ATOM 2767 C CA . LEU A 1 363 ? 10.057 -49.335 -16.650 1.00 98.06 363 LEU A CA 1
ATOM 2768 C C . LEU A 1 363 ? 10.790 -49.634 -17.965 1.00 98.06 363 LEU A C 1
ATOM 2770 O O . LEU A 1 363 ? 10.550 -50.679 -18.577 1.00 98.06 363 LEU A O 1
ATOM 2774 N N . ILE A 1 364 ? 11.740 -48.777 -18.354 1.00 97.94 364 ILE A N 1
ATOM 2775 C CA . ILE A 1 364 ? 12.564 -48.963 -19.560 1.00 97.94 364 ILE A CA 1
ATOM 2776 C C . ILE A 1 364 ? 13.404 -50.240 -19.442 1.00 97.94 364 ILE A C 1
ATOM 2778 O O . ILE A 1 364 ? 13.427 -51.056 -20.365 1.00 97.94 364 ILE A O 1
ATOM 2782 N N . GLY A 1 365 ? 14.045 -50.464 -18.292 1.00 97.94 365 GLY A N 1
ATOM 2783 C CA . GLY A 1 365 ? 14.832 -51.668 -18.031 1.00 97.94 365 GLY A CA 1
ATOM 2784 C C . GLY A 1 365 ? 14.000 -52.946 -18.149 1.00 97.94 365 GLY A C 1
ATOM 2785 O O . GLY A 1 365 ? 14.425 -53.909 -18.792 1.00 97.94 365 GLY A O 1
ATOM 2786 N N . THR A 1 366 ? 12.775 -52.938 -17.615 1.00 97.88 366 THR A N 1
ATOM 2787 C CA . THR A 1 366 ? 11.844 -54.072 -17.703 1.00 97.88 366 THR A CA 1
ATOM 2788 C C . THR A 1 366 ? 11.391 -54.317 -19.143 1.00 97.88 366 THR A C 1
ATOM 2790 O O . THR A 1 366 ? 11.372 -55.468 -19.587 1.00 97.88 366 THR A O 1
ATOM 2793 N N . MET A 1 367 ? 11.075 -53.263 -19.904 1.00 96.56 367 MET A N 1
ATOM 2794 C CA . MET A 1 367 ? 10.728 -53.384 -21.326 1.00 96.56 367 MET A CA 1
ATOM 2795 C C . MET A 1 367 ? 11.880 -53.981 -22.144 1.00 96.56 367 MET A C 1
ATOM 2797 O O . MET A 1 367 ? 11.669 -54.949 -22.878 1.00 96.56 367 MET A O 1
ATOM 2801 N N . LEU A 1 368 ? 13.106 -53.478 -21.969 1.00 97.25 368 LEU A N 1
ATOM 2802 C CA . LEU A 1 368 ? 14.294 -53.990 -22.661 1.00 97.25 368 LEU A CA 1
ATOM 2803 C C . LEU A 1 368 ? 14.605 -55.443 -22.278 1.00 97.25 368 LEU A C 1
ATOM 2805 O O . LEU A 1 368 ? 14.938 -56.255 -23.145 1.00 97.25 368 LEU A O 1
ATOM 2809 N N . PHE A 1 369 ? 14.465 -55.801 -20.998 1.00 97.19 369 PHE A N 1
ATOM 2810 C CA . PHE A 1 369 ? 14.670 -57.171 -20.530 1.00 97.19 369 PHE A CA 1
ATOM 2811 C C . PHE A 1 369 ? 13.642 -58.137 -21.128 1.00 97.19 369 PHE A C 1
ATOM 2813 O O . PHE A 1 369 ? 14.017 -59.198 -21.635 1.00 97.19 369 PHE A O 1
ATOM 2820 N N . ARG A 1 370 ? 12.354 -57.762 -21.136 1.00 96.06 370 ARG A N 1
ATOM 2821 C CA . ARG A 1 370 ? 11.291 -58.562 -21.765 1.00 96.06 370 ARG A CA 1
ATOM 2822 C C . ARG A 1 370 ? 11.519 -58.713 -23.266 1.00 96.06 370 ARG A C 1
ATOM 2824 O O . ARG A 1 370 ? 11.370 -59.820 -23.775 1.00 96.06 370 ARG A O 1
ATOM 2831 N N . HIS A 1 371 ? 11.940 -57.649 -23.950 1.00 94.00 371 HIS A N 1
ATOM 2832 C CA . HIS A 1 371 ? 12.243 -57.690 -25.380 1.00 94.00 371 HIS A CA 1
ATOM 2833 C C . HIS A 1 371 ? 13.404 -58.646 -25.695 1.00 94.00 371 HIS A C 1
ATOM 2835 O O . HIS A 1 371 ? 13.259 -59.545 -26.523 1.00 94.00 371 HIS A O 1
ATOM 2841 N N . ARG A 1 372 ? 14.524 -58.541 -24.965 1.00 95.12 372 ARG A N 1
ATOM 2842 C CA . ARG A 1 372 ? 15.666 -59.464 -25.109 1.00 95.12 372 ARG A CA 1
ATOM 2843 C C . ARG A 1 372 ? 15.287 -60.910 -24.791 1.00 95.12 372 ARG A C 1
ATOM 2845 O O . ARG A 1 372 ? 15.748 -61.830 -25.465 1.00 95.12 372 ARG A O 1
ATOM 2852 N N . ARG A 1 373 ? 14.449 -61.132 -23.773 1.00 93.19 373 ARG A N 1
ATOM 2853 C CA . ARG A 1 373 ? 13.972 -62.475 -23.416 1.00 93.19 373 ARG A CA 1
ATOM 2854 C C . ARG A 1 373 ? 13.069 -63.063 -24.499 1.00 93.19 373 ARG A C 1
ATOM 2856 O O . ARG A 1 373 ? 13.227 -64.237 -24.808 1.00 93.19 373 ARG A O 1
ATOM 2863 N N . ALA A 1 374 ? 12.185 -62.265 -25.099 1.00 91.38 374 ALA A N 1
ATOM 2864 C CA . ALA A 1 374 ? 11.340 -62.697 -26.211 1.00 91.38 374 ALA A CA 1
ATOM 2865 C C . ALA A 1 374 ? 12.172 -63.080 -27.449 1.00 91.38 374 ALA A C 1
ATOM 2867 O O . ALA A 1 374 ? 11.935 -64.130 -28.037 1.00 91.38 374 ALA A O 1
ATOM 2868 N N . GLN A 1 375 ? 13.203 -62.295 -27.786 1.00 90.81 375 GLN A N 1
ATOM 2869 C CA . GLN A 1 375 ? 14.135 -62.625 -28.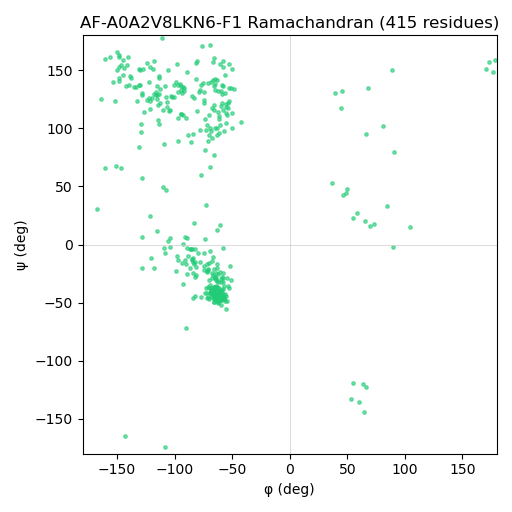874 1.00 90.81 375 GLN A CA 1
ATOM 2870 C C . GLN A 1 375 ? 14.894 -63.936 -28.620 1.00 90.81 375 GLN A C 1
ATOM 2872 O O . GLN A 1 375 ? 15.026 -64.761 -29.520 1.00 90.81 375 GLN A O 1
ATOM 2877 N N . ARG A 1 376 ? 15.364 -64.163 -27.386 1.00 88.12 376 ARG A N 1
ATOM 2878 C CA . ARG A 1 376 ? 16.024 -65.427 -27.018 1.00 88.12 376 ARG A CA 1
ATOM 2879 C C . ARG A 1 376 ? 15.060 -66.609 -27.024 1.00 88.12 376 ARG A C 1
ATOM 2881 O O . ARG A 1 376 ? 15.439 -67.675 -27.479 1.00 88.12 376 ARG A O 1
ATOM 2888 N N . ALA A 1 377 ? 13.825 -66.434 -26.559 1.00 84.19 377 ALA A N 1
ATOM 2889 C CA . ALA A 1 377 ? 12.816 -67.491 -26.605 1.00 84.19 377 ALA A CA 1
ATOM 2890 C C . ALA A 1 377 ? 12.460 -67.884 -28.050 1.00 84.19 377 ALA A C 1
ATOM 2892 O O . ALA A 1 377 ? 12.275 -69.062 -28.325 1.00 84.19 377 ALA A O 1
ATOM 2893 N N . ALA A 1 378 ? 12.443 -66.926 -28.984 1.00 79.31 378 ALA A N 1
ATOM 2894 C CA . ALA A 1 378 ? 12.224 -67.205 -30.404 1.00 79.31 378 ALA A CA 1
ATOM 2895 C C . ALA A 1 378 ? 13.354 -68.041 -31.041 1.00 79.31 378 ALA A C 1
ATOM 2897 O O . ALA A 1 378 ? 13.092 -68.813 -31.959 1.00 79.31 378 ALA A O 1
ATOM 2898 N N . LEU A 1 379 ? 14.590 -67.933 -30.535 1.00 71.81 379 LEU A N 1
ATOM 2899 C CA . LEU A 1 379 ? 15.720 -68.777 -30.952 1.00 71.81 379 LEU A CA 1
ATOM 2900 C C . LEU A 1 379 ? 15.614 -70.225 -30.442 1.00 71.81 379 LEU A C 1
ATOM 2902 O O . LEU A 1 379 ? 16.173 -71.122 -31.063 1.00 71.81 379 LEU A O 1
ATOM 2906 N N . TYR A 1 380 ? 14.878 -70.462 -29.353 1.00 65.31 380 TYR A N 1
ATOM 2907 C CA . TYR A 1 380 ? 14.614 -71.791 -28.790 1.00 65.31 380 TYR A CA 1
ATOM 2908 C C . TYR A 1 380 ? 13.161 -72.211 -29.040 1.00 65.31 380 TYR A C 1
ATOM 2910 O O . TYR A 1 380 ? 12.459 -72.631 -28.121 1.00 65.31 380 TYR A O 1
ATOM 2918 N N . SER A 1 381 ? 12.686 -72.045 -30.278 1.00 52.41 381 SER A N 1
ATOM 2919 C CA . SER A 1 381 ? 11.353 -72.507 -30.661 1.00 52.41 381 SER A CA 1
ATOM 2920 C C . SER A 1 381 ? 11.236 -74.019 -30.443 1.00 52.41 381 SER A C 1
ATOM 2922 O O . SER A 1 381 ? 12.065 -74.794 -30.922 1.00 52.41 381 SER A O 1
ATOM 2924 N N . ASP A 1 382 ? 10.170 -74.404 -29.740 1.00 54.94 382 ASP A N 1
ATOM 2925 C CA . ASP A 1 382 ? 9.739 -75.767 -29.387 1.00 54.94 382 ASP A CA 1
ATOM 2926 C C . ASP A 1 382 ? 9.513 -76.679 -30.616 1.00 54.94 382 ASP A C 1
ATOM 2928 O O . ASP A 1 382 ? 9.286 -77.881 -30.508 1.00 54.94 382 ASP A O 1
ATOM 2932 N N . ALA A 1 383 ? 9.666 -76.135 -31.826 1.00 52.84 383 ALA A N 1
ATOM 2933 C CA . ALA A 1 383 ? 9.911 -76.905 -33.035 1.00 52.84 383 ALA A CA 1
ATOM 2934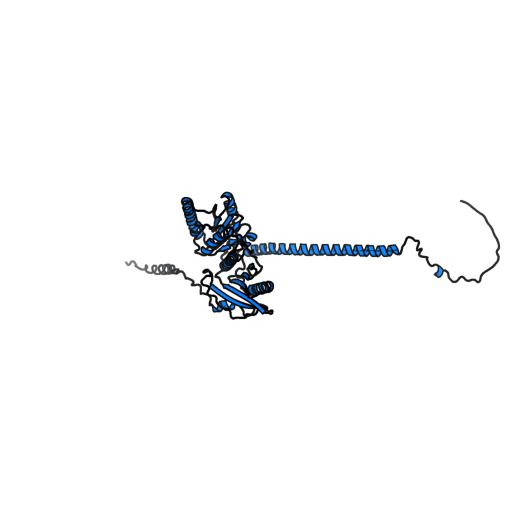 C C . ALA A 1 383 ? 11.378 -77.374 -33.110 1.00 52.84 383 ALA A C 1
ATOM 2936 O O . ALA A 1 383 ? 12.094 -77.032 -34.046 1.00 52.84 383 ALA A O 1
ATOM 2937 N N . GLY A 1 384 ? 11.823 -78.158 -32.120 1.00 47.84 384 GLY A N 1
ATOM 2938 C CA . GLY A 1 384 ? 12.867 -79.173 -32.296 1.00 47.84 384 GLY A CA 1
ATOM 2939 C C . GLY A 1 384 ? 14.113 -78.749 -33.076 1.00 47.84 384 GLY A C 1
ATOM 2940 O O . GLY A 1 384 ? 14.616 -79.527 -33.887 1.00 47.84 384 GLY A O 1
ATOM 2941 N N . GLY A 1 385 ? 14.639 -77.549 -32.826 1.00 51.94 385 GLY A N 1
ATOM 2942 C CA . GLY A 1 385 ? 15.992 -77.182 -33.220 1.00 51.94 385 GLY A CA 1
ATOM 2943 C C . GLY A 1 385 ? 16.975 -77.972 -32.369 1.00 51.94 385 GLY A C 1
ATOM 2944 O O . GLY A 1 385 ? 17.646 -77.403 -31.513 1.00 51.94 385 GLY A O 1
ATOM 2945 N N . SER A 1 386 ? 17.014 -79.298 -32.548 1.00 53.91 386 SER A N 1
ATOM 2946 C CA . SER A 1 386 ? 18.071 -80.135 -32.011 1.00 53.91 386 SER A CA 1
ATOM 2947 C C . SER A 1 386 ? 19.364 -79.457 -32.431 1.00 53.91 386 SER A C 1
ATOM 2949 O O . SER A 1 386 ? 19.648 -79.375 -33.630 1.00 53.91 386 SER A O 1
ATOM 2951 N N . ILE A 1 387 ? 20.123 -78.934 -31.470 1.00 52.22 387 ILE A N 1
ATOM 2952 C CA . ILE A 1 387 ? 21.535 -78.670 -31.694 1.00 52.22 387 ILE A CA 1
ATOM 2953 C C . ILE A 1 387 ? 22.074 -80.039 -32.086 1.00 52.22 387 ILE A C 1
ATOM 2955 O O . ILE A 1 387 ? 22.255 -80.912 -31.237 1.00 52.22 387 ILE A O 1
ATOM 2959 N N . ARG A 1 388 ? 22.209 -80.277 -33.395 1.00 52.19 388 ARG A N 1
ATOM 2960 C CA . ARG A 1 388 ? 22.948 -81.421 -33.893 1.00 52.19 388 ARG A CA 1
ATOM 2961 C C . ARG A 1 388 ? 24.356 -81.159 -33.397 1.00 52.19 388 ARG A C 1
ATOM 2963 O O . ARG A 1 388 ? 25.053 -80.309 -33.943 1.00 52.19 388 ARG A O 1
ATOM 2970 N N . LEU A 1 389 ? 24.723 -81.821 -32.300 1.00 56.25 389 LEU A N 1
ATOM 2971 C CA . LEU A 1 389 ? 26.113 -82.089 -31.977 1.00 56.25 389 LEU A CA 1
ATOM 2972 C C . LEU A 1 389 ? 26.680 -82.697 -33.254 1.00 56.25 389 LEU A C 1
ATOM 2974 O O . LEU A 1 389 ? 26.362 -83.834 -33.599 1.00 56.25 389 LEU A O 1
ATOM 2978 N N . ASN A 1 390 ? 27.379 -81.867 -34.021 1.00 53.91 390 ASN A N 1
ATOM 2979 C CA . ASN A 1 390 ? 27.935 -82.236 -35.304 1.00 53.91 390 ASN A CA 1
ATOM 2980 C C . ASN A 1 390 ? 29.128 -83.144 -34.998 1.00 53.91 390 ASN A C 1
ATOM 2982 O O . ASN A 1 390 ? 30.261 -82.692 -34.880 1.00 53.91 390 ASN A O 1
ATOM 2986 N N . LEU A 1 391 ? 28.841 -84.422 -34.745 1.00 59.50 391 LEU A N 1
ATOM 2987 C CA . LEU A 1 391 ? 29.847 -85.450 -34.473 1.00 59.50 391 LEU A CA 1
ATOM 2988 C C . LEU A 1 391 ? 30.680 -85.771 -35.724 1.00 59.50 391 LEU A C 1
ATOM 2990 O O . LEU A 1 391 ? 31.663 -86.499 -35.613 1.00 59.50 391 LEU A O 1
ATOM 2994 N N . ASP A 1 392 ? 30.335 -85.191 -36.878 1.00 57.34 392 ASP A N 1
ATOM 2995 C CA . ASP A 1 392 ? 31.046 -85.360 -38.146 1.00 57.34 392 ASP A CA 1
ATOM 2996 C C . ASP A 1 392 ? 32.513 -84.882 -38.076 1.00 57.34 392 ASP A C 1
ATOM 2998 O O . ASP A 1 392 ? 33.354 -85.408 -38.801 1.00 57.34 392 ASP A O 1
ATOM 3002 N N . GLU A 1 393 ? 32.870 -83.969 -37.157 1.00 57.38 393 GLU A N 1
ATOM 3003 C CA . GLU A 1 393 ? 34.275 -83.580 -36.904 1.00 57.38 393 GLU A CA 1
ATOM 3004 C C . GLU A 1 393 ? 35.020 -84.498 -35.912 1.00 57.38 393 GLU A C 1
ATOM 3006 O O . GLU A 1 393 ? 36.247 -84.442 -35.829 1.00 57.38 393 GLU A O 1
ATOM 3011 N N . LEU A 1 394 ? 34.320 -85.377 -35.183 1.00 54.47 394 LEU A N 1
ATOM 3012 C CA . LEU A 1 394 ? 34.925 -86.383 -34.292 1.00 54.47 394 LEU A CA 1
ATOM 3013 C C . LEU A 1 394 ? 35.032 -87.773 -34.939 1.00 54.47 394 LEU A C 1
ATOM 3015 O O . LEU A 1 394 ? 35.724 -88.646 -34.410 1.00 54.47 394 LEU A O 1
ATOM 3019 N N . THR A 1 395 ? 34.421 -87.991 -36.105 1.00 54.12 395 THR A N 1
ATOM 3020 C CA . THR A 1 395 ? 34.689 -89.170 -36.933 1.00 54.12 395 THR A CA 1
ATOM 3021 C C . THR A 1 395 ? 35.857 -88.895 -37.875 1.00 54.12 395 THR A C 1
ATOM 3023 O O . THR A 1 395 ? 35.686 -88.371 -38.973 1.00 54.12 395 THR A O 1
ATOM 3026 N N . GLY A 1 396 ? 37.066 -89.269 -37.446 1.00 60.16 396 GLY A N 1
ATOM 3027 C CA . GLY A 1 396 ? 38.237 -89.320 -38.324 1.00 60.16 396 GLY A CA 1
ATOM 3028 C C . GLY A 1 396 ? 37.974 -90.159 -39.589 1.00 60.16 396 GLY A C 1
ATOM 3029 O O . GLY A 1 396 ? 37.098 -91.030 -39.582 1.00 60.16 396 GLY A O 1
ATOM 3030 N N . PRO A 1 397 ? 38.712 -89.909 -40.688 1.00 56.41 397 PRO A N 1
ATOM 3031 C CA . PRO A 1 397 ? 38.420 -90.464 -42.005 1.00 56.41 397 PRO A CA 1
ATOM 3032 C C . PRO A 1 397 ? 38.288 -91.987 -41.957 1.00 56.41 397 PRO A C 1
ATOM 3034 O O . PRO A 1 397 ? 39.231 -92.710 -41.629 1.00 56.41 397 PRO A O 1
ATOM 3037 N N . ALA A 1 398 ? 37.088 -92.460 -42.301 1.00 51.25 398 ALA A N 1
ATOM 3038 C CA . ALA A 1 398 ? 36.759 -93.868 -42.427 1.00 51.25 398 ALA A CA 1
ATOM 3039 C C . ALA A 1 398 ? 37.725 -94.530 -43.419 1.00 51.25 398 ALA A C 1
ATOM 3041 O O . ALA A 1 398 ? 37.636 -94.355 -44.636 1.00 51.25 398 ALA A O 1
ATOM 3042 N N . ASN A 1 399 ? 38.670 -95.287 -42.869 1.00 49.91 399 ASN A N 1
ATOM 3043 C CA . ASN A 1 399 ? 39.702 -96.002 -43.595 1.00 49.91 399 ASN A CA 1
ATOM 3044 C C . ASN A 1 399 ? 39.051 -97.184 -44.343 1.00 49.91 399 ASN A C 1
ATOM 3046 O O . ASN A 1 399 ? 38.910 -98.284 -43.810 1.00 49.91 399 ASN A O 1
ATOM 3050 N N . ARG A 1 400 ? 38.591 -96.940 -45.580 1.00 44.75 400 ARG A N 1
ATOM 3051 C CA . ARG A 1 400 ? 37.895 -97.899 -46.468 1.00 44.75 400 ARG A CA 1
ATOM 3052 C C . ARG A 1 400 ? 38.817 -98.980 -47.068 1.00 44.75 400 ARG A C 1
ATOM 3054 O O . ARG A 1 400 ? 38.591 -99.440 -48.181 1.00 44.75 400 ARG A O 1
ATOM 3061 N N . HIS A 1 401 ? 39.829 -99.428 -46.327 1.00 43.91 401 HIS A N 1
ATOM 3062 C CA . HIS A 1 401 ? 40.734 -100.513 -46.721 1.00 43.91 401 HIS A CA 1
ATOM 3063 C C . HIS A 1 401 ? 40.836 -101.585 -45.631 1.00 43.91 401 HIS A C 1
ATOM 3065 O O . HIS A 1 401 ? 41.919 -101.901 -45.149 1.00 43.91 401 HIS A O 1
ATOM 3071 N N . ARG A 1 402 ? 39.711 -102.184 -45.225 1.00 50.44 402 ARG A N 1
ATOM 3072 C CA . ARG A 1 402 ? 39.755 -103.510 -44.585 1.00 50.44 402 ARG A CA 1
ATOM 3073 C C . ARG A 1 402 ? 38.411 -104.223 -44.621 1.00 50.44 402 ARG A C 1
ATOM 3075 O O . ARG A 1 402 ? 37.778 -104.475 -43.604 1.00 50.44 402 ARG A O 1
ATOM 3082 N N . LEU A 1 403 ? 37.987 -104.556 -45.833 1.00 48.03 403 LEU A N 1
ATOM 3083 C CA . LEU A 1 403 ? 36.994 -105.598 -46.048 1.00 48.03 403 LEU A CA 1
ATOM 3084 C C . LEU A 1 403 ? 37.704 -106.962 -46.053 1.00 48.03 403 LEU A C 1
ATOM 3086 O O . LEU A 1 403 ? 38.622 -107.180 -46.837 1.00 48.03 403 LEU A O 1
ATOM 3090 N N . LEU A 1 404 ? 37.200 -107.850 -45.190 1.00 49.12 404 LEU A N 1
ATOM 3091 C CA . LEU A 1 404 ? 37.330 -109.313 -45.182 1.00 49.12 404 LEU A CA 1
ATOM 3092 C C . LEU A 1 404 ? 38.620 -109.922 -44.595 1.00 49.12 404 LEU A C 1
ATOM 3094 O O . LEU A 1 404 ? 39.626 -110.115 -45.272 1.00 49.12 404 LEU A O 1
ATOM 3098 N N . LYS A 1 405 ? 38.514 -110.413 -43.352 1.00 41.75 405 LYS A N 1
ATOM 3099 C CA . LYS A 1 405 ? 39.056 -111.735 -43.011 1.00 41.75 405 LYS A CA 1
ATOM 3100 C C . LYS A 1 405 ? 37.965 -112.548 -42.319 1.00 41.75 405 LYS A C 1
ATOM 3102 O O . LYS A 1 405 ? 37.271 -112.046 -41.440 1.00 41.75 405 LYS A O 1
ATOM 3107 N N . SER A 1 406 ? 37.787 -113.753 -42.846 1.00 43.94 406 SER A N 1
ATOM 3108 C CA . SER A 1 406 ? 36.748 -114.729 -42.549 1.00 43.94 406 SER A CA 1
ATOM 3109 C C . SER A 1 406 ? 36.722 -115.141 -41.084 1.00 43.94 406 SER A C 1
ATOM 3111 O O . SER A 1 406 ? 37.720 -115.033 -40.373 1.00 43.94 406 SER A O 1
ATOM 3113 N N . GLY A 1 407 ? 35.561 -115.647 -40.679 1.00 48.75 407 GLY A N 1
ATOM 3114 C CA . GLY A 1 407 ? 35.258 -116.019 -39.310 1.00 48.75 407 GLY A CA 1
ATOM 3115 C C . GLY A 1 407 ? 36.014 -117.230 -38.780 1.00 48.75 407 GLY A C 1
ATOM 3116 O O . GLY A 1 407 ? 36.636 -117.990 -39.517 1.00 48.75 407 GLY A O 1
ATOM 3117 N N . SER A 1 408 ? 35.835 -117.428 -37.484 1.00 38.75 408 SER A N 1
ATOM 3118 C CA . SER A 1 408 ? 35.696 -118.734 -36.856 1.00 38.75 408 SER A CA 1
ATOM 3119 C C . SER A 1 408 ? 35.120 -118.503 -35.463 1.00 38.75 408 SER A C 1
ATOM 3121 O O . SER A 1 408 ? 35.677 -117.690 -34.732 1.00 38.75 408 SER A O 1
ATOM 3123 N N . SER A 1 409 ? 34.000 -119.182 -35.184 1.00 41.75 409 SER A N 1
ATOM 3124 C CA . SER A 1 409 ? 33.661 -119.895 -33.937 1.00 41.75 409 SER A CA 1
ATOM 3125 C C . SER A 1 409 ? 34.070 -119.234 -32.611 1.00 41.75 409 SER A C 1
ATOM 3127 O O . SER A 1 409 ? 35.231 -118.925 -32.391 1.00 41.75 409 SER A O 1
ATOM 3129 N N . SER A 1 410 ? 33.196 -119.089 -31.630 1.00 42.31 410 SER A N 1
ATOM 3130 C CA . SER A 1 410 ? 32.367 -120.149 -31.051 1.00 42.31 410 SER A CA 1
ATOM 3131 C C . SER A 1 410 ? 31.544 -119.531 -29.916 1.00 42.31 410 SER A C 1
ATOM 3133 O O . SER A 1 410 ? 31.957 -118.500 -29.398 1.00 42.31 410 SER A O 1
ATOM 3135 N N . ASP A 1 411 ? 30.437 -120.186 -29.554 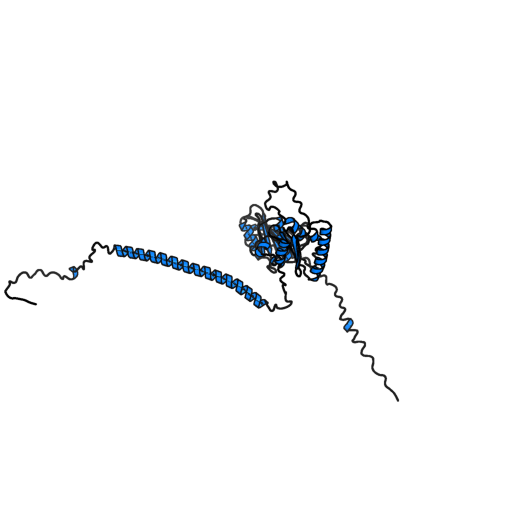1.00 43.47 411 ASP A N 1
ATOM 3136 C CA . ASP A 1 411 ? 30.059 -120.532 -28.172 1.00 43.47 411 ASP A CA 1
ATOM 3137 C C . ASP A 1 411 ? 30.205 -119.444 -27.082 1.00 43.47 411 ASP A C 1
ATOM 3139 O O . ASP A 1 411 ? 31.252 -118.858 -26.866 1.00 43.47 411 ASP A O 1
ATOM 3143 N N . GLN A 1 412 ? 29.237 -119.184 -26.215 1.00 43.88 412 GLN A N 1
ATOM 3144 C CA . GLN A 1 412 ? 28.246 -120.091 -25.671 1.00 43.88 412 GLN A CA 1
ATOM 3145 C C . GLN A 1 412 ? 27.428 -119.296 -24.644 1.00 43.88 412 GLN A C 1
ATOM 3147 O O . GLN A 1 412 ? 27.961 -118.415 -23.976 1.00 43.88 412 GLN A O 1
ATOM 3152 N N . THR A 1 413 ? 26.155 -119.671 -24.517 1.00 42.81 413 THR A N 1
ATOM 3153 C CA . THR A 1 413 ? 25.399 -119.802 -23.257 1.00 42.81 413 THR A CA 1
ATOM 3154 C C . THR A 1 413 ? 25.530 -118.702 -22.199 1.00 42.81 413 THR A C 1
ATOM 3156 O O . THR A 1 413 ? 26.529 -118.597 -21.500 1.00 42.81 413 THR A O 1
ATOM 3159 N N . SER A 1 414 ? 24.394 -118.052 -21.917 1.00 42.72 414 SER A N 1
ATOM 3160 C CA . SER A 1 414 ? 23.632 -118.285 -20.665 1.00 42.72 414 SER A CA 1
ATOM 3161 C C . SER A 1 414 ? 24.115 -117.363 -19.542 1.00 42.72 414 SER A C 1
ATOM 3163 O O . SER A 1 414 ? 25.278 -117.006 -19.495 1.00 42.72 414 SER A O 1
ATOM 3165 N N . SER A 1 415 ? 23.354 -116.927 -18.559 1.00 44.19 415 SER A N 1
ATOM 3166 C CA . SER A 1 415 ? 21.953 -117.019 -18.162 1.00 44.19 415 SER A CA 1
ATOM 3167 C C . SER A 1 415 ? 21.955 -116.430 -16.753 1.00 44.19 415 SER A C 1
ATOM 3169 O O . SER A 1 415 ? 22.925 -116.677 -16.038 1.00 44.19 415 SER A O 1
ATOM 3171 N N . ASN A 1 416 ? 20.836 -115.835 -16.340 1.00 44.25 416 ASN A N 1
ATOM 3172 C CA . ASN A 1 416 ? 20.413 -115.701 -14.939 1.00 44.25 416 ASN A CA 1
ATOM 3173 C C . ASN A 1 416 ? 21.293 -114.755 -14.084 1.00 44.25 416 ASN A C 1
ATOM 3175 O O . ASN A 1 416 ? 22.512 -114.810 -14.098 1.00 44.25 416 ASN A O 1
ATOM 3179 N N . SER A 1 417 ? 20.757 -113.851 -13.275 1.00 43.16 417 SER A N 1
ATOM 3180 C CA . SER A 1 417 ? 19.501 -113.826 -12.521 1.00 43.16 417 SER A CA 1
ATOM 3181 C C . SER A 1 417 ? 19.177 -112.377 -12.172 1.00 43.16 417 SER A C 1
ATOM 3183 O O . SER A 1 417 ? 20.154 -111.605 -12.029 1.00 43.16 417 SER A O 1
#

Sequence (417 aa):
MPLKRKATAKRLTVTLAIIAGVLCPIWPRVITANTPDPQSQLKLLPDQIGSFKATAPAIGVMDNTVPQLFRGHIQRTYASETGSRYEVSLASTESDSQAFAMLTHAKMIVTSAPLRLNDIGTASFTTSQSIFFFKGTTFVEVGEIEKASLDDLKTLAHQFAQTLDAGEGEIPVLVKHLPDWQTAAQHSVYCVSLGCLQEAVHLSGDRPIGLDINKEASRPFVPQPQPVLGALDFEGGTEAVVANYGQSQLVIVEFTTPQFSVDNDSRIWTKIAELKGQGQPTPSAYRRVGNYSVFVFNGPDEKTANALVDQVKYEKVVQWLGDDPHLYERLQKYLTQTSAGVLAAVLKSSGLSLLLCLAAGALIGTMLFRHRRAQRAALYSDAGGSIRLNLDELTGPANRHRLLKSGSSSDQTSSNS

Foldseek 3Di:
DDDDDDDDDDDPPPVVVVVVVVPPPPPPPPPPPPLPDPVVVQVLDDQDQPQKGWPDRKDWDPDPPDPPFFSTKIKTWIAGPVGWIKIKIKTFGPWQLSLQLVQLLCCLPPHQFFWDAPQFARIWGDDPFWIWDDATRMTIIMGTDPPDDPVVSSVSRNSSSVSDHRHVSDDPVQLVLAQVSVRQVRRKRKDLDLVSVQVRQQSPQDPPGDDPPPDPPPDPPPRDGAVLSVLQDSPPRKMKMWTDDPQKIKIKIADPDQVSQVSSVVSSVVVQVVCVVVVHDHFLDWDDDRRITMTIHRDPHNVSRVVSVVSRDDDPPPDDPDPDPCPVVVVVVVCCVVVVVVVVVCCVVVVVVVVVVVVVCVVVVVVVVVVVVVVVVVVVPPPDPPPPPPCVVVDDDDPPPDDDDDDDDDDDDYDDD

Radius of gyration: 43.28 Å; Cα contacts (8 Å, |Δi|>4): 540; chains: 1; bounding box: 71×160×123 Å

Secondary structure (DSSP, 8-state):
---------SSSSSSHHHHTTS------------PPPHHHHHTTS-SEETTEEESS--EE---TTS-TT-SEEEEEEEE-TT--EEEEEEEE-SSHHHHHHHHHHHHHHH--PPPEESSSSSEEEE-SSEEEEEETTEEEEEEEESS--HHHHHHHHHHHHHHS--TT-S--HHHHTSTTHHHHHHH-EEESSHHHHHHHHHHSS---TT--TTT-TTS---PPP-GGGGG---TTT-EEEEEEETTEEEEEEE-SSHHHHHHHHHHHHHHHHHHHHTT----SEEEEETTEEEEEES-SSHHHHHHHHTT---------SSS-TTHHHHHHHHHHHHHHHHHHHHHHHHHHHHHHHHHHHHHHHHHHHHHHHHHHHHHT-TTT------GGGTS----------------------

=== Feature glossary ===
The features interleaved in this record are:

— What the protein is —

Sequence gives the chain of amino acids in standard one-letter code (A=alanine, C=cysteine, …, Y=tyrosine), read N→C. It is the only feature that is directly encoded by the gene; all structural features are derived from the folded form of this sequence.

Database cross-references. InterPro integrates a dozen domain/family signature databases into unified entries with residue-range hits. GO terms attach function/process/location labels with evidence codes. CATH codes position the fold in a four-level structural taxonomy. Organism is the NCBI-taxonomy species name.

— Where its atoms are —

Atomic coordinates in PDBx/mmCIF format — the same representation the Protein Data Bank distributes. Each line of the _atom_site loop places one backbone atom in Cartesian space (units: ångströms, origin: arbitrary).

The six renders are orthographic views along the three Cartesian axes in both directions. Representation (cartoon, sticks, or surface) and color scheme (sequence-rainbow or by-chain) vary across proteins so the training set covers all the common visualization conventions.

— Local backbone conformation —

Eight-state secondary structure (DSSP): H is the canonical α-helix, G the tighter 3₁₀-helix, I the wider π-helix; E/B are β-structure, T and S are turns and bends, and '-' is everything else. DSSP derives these from the pattern of main-chain N–H···O=C hydrogen bonds, not from the sequence.

P-SEA three-state annotation labels each residue as helix, strand, or coil based purely on the geometry of the Cα trace. It serves as a fallback when the full backbone (and thus DSSP) is unavailable.

The φ/ψ torsion pair specifies the backbone conformation at each residue. φ rotates about the N–Cα bond, ψ about the Cα–C bond. Steric clashes forbid most of the (φ, ψ) plane — the allowed regions (α-helix basin, β-sheet basin, left-handed helix) are the Ramachandran-allowed regions.

— Global shape and packing —

The geometric summary reports three shape descriptors. Rg (radius of gyration) measures how spread out the Cα atoms are about their centre of mass; compact globular proteins have small Rg, elongated or unfolded ones large. Cα contacts (<8 Å, |i−j|>4) count long-range residue pairs in spatial proximity — high for tightly packed folds, near zero for rods or random coil. The bounding-box extents give the protein's footprint along x, y, z in Å.

Solvent-accessible surface area (SASA) is the area in Å² traced out by the centre of a 1.4 Å probe sphere (a water molecule) rolled over the protein's van der Waals surface (Shrake–Rupley / Lee–Richards construction). Buried residues have near-zero SASA; fully exposed residues can exceed 200 Å². The total SASA scales roughly with the number of surface residues.

The contact map is a binary N×N matrix image: pixel (i, j) is dark where Cα_i and Cα_j are within 8 Å and |i−j|>4. Because the |i−j|>4 filter removes local helical contacts, off-diagonal stripes parallel to the main diagonal indicate parallel β-sheets; stripes perpendicular to it indicate antiparallel β-sheets. The Ramachandran plot scatters every residue's (φ, ψ) pair against the sterically allowed regions. The PAE heatmap renders the predicted-aligned-error matrix.

— Structural neighborhood —

3Di is Foldseek's structural alphabet. Each residue is assigned one of twenty discrete states based on how its Cα sits relative to its spatial (not sequential) neighbors. Aligning 3Di strings finds structural homologs roughly as well as full 3D superposition, but orders of magnitude faster.

Nearest PDB neighbors are the top structural matches found by Foldseek when searching this structure against the entire Protein Data Bank. Each hit reports a TM-score (0 to 1; >0.5 almost always implies the same fold) and an E-value. These are *structural* homologs — they may share no detectable sequence similarity.

— Confidence and disorder —

For AlphaFold models, the B-factor field carries pLDDT — the model's own estimate of local accuracy on a 0–100 scale. Regions with pLDDT<50 should be treated as essentially unmodeled; they often correspond to intrinsically disordered segments.

Crystallographic B-factors measure how much each atom's electron density is smeared out, in Å². They rise in mobile loops and surface residues and fall in the buried interior. In AlphaFold models this column is repurposed to hold pLDDT instead.

Predicted aligned error is AlphaFold's pairwise confidence. Unlike pLDDT (per-residue), PAE is per-residue-pair and captures whether two parts of the structure are correctly placed relative to each other. Units are ångströms of expected positional error.